Protein AF-A0A6A5ZMJ6-F1 (afdb_monomer)

Nearest PDB structures (foldseek):
  2hr2-assembly2_B  TM=5.711E-01  e=1.179E-01  Chlorobaculum tepidum TLS
  4z4l-assembly1_A  TM=3.143E-01  e=3.929E+00  Caldicellulosiruptor saccharolyticus DSM 8903
  3zhp-assembly2_B  TM=1.824E-01  e=8.220E+00  Homo sapiens
  3zhp-assembly1_A  TM=1.813E-01  e=8.220E+00  Homo sapiens

Sequence (460 aa):
MFCFPPFKNRSSKMAKPFPFLRLPLELREQMYSHYFLPADRLQACEYYGGGQYSFDFSLYHVNKQIYCEAQTVFRRENIFVRIETPWPQAVNHISHEGLCPIVAAHDTADSFQHHHALVQISAPAHLIAPAHSVIVLLDDLHLFCQVWYYSALNYETLNHHLSVTFNLQNPYYPADPKPIPIALQKRLLLPFGVVKELDEVEVSGYDKEVQDELDALMKIPYDTPQKCCEDATALMESGDKTLAEGKPEDALQTYTKAFHAIHVIIMGRTRRVLADQFFHKGIDAGRYKGQTGTTVRIILRIMLVARVVNAYLKLQQYEEATFWGMRSIKIMRSTVGTEFEDFLIEVAGMLDVGLLYLRTGVSLMRMEESASHELVAYTDDEDVGTSEKCFRFAKRFLKGEHQKLIKKELEGNKVEVDESFWLDSDSKSDVDSMAPMHQDEAEGNGQADVIFQVWQASQY

Mean predicted aligned error: 9.92 Å

Organism: NCBI:txid690887

Structure (mmCIF, N/CA/C/O backbone):
data_AF-A0A6A5ZMJ6-F1
#
_entry.id   AF-A0A6A5ZMJ6-F1
#
loop_
_atom_site.group_PDB
_atom_site.id
_atom_site.type_symbol
_atom_site.label_atom_id
_atom_site.label_alt_id
_atom_site.label_comp_id
_atom_site.label_asym_id
_atom_site.label_entity_id
_atom_site.label_seq_id
_atom_site.pdbx_PDB_ins_code
_atom_site.Cartn_x
_atom_site.Cartn_y
_atom_site.Cartn_z
_atom_site.occupancy
_atom_site.B_iso_or_equiv
_atom_site.auth_seq_id
_atom_site.auth_comp_id
_atom_site.auth_asym_id
_atom_site.auth_atom_id
_atom_site.pdbx_PDB_model_num
ATOM 1 N N . MET A 1 1 ? 38.961 26.639 41.209 1.00 37.84 1 MET A N 1
ATOM 2 C CA . MET A 1 1 ? 39.805 26.766 40.001 1.00 37.84 1 MET A CA 1
ATOM 3 C C . MET A 1 1 ? 40.377 25.380 39.721 1.00 37.84 1 MET A C 1
ATOM 5 O O . MET A 1 1 ? 41.380 25.005 40.310 1.00 37.84 1 MET A O 1
ATOM 9 N N . PHE A 1 2 ? 39.640 24.553 38.978 1.00 32.12 2 PHE A N 1
ATOM 10 C CA . PHE A 1 2 ? 40.036 23.172 38.689 1.00 32.12 2 PHE A CA 1
ATOM 11 C C . PHE A 1 2 ? 40.915 23.168 37.436 1.00 32.12 2 PHE A C 1
ATOM 13 O O . PHE A 1 2 ? 40.439 23.470 36.344 1.00 32.12 2 PHE A O 1
ATOM 20 N N . CYS A 1 3 ? 42.203 22.870 37.607 1.00 32.03 3 CYS A N 1
ATOM 21 C CA . CYS A 1 3 ? 43.110 22.602 36.497 1.00 32.03 3 CYS A CA 1
ATOM 22 C C . CYS A 1 3 ? 42.703 21.284 35.831 1.00 32.03 3 CYS A C 1
ATOM 24 O O . CYS A 1 3 ? 42.898 20.210 36.400 1.00 32.03 3 CYS A O 1
ATOM 26 N N . PHE A 1 4 ? 42.154 21.367 34.621 1.00 34.50 4 PHE A N 1
ATOM 27 C CA . PHE A 1 4 ? 42.073 20.217 33.729 1.00 34.50 4 PHE A CA 1
ATOM 28 C C . PHE A 1 4 ? 43.495 19.779 33.347 1.00 34.50 4 PHE A C 1
ATOM 30 O O . PHE A 1 4 ? 44.328 20.635 33.029 1.00 34.50 4 PHE A O 1
ATOM 37 N N . PRO A 1 5 ? 43.809 18.473 33.363 1.00 38.69 5 PRO A N 1
ATOM 38 C CA . PRO A 1 5 ? 45.071 18.000 32.822 1.00 38.69 5 PRO A CA 1
ATOM 39 C C . PRO A 1 5 ? 45.090 18.246 31.304 1.00 38.69 5 PRO A C 1
ATOM 41 O O . PRO A 1 5 ? 44.041 18.180 30.656 1.00 38.69 5 PRO A O 1
ATOM 44 N N . PRO A 1 6 ? 46.263 18.519 30.711 1.00 40.78 6 PRO A N 1
ATOM 45 C CA . PRO A 1 6 ? 46.364 18.755 29.281 1.00 40.78 6 PRO A CA 1
ATOM 46 C C . PRO A 1 6 ? 45.930 17.497 28.526 1.00 40.78 6 PRO A C 1
ATOM 48 O O . PRO A 1 6 ? 46.326 16.380 28.875 1.00 40.78 6 PRO A O 1
ATOM 51 N N . PHE A 1 7 ? 45.123 17.688 27.480 1.00 42.59 7 PHE A N 1
ATOM 52 C CA . PHE A 1 7 ? 44.794 16.647 26.514 1.00 42.59 7 PHE A CA 1
ATOM 53 C C . PHE A 1 7 ? 46.098 16.018 26.015 1.00 42.59 7 PHE A C 1
ATOM 55 O O . PHE A 1 7 ? 46.853 16.617 25.249 1.00 42.59 7 PHE A O 1
ATOM 62 N N . LYS A 1 8 ? 46.381 14.789 26.461 1.00 45.44 8 LYS A N 1
ATOM 63 C CA . LYS A 1 8 ? 47.370 13.942 25.803 1.00 45.44 8 LYS A CA 1
ATOM 64 C C . LYS A 1 8 ? 46.889 13.774 24.369 1.00 45.44 8 LYS A C 1
ATOM 66 O O . LYS A 1 8 ? 45.880 13.107 24.146 1.00 45.44 8 LYS A O 1
ATOM 71 N N . ASN A 1 9 ? 47.629 14.347 23.423 1.00 47.62 9 ASN A N 1
ATOM 72 C CA . ASN A 1 9 ? 47.587 13.953 22.023 1.00 47.62 9 ASN A CA 1
ATOM 73 C C . ASN A 1 9 ? 47.740 12.429 21.977 1.00 47.62 9 ASN A C 1
ATOM 75 O O . ASN A 1 9 ? 48.847 11.894 22.086 1.00 47.62 9 ASN A O 1
ATOM 79 N N . ARG A 1 10 ? 46.614 11.713 21.861 1.00 51.34 10 ARG A N 1
ATOM 80 C CA . ARG A 1 10 ? 46.619 10.332 21.402 1.00 51.34 10 ARG A CA 1
ATOM 81 C C . ARG A 1 10 ? 47.148 10.415 19.983 1.00 51.34 10 ARG A C 1
ATOM 83 O O . ARG A 1 10 ? 46.406 10.723 19.062 1.00 51.34 10 ARG A O 1
ATOM 90 N N . SER A 1 11 ? 48.450 10.182 19.841 1.00 50.62 11 SER A N 1
ATOM 91 C CA . SER A 1 11 ? 49.044 9.674 18.614 1.00 50.62 11 SER A CA 1
ATOM 92 C C . SER A 1 11 ? 48.137 8.539 18.144 1.00 50.62 11 SER A C 1
ATOM 94 O O . SER A 1 11 ? 48.139 7.443 18.712 1.00 50.62 11 SER A O 1
ATOM 96 N N . SER A 1 12 ? 47.252 8.845 17.194 1.00 56.12 12 SER A N 1
ATOM 97 C CA . SER A 1 12 ? 46.467 7.842 16.506 1.00 56.12 12 SER A CA 1
ATOM 98 C C . SER A 1 12 ? 47.496 7.028 15.744 1.00 56.12 12 SER A C 1
ATOM 100 O O . SER A 1 12 ? 47.965 7.445 14.685 1.00 56.12 12 SER A O 1
ATOM 102 N N . LYS A 1 13 ? 47.927 5.899 16.318 1.00 58.62 13 LYS A N 1
ATOM 103 C CA . LYS A 1 13 ? 48.598 4.857 15.547 1.00 58.62 13 LYS A CA 1
ATOM 104 C C . LYS A 1 13 ? 47.688 4.607 14.354 1.00 58.62 13 LYS A C 1
ATOM 106 O O . LYS A 1 13 ? 46.607 4.055 14.545 1.00 58.62 13 LYS A O 1
ATOM 111 N N . MET A 1 14 ? 48.076 5.100 13.175 1.00 58.94 14 MET A N 1
ATOM 112 C CA . MET A 1 14 ? 47.319 4.868 11.953 1.00 58.94 14 MET A CA 1
ATOM 113 C C . MET A 1 14 ? 47.140 3.361 11.863 1.00 58.94 14 MET A C 1
ATOM 115 O O . MET A 1 14 ? 48.129 2.620 11.854 1.00 58.94 14 MET A O 1
ATOM 119 N N . ALA A 1 15 ? 45.887 2.915 11.944 1.00 72.31 15 ALA A N 1
ATOM 120 C CA . ALA A 1 15 ? 45.571 1.505 11.866 1.00 72.31 15 ALA A CA 1
ATOM 121 C C . ALA A 1 15 ? 46.228 0.965 10.594 1.00 72.31 15 ALA A C 1
ATOM 123 O O . ALA A 1 15 ? 46.167 1.596 9.536 1.00 72.31 15 ALA A O 1
ATOM 124 N N . LYS A 1 16 ? 46.935 -0.162 10.717 1.00 80.56 16 LYS A N 1
ATOM 125 C CA . LYS A 1 16 ? 47.590 -0.787 9.570 1.00 80.56 16 LYS A CA 1
ATOM 126 C C . LYS A 1 16 ? 46.524 -1.001 8.483 1.00 80.56 16 LYS A C 1
ATOM 128 O O . LYS A 1 16 ? 45.470 -1.545 8.816 1.00 80.56 16 LYS A O 1
ATOM 133 N N . PRO A 1 17 ? 46.766 -0.587 7.226 1.00 81.56 17 PRO A N 1
ATOM 134 C CA . PRO A 1 17 ? 45.764 -0.696 6.175 1.00 81.56 17 PRO A CA 1
ATOM 135 C C . PRO A 1 17 ? 45.338 -2.155 6.010 1.00 81.56 17 PRO A C 1
ATOM 137 O O . PRO A 1 17 ? 46.175 -3.063 5.964 1.00 81.56 17 PRO A O 1
ATOM 140 N N . PHE A 1 18 ? 44.027 -2.371 5.959 1.00 84.50 18 PHE A N 1
ATOM 141 C CA . PHE A 1 18 ? 43.449 -3.692 5.769 1.00 84.50 18 PHE A CA 1
ATOM 142 C C . PHE A 1 18 ? 43.747 -4.184 4.342 1.00 84.50 18 PHE A C 1
ATOM 144 O O . PHE A 1 18 ? 43.477 -3.456 3.383 1.00 84.50 18 PHE A O 1
ATOM 151 N N . PRO A 1 19 ? 44.310 -5.392 4.156 1.00 90.44 19 PRO A N 1
ATOM 152 C CA . PRO A 1 19 ? 44.693 -5.886 2.838 1.00 90.44 19 PRO A CA 1
ATOM 153 C C . PRO A 1 19 ? 43.476 -6.428 2.070 1.00 90.44 19 PRO A C 1
ATOM 155 O O . PRO A 1 19 ? 43.385 -7.622 1.803 1.00 90.44 19 PRO A O 1
ATOM 158 N N . PHE A 1 20 ? 42.549 -5.543 1.701 1.00 92.00 20 PHE A N 1
ATOM 159 C CA . PHE A 1 20 ? 41.251 -5.877 1.106 1.00 92.00 20 PHE A CA 1
ATOM 160 C C . PHE A 1 20 ? 41.344 -6.801 -0.123 1.00 92.00 20 PHE A C 1
ATOM 162 O O . PHE A 1 20 ? 40.642 -7.804 -0.197 1.00 92.00 20 PHE A O 1
ATOM 169 N N . LEU A 1 21 ? 42.282 -6.545 -1.043 1.00 93.75 21 LEU A N 1
ATOM 170 C CA . LEU A 1 21 ? 42.472 -7.364 -2.253 1.00 93.75 21 LEU A CA 1
ATOM 171 C C . LEU A 1 21 ? 43.018 -8.779 -1.985 1.00 93.75 21 LEU A C 1
ATOM 173 O O . LEU A 1 21 ? 43.094 -9.586 -2.906 1.00 93.75 21 LEU A O 1
ATOM 177 N N . ARG A 1 22 ? 43.409 -9.099 -0.742 1.00 94.88 22 ARG A N 1
ATOM 178 C CA . ARG A 1 22 ? 43.783 -10.468 -0.349 1.00 94.88 22 ARG A CA 1
ATOM 179 C C . ARG A 1 22 ? 42.587 -11.324 0.056 1.00 94.88 22 ARG A C 1
ATOM 181 O O . ARG A 1 22 ? 42.761 -12.528 0.217 1.00 94.88 22 ARG A O 1
ATOM 188 N N . LEU A 1 23 ? 41.413 -10.727 0.259 1.00 95.56 23 LEU A N 1
ATOM 189 C CA . LEU A 1 23 ? 40.189 -11.490 0.491 1.00 95.56 23 LEU A CA 1
ATOM 190 C C . LEU A 1 23 ? 39.837 -12.315 -0.756 1.00 95.56 23 LEU A C 1
ATOM 192 O O . LEU A 1 23 ? 40.144 -11.868 -1.856 1.00 95.56 23 LEU A O 1
ATOM 196 N N . PRO A 1 24 ? 39.184 -13.479 -0.631 1.00 97.06 24 PRO A N 1
ATOM 197 C CA . PRO A 1 24 ? 38.530 -14.141 -1.760 1.00 97.06 24 PRO A CA 1
ATOM 198 C C . PRO A 1 24 ? 37.528 -13.210 -2.458 1.00 97.06 24 PRO A C 1
ATOM 200 O O . PRO A 1 24 ? 36.964 -12.318 -1.816 1.00 97.06 24 PRO A O 1
ATOM 203 N N . LEU A 1 25 ? 37.318 -13.405 -3.764 1.00 94.75 25 LEU A N 1
ATOM 204 C CA . LEU A 1 25 ? 36.409 -12.571 -4.561 1.00 94.75 25 LEU A CA 1
ATOM 205 C C . LEU A 1 25 ? 34.995 -12.586 -3.975 1.00 94.75 25 LEU A C 1
ATOM 207 O O . LEU A 1 25 ? 34.369 -11.542 -3.870 1.00 94.75 25 LEU A O 1
ATOM 211 N N . GLU A 1 26 ? 34.540 -13.743 -3.508 1.00 96.25 26 GLU A N 1
ATOM 212 C CA . GLU A 1 26 ? 33.208 -13.962 -2.951 1.00 96.25 26 GLU A CA 1
ATOM 213 C C . GLU A 1 26 ? 32.947 -13.058 -1.738 1.00 96.25 26 GLU A C 1
ATOM 215 O O . GLU A 1 26 ? 31.882 -12.455 -1.623 1.00 96.25 26 GLU A O 1
ATOM 220 N N . LEU A 1 27 ? 33.943 -12.900 -0.855 1.00 96.81 27 LEU A N 1
ATOM 221 C CA . LEU A 1 27 ? 33.830 -11.998 0.295 1.00 96.81 27 LEU A CA 1
ATOM 222 C C . LEU A 1 27 ? 33.839 -10.531 -0.137 1.00 96.81 27 LEU A C 1
ATOM 224 O O . LEU A 1 27 ? 33.127 -9.718 0.448 1.00 96.81 27 LEU A O 1
ATOM 228 N N . ARG A 1 28 ? 34.619 -10.177 -1.165 1.00 96.69 28 ARG A N 1
ATOM 229 C CA . ARG A 1 28 ? 34.602 -8.813 -1.710 1.00 96.69 28 ARG A CA 1
ATOM 230 C C . ARG A 1 28 ? 33.257 -8.497 -2.358 1.00 96.69 28 ARG A C 1
ATOM 232 O O . ARG A 1 28 ? 32.726 -7.422 -2.108 1.00 96.69 28 ARG A O 1
ATOM 239 N N . GLU A 1 29 ? 32.671 -9.438 -3.099 1.00 96.56 29 GLU A N 1
ATOM 240 C CA . GLU A 1 29 ? 31.337 -9.284 -3.682 1.00 96.56 29 GLU A CA 1
ATOM 241 C C . GLU A 1 29 ? 30.260 -9.091 -2.617 1.00 96.56 29 GLU A C 1
ATOM 243 O O . GLU A 1 29 ? 29.441 -8.188 -2.761 1.00 96.56 29 GLU A O 1
ATOM 248 N N . GLN A 1 30 ? 30.293 -9.852 -1.520 1.00 96.62 30 GLN A N 1
ATOM 249 C CA . GLN A 1 30 ? 29.383 -9.631 -0.390 1.00 96.62 30 GLN A CA 1
ATOM 250 C C . GLN A 1 30 ? 29.546 -8.229 0.205 1.00 96.62 30 GLN A C 1
ATOM 252 O O . GLN A 1 30 ? 28.557 -7.549 0.473 1.00 96.62 30 GLN A O 1
ATOM 257 N N . MET A 1 31 ? 30.784 -7.754 0.365 1.00 95.19 31 MET A N 1
ATOM 258 C CA . MET A 1 31 ? 31.036 -6.390 0.836 1.00 95.19 31 MET A CA 1
ATOM 259 C C . MET A 1 31 ? 30.496 -5.334 -0.139 1.00 95.19 31 MET A C 1
ATOM 261 O O . MET A 1 31 ? 29.931 -4.340 0.309 1.00 95.19 31 MET A O 1
ATOM 265 N N . TYR A 1 32 ? 30.618 -5.549 -1.453 1.00 96.50 32 TYR A N 1
ATOM 266 C CA . TYR A 1 32 ? 30.014 -4.673 -2.462 1.00 96.50 32 TYR A CA 1
ATOM 267 C C . TYR A 1 32 ? 28.485 -4.722 -2.439 1.00 96.50 32 TYR A C 1
ATOM 269 O O . TYR A 1 32 ? 27.860 -3.675 -2.566 1.00 96.50 32 TYR A O 1
ATOM 277 N N . SER A 1 33 ? 27.898 -5.899 -2.215 1.00 95.31 33 SER A N 1
ATOM 278 C CA . SER A 1 33 ? 26.443 -6.090 -2.138 1.00 95.31 33 SER A CA 1
ATOM 279 C C . SER A 1 33 ? 25.867 -5.286 -0.970 1.00 95.31 33 SER A C 1
ATOM 281 O O . SER A 1 33 ? 24.933 -4.511 -1.133 1.00 95.31 33 SER A O 1
ATOM 283 N N . HIS A 1 34 ? 26.504 -5.376 0.204 1.00 94.81 34 HIS A N 1
ATOM 284 C CA . HIS A 1 34 ? 26.147 -4.547 1.357 1.00 94.81 34 HIS A CA 1
ATOM 285 C C . HIS A 1 34 ? 26.388 -3.057 1.104 1.00 94.81 34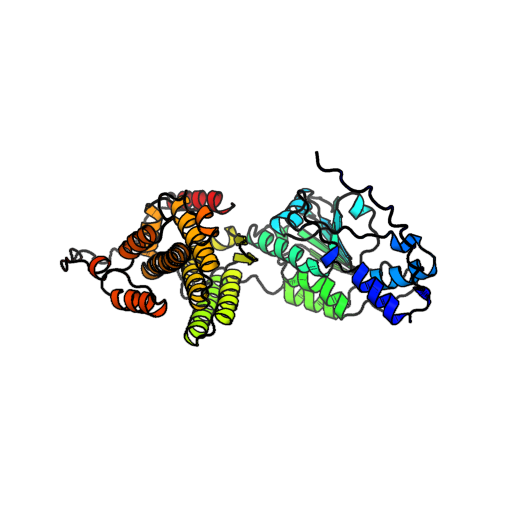 HIS A C 1
ATOM 287 O O . HIS A 1 34 ? 25.578 -2.228 1.498 1.00 94.81 34 HIS A O 1
ATOM 293 N N . TYR A 1 35 ? 27.482 -2.696 0.431 1.00 93.94 35 TYR A N 1
ATOM 294 C CA . TYR A 1 35 ? 27.768 -1.296 0.129 1.00 93.94 35 TYR A CA 1
ATOM 295 C C . TYR A 1 35 ? 26.735 -0.680 -0.829 1.00 93.94 35 TYR A C 1
ATOM 297 O O . TYR A 1 35 ? 26.387 0.489 -0.676 1.00 93.94 35 TYR A O 1
ATOM 305 N N . PHE A 1 36 ? 26.219 -1.434 -1.798 1.00 94.44 36 PHE A N 1
ATOM 306 C CA . PHE A 1 36 ? 25.227 -0.950 -2.763 1.00 94.44 36 PHE A CA 1
ATOM 307 C C . PHE A 1 36 ? 23.785 -1.331 -2.425 1.00 94.44 36 PHE A C 1
ATOM 309 O O . PHE A 1 36 ? 22.918 -1.174 -3.280 1.00 94.44 36 PHE A O 1
ATOM 316 N N . LEU A 1 37 ? 23.517 -1.794 -1.202 1.00 93.31 37 LEU A N 1
ATOM 317 C CA . LEU A 1 37 ? 22.180 -2.188 -0.777 1.00 93.31 37 LEU A CA 1
ATOM 318 C C . LEU A 1 37 ? 21.211 -0.993 -0.883 1.00 93.31 37 LEU A C 1
ATOM 320 O O . LEU A 1 37 ? 21.412 -0.008 -0.170 1.00 93.31 37 LEU A O 1
ATOM 324 N N . PRO A 1 38 ? 20.150 -1.056 -1.713 1.00 92.88 38 PRO A N 1
ATOM 325 C CA . PRO A 1 38 ? 19.245 0.076 -1.915 1.00 92.88 38 PRO A CA 1
ATOM 326 C C . PRO A 1 38 ? 18.631 0.627 -0.630 1.00 92.88 38 PRO A C 1
ATOM 328 O O . PRO A 1 38 ? 18.544 1.841 -0.469 1.00 92.88 38 PRO A O 1
ATOM 331 N N . ALA A 1 39 ? 18.259 -0.248 0.309 1.00 89.69 39 ALA A N 1
ATOM 332 C CA . ALA A 1 39 ? 17.628 0.142 1.570 1.00 89.69 39 ALA A CA 1
ATOM 333 C C . ALA A 1 39 ? 18.462 1.159 2.373 1.00 89.69 39 ALA A C 1
ATOM 335 O O . ALA A 1 39 ? 17.901 2.085 2.950 1.00 89.69 39 ALA A O 1
ATOM 336 N N . ASP A 1 40 ? 19.794 1.053 2.331 1.00 91.50 40 ASP A N 1
ATOM 337 C CA . ASP A 1 40 ? 20.710 1.967 3.031 1.00 91.50 40 ASP A CA 1
ATOM 338 C C . ASP A 1 40 ? 20.945 3.279 2.261 1.00 91.50 40 ASP A C 1
ATOM 340 O O . ASP A 1 40 ? 21.596 4.207 2.751 1.00 91.50 40 ASP A O 1
ATOM 344 N N . ARG A 1 41 ? 20.463 3.349 1.017 1.00 91.88 41 ARG A N 1
ATOM 345 C CA . ARG A 1 41 ? 20.631 4.483 0.100 1.00 91.88 41 ARG A CA 1
ATOM 346 C C . ARG A 1 41 ? 19.364 5.308 -0.055 1.00 91.88 41 ARG A C 1
ATOM 348 O O . ARG A 1 41 ? 19.435 6.378 -0.658 1.00 91.88 41 ARG A O 1
ATOM 355 N N . LEU A 1 42 ? 18.239 4.843 0.484 1.00 93.31 42 LEU A N 1
ATOM 356 C CA . LEU A 1 42 ? 16.999 5.599 0.507 1.00 93.31 42 LEU A CA 1
ATOM 357 C C . LEU A 1 42 ? 17.085 6.705 1.559 1.00 93.31 42 LEU A C 1
ATOM 359 O O . LEU A 1 42 ? 17.232 6.441 2.751 1.00 93.31 42 LEU A O 1
ATOM 363 N N . GLN A 1 43 ? 16.988 7.953 1.115 1.00 91.75 43 GLN A N 1
ATOM 364 C CA . GLN A 1 43 ? 16.968 9.118 1.990 1.00 91.75 43 GLN A CA 1
ATOM 365 C C . GLN A 1 43 ? 15.585 9.756 1.959 1.00 91.75 43 GLN A C 1
ATOM 367 O O . GLN A 1 43 ? 14.974 9.887 0.895 1.00 91.75 43 GLN A O 1
ATOM 372 N N . ALA A 1 44 ? 15.104 10.188 3.125 1.00 86.12 44 ALA A N 1
ATOM 373 C CA . ALA A 1 44 ? 13.940 11.059 3.185 1.00 86.12 44 ALA A CA 1
ATOM 374 C C . ALA A 1 44 ? 14.251 12.344 2.405 1.00 86.12 44 ALA A C 1
ATOM 376 O O . ALA A 1 44 ? 15.300 12.959 2.605 1.00 86.12 44 ALA A O 1
ATOM 377 N N . CYS A 1 45 ? 13.356 12.727 1.501 1.00 80.00 45 CYS A N 1
ATOM 378 C CA . CYS A 1 45 ? 13.514 13.901 0.657 1.00 80.00 45 CYS A CA 1
ATOM 379 C C . CYS A 1 45 ? 12.252 14.750 0.772 1.00 80.00 45 CYS A C 1
ATOM 381 O O . CYS A 1 45 ? 11.155 14.246 0.563 1.00 80.00 45 CYS A O 1
ATOM 383 N N . GLU A 1 46 ? 12.396 16.039 1.082 1.00 76.00 46 GLU A N 1
ATOM 384 C CA . GLU A 1 46 ? 11.248 16.953 1.195 1.00 76.00 46 GLU A CA 1
ATOM 385 C C . GLU A 1 46 ? 10.487 17.099 -0.133 1.00 76.00 46 GLU A C 1
ATOM 387 O O . GLU A 1 46 ? 9.289 17.356 -0.129 1.00 76.00 46 GLU A O 1
ATOM 392 N N . TYR A 1 47 ? 11.172 16.895 -1.264 1.00 72.50 47 TYR A N 1
ATOM 393 C CA . TYR A 1 47 ? 10.596 16.993 -2.608 1.00 72.50 47 TYR A CA 1
ATOM 394 C C . TYR A 1 47 ? 9.962 15.696 -3.116 1.00 72.50 47 TYR A C 1
ATOM 396 O O . TYR A 1 47 ? 9.286 15.731 -4.137 1.00 72.50 47 TYR A O 1
ATOM 404 N N . TYR A 1 48 ? 10.205 14.553 -2.471 1.00 77.81 48 TYR A N 1
ATOM 405 C CA . TYR A 1 48 ? 9.691 13.258 -2.917 1.00 77.81 48 TYR A CA 1
ATOM 406 C C . TYR A 1 48 ? 9.146 12.495 -1.714 1.00 77.81 48 TYR A C 1
ATOM 408 O O . TYR A 1 48 ? 9.920 12.023 -0.884 1.00 77.81 48 TYR A O 1
ATOM 416 N N . GLY A 1 49 ? 7.822 12.324 -1.639 1.00 76.00 49 GLY A N 1
ATOM 417 C CA . GLY A 1 49 ? 7.179 11.672 -0.488 1.00 76.00 49 GLY A CA 1
ATOM 418 C C . GLY A 1 49 ? 7.679 10.249 -0.200 1.00 76.00 49 GLY A C 1
ATOM 419 O O . GLY A 1 49 ? 7.785 9.866 0.961 1.00 76.00 49 GLY A O 1
ATOM 420 N N . GLY A 1 50 ? 8.047 9.487 -1.235 1.00 81.75 50 GLY A N 1
ATOM 421 C CA . GLY A 1 50 ? 8.663 8.157 -1.126 1.00 81.75 50 GLY A CA 1
ATOM 422 C C . GLY A 1 50 ? 10.161 8.152 -0.807 1.00 81.75 50 GLY A C 1
ATOM 423 O O . GLY A 1 50 ? 10.737 7.093 -0.583 1.00 81.75 50 GLY A O 1
ATOM 424 N N . GLY A 1 51 ? 10.804 9.319 -0.786 1.00 89.75 51 GLY A N 1
ATOM 425 C CA . GLY A 1 51 ? 12.250 9.464 -0.664 1.00 89.75 51 GLY A CA 1
ATOM 426 C C . GLY A 1 51 ? 12.995 9.399 -2.000 1.00 89.75 51 GLY A C 1
ATOM 427 O O . GLY A 1 51 ? 12.419 9.209 -3.075 1.00 89.75 51 GLY A O 1
ATOM 428 N N . GLN A 1 52 ? 14.310 9.591 -1.922 1.00 93.62 52 GLN A N 1
ATOM 429 C CA . GLN A 1 52 ? 15.215 9.554 -3.067 1.00 93.62 52 GLN A CA 1
ATOM 430 C C . GLN A 1 52 ? 16.392 8.620 -2.791 1.00 93.62 52 GLN A C 1
ATOM 432 O O . GLN A 1 52 ? 16.998 8.673 -1.718 1.00 93.62 52 GLN A O 1
ATOM 437 N N . TYR A 1 53 ? 16.750 7.793 -3.771 1.00 94.62 53 TYR A N 1
ATOM 438 C CA . TYR A 1 53 ? 17.963 6.988 -3.693 1.00 94.62 53 TYR A CA 1
ATOM 439 C C . TYR A 1 53 ? 19.205 7.827 -3.986 1.00 94.62 53 TYR A C 1
ATOM 441 O O . TYR A 1 53 ? 19.316 8.456 -5.037 1.00 94.62 53 TYR A O 1
ATOM 449 N N . SER A 1 54 ? 20.176 7.776 -3.077 1.00 92.31 54 SER A N 1
ATOM 450 C CA . SER A 1 54 ? 21.480 8.422 -3.226 1.00 92.31 54 SER A CA 1
ATOM 451 C C . SER A 1 54 ? 22.594 7.381 -3.128 1.00 92.31 54 SER A C 1
ATOM 453 O O . SER A 1 54 ? 23.041 6.999 -2.043 1.00 92.31 54 SER A O 1
ATOM 455 N N . PHE A 1 55 ? 23.015 6.871 -4.287 1.00 91.31 55 PHE A N 1
ATOM 456 C CA . PHE A 1 55 ? 24.094 5.890 -4.386 1.00 91.31 55 PHE A CA 1
ATOM 457 C C . PHE A 1 55 ? 25.468 6.572 -4.335 1.00 91.31 55 PHE A C 1
ATOM 459 O O . PHE A 1 55 ? 25.741 7.511 -5.082 1.00 91.31 55 PHE A O 1
ATOM 466 N N . ASP A 1 56 ? 26.356 6.060 -3.482 1.00 90.81 56 ASP A N 1
ATOM 467 C CA . ASP A 1 56 ? 27.751 6.498 -3.401 1.00 90.81 56 ASP A CA 1
ATOM 468 C C . ASP A 1 56 ? 28.626 5.659 -4.343 1.00 90.81 56 ASP A C 1
ATOM 470 O O . ASP A 1 56 ? 28.707 4.439 -4.214 1.00 90.81 56 ASP A O 1
ATOM 474 N N . PHE A 1 57 ? 29.305 6.321 -5.281 1.00 92.06 57 PHE A N 1
ATOM 475 C CA . PHE A 1 57 ? 30.218 5.687 -6.236 1.00 92.06 57 PHE A CA 1
ATOM 476 C C . PHE A 1 57 ? 31.694 5.990 -5.951 1.00 92.06 57 PHE A C 1
ATOM 478 O O . PHE A 1 57 ? 32.553 5.690 -6.778 1.00 92.06 57 PHE A O 1
ATOM 485 N N . SER A 1 58 ? 32.036 6.538 -4.781 1.00 92.62 58 SER A N 1
ATOM 486 C CA . SER A 1 58 ? 33.429 6.806 -4.389 1.00 92.62 58 SER A CA 1
ATOM 487 C C . SER A 1 58 ? 34.325 5.563 -4.502 1.00 92.62 58 SER A C 1
ATOM 489 O O . SER A 1 58 ? 35.481 5.654 -4.928 1.00 92.62 58 SER A O 1
ATOM 491 N N . LEU A 1 59 ? 33.764 4.380 -4.234 1.00 91.12 59 LEU A N 1
ATOM 492 C CA . LEU A 1 59 ? 34.426 3.085 -4.376 1.00 91.12 59 LEU A CA 1
ATOM 493 C C . LEU A 1 59 ? 34.965 2.819 -5.796 1.00 91.12 59 LEU A C 1
ATOM 495 O O . LEU A 1 59 ? 36.015 2.191 -5.954 1.00 91.12 59 LEU A O 1
ATOM 499 N N . TYR A 1 60 ? 34.301 3.333 -6.834 1.00 92.38 60 TYR A N 1
ATOM 500 C CA . TYR A 1 60 ? 34.716 3.163 -8.232 1.00 92.38 60 TYR A CA 1
ATOM 501 C C . TYR A 1 60 ? 36.043 3.860 -8.548 1.00 92.38 60 TYR A C 1
ATOM 503 O O . TYR A 1 60 ? 36.730 3.479 -9.495 1.00 92.38 60 TYR A O 1
ATOM 511 N N . HIS A 1 61 ? 36.443 4.839 -7.738 1.00 93.94 61 HIS A N 1
ATOM 512 C CA . HIS A 1 61 ? 37.668 5.604 -7.948 1.00 93.94 61 HIS A CA 1
ATOM 513 C C . HIS A 1 61 ? 38.901 5.002 -7.262 1.00 93.94 61 HIS A C 1
ATOM 515 O O . HIS A 1 61 ? 40.004 5.509 -7.454 1.00 93.94 61 HIS A O 1
ATOM 521 N N . VAL A 1 62 ? 38.756 3.918 -6.487 1.00 92.75 62 VAL A N 1
ATOM 522 C CA . VAL A 1 62 ? 39.872 3.364 -5.703 1.00 92.75 62 VAL A CA 1
ATOM 523 C C . VAL A 1 62 ? 40.936 2.721 -6.599 1.00 92.75 62 VAL A C 1
ATOM 525 O O . VAL A 1 62 ? 42.114 3.058 -6.500 1.00 92.75 62 VAL A O 1
ATOM 528 N N . ASN A 1 63 ? 40.549 1.772 -7.458 1.00 94.50 63 ASN A N 1
ATOM 529 C CA . ASN A 1 63 ? 41.407 1.195 -8.501 1.00 94.50 63 ASN A CA 1
ATOM 530 C C . ASN A 1 63 ? 40.573 0.418 -9.538 1.00 94.50 63 ASN A C 1
ATOM 532 O O . ASN A 1 63 ? 39.396 0.143 -9.320 1.00 94.50 63 ASN A O 1
ATOM 536 N N . LYS A 1 64 ? 41.206 0.005 -10.647 1.00 96.12 64 LYS A N 1
ATOM 537 C CA . LYS A 1 64 ? 40.542 -0.707 -11.755 1.00 96.12 64 LYS A CA 1
ATOM 538 C C . LYS A 1 64 ? 39.912 -2.046 -11.358 1.00 96.12 64 LYS A C 1
ATOM 540 O O . LYS A 1 64 ? 38.866 -2.389 -11.898 1.00 96.12 64 LYS A O 1
ATOM 545 N N . GLN A 1 65 ? 40.539 -2.803 -10.458 1.00 95.44 65 GLN A N 1
ATOM 546 C CA . GLN A 1 65 ? 40.009 -4.096 -10.022 1.00 95.44 65 GLN A CA 1
ATOM 547 C C . GLN A 1 65 ? 38.730 -3.893 -9.205 1.00 95.44 65 GLN A C 1
ATOM 549 O O . GLN A 1 65 ? 37.701 -4.469 -9.539 1.00 95.44 65 GLN A O 1
ATOM 554 N N . ILE A 1 66 ? 38.779 -3.009 -8.204 1.00 95.56 66 ILE A N 1
ATOM 555 C CA . ILE A 1 66 ? 37.619 -2.649 -7.383 1.00 95.56 66 ILE A CA 1
ATOM 556 C C . ILE A 1 66 ? 36.510 -2.076 -8.260 1.00 95.56 66 ILE A C 1
ATOM 558 O O . ILE A 1 66 ? 35.372 -2.489 -8.106 1.00 95.56 66 ILE A O 1
ATOM 562 N N . TYR A 1 67 ? 36.834 -1.196 -9.211 1.00 95.25 67 TYR A N 1
ATOM 563 C CA . TYR A 1 67 ? 35.867 -0.678 -10.179 1.00 95.25 67 TYR A CA 1
ATOM 564 C C . TYR A 1 67 ? 35.117 -1.804 -10.901 1.00 95.25 67 TYR A C 1
ATOM 566 O O . TYR A 1 67 ? 33.891 -1.817 -10.890 1.00 95.25 67 TYR A O 1
ATOM 574 N N . CYS A 1 68 ? 35.836 -2.760 -11.499 1.00 94.75 68 CYS A N 1
ATOM 575 C CA . CYS A 1 68 ? 35.215 -3.830 -12.283 1.00 94.75 68 CYS A CA 1
ATOM 576 C C . CYS A 1 68 ? 34.372 -4.771 -11.411 1.00 94.75 68 CYS A C 1
ATOM 578 O O . CYS A 1 68 ? 33.254 -5.120 -11.789 1.00 94.75 68 CYS A O 1
ATOM 580 N N . GLU A 1 69 ? 34.889 -5.172 -10.246 1.00 95.62 69 GLU A N 1
ATOM 581 C CA . GLU A 1 69 ? 34.181 -6.075 -9.333 1.00 95.62 69 GLU A CA 1
ATOM 582 C C . GLU A 1 69 ? 32.932 -5.391 -8.744 1.00 95.62 69 GLU A C 1
ATOM 584 O O . GLU A 1 69 ? 31.826 -5.918 -8.849 1.00 95.62 69 GLU A O 1
ATOM 589 N N . ALA A 1 70 ? 33.081 -4.171 -8.219 1.00 95.69 70 ALA A N 1
ATOM 590 C CA . ALA A 1 70 ? 31.997 -3.385 -7.635 1.00 95.69 70 ALA A CA 1
ATOM 591 C C . ALA A 1 70 ? 30.910 -3.049 -8.667 1.00 95.69 70 ALA A C 1
ATOM 593 O O . ALA A 1 70 ? 29.725 -3.187 -8.379 1.00 95.69 70 ALA A O 1
ATOM 594 N N . GLN A 1 71 ? 31.301 -2.667 -9.888 1.00 93.81 71 GLN A N 1
ATOM 595 C CA . GLN A 1 71 ? 30.360 -2.407 -10.977 1.00 93.81 71 GLN A CA 1
ATOM 596 C C . GLN A 1 71 ? 29.588 -3.663 -11.382 1.00 93.81 71 GLN A C 1
ATOM 598 O O . GLN A 1 71 ? 28.398 -3.575 -11.673 1.00 93.81 71 GLN A O 1
ATOM 603 N N . THR A 1 72 ? 30.237 -4.828 -11.398 1.00 92.25 72 THR A N 1
ATOM 604 C CA . THR A 1 72 ? 29.568 -6.097 -11.718 1.00 92.25 72 THR A CA 1
ATOM 605 C C . THR A 1 72 ? 28.482 -6.413 -10.690 1.00 92.25 72 THR A C 1
ATOM 607 O O . THR A 1 72 ? 27.358 -6.732 -11.073 1.00 92.25 72 THR A O 1
ATOM 610 N N . VAL A 1 73 ? 28.791 -6.254 -9.400 1.00 93.88 73 VAL A N 1
ATOM 611 C CA . VAL A 1 73 ? 27.826 -6.449 -8.308 1.00 93.88 73 VAL A CA 1
ATOM 612 C C . VAL A 1 73 ? 26.695 -5.424 -8.379 1.00 93.88 73 VAL A C 1
ATOM 614 O O . VAL A 1 73 ? 25.528 -5.807 -8.408 1.00 93.88 73 VAL A O 1
ATOM 617 N N . PHE A 1 74 ? 27.023 -4.134 -8.518 1.00 94.31 74 PHE A N 1
ATOM 618 C CA . PHE A 1 74 ? 26.033 -3.061 -8.616 1.00 94.31 74 PHE A CA 1
ATOM 619 C C . PHE A 1 74 ? 25.024 -3.319 -9.740 1.00 94.31 74 PHE A C 1
ATOM 621 O O . PHE A 1 74 ? 23.822 -3.273 -9.503 1.00 94.31 74 PHE A O 1
ATOM 628 N N . ARG A 1 75 ? 25.505 -3.649 -10.945 1.00 91.50 75 ARG A N 1
ATOM 629 C CA . ARG A 1 75 ? 24.661 -3.915 -12.123 1.00 91.50 75 ARG A CA 1
ATOM 630 C C . ARG A 1 75 ? 23.794 -5.163 -11.984 1.00 91.50 75 ARG A C 1
ATOM 632 O O . ARG A 1 75 ? 22.720 -5.220 -12.571 1.00 91.50 75 ARG A O 1
ATOM 639 N N . ARG A 1 76 ? 24.280 -6.176 -11.263 1.00 90.12 76 ARG A N 1
ATOM 640 C CA . ARG A 1 76 ? 23.554 -7.428 -11.013 1.00 90.12 76 ARG A CA 1
ATOM 641 C C . ARG A 1 76 ? 22.393 -7.222 -10.043 1.00 90.12 76 ARG A C 1
ATOM 643 O O . ARG A 1 76 ? 21.362 -7.865 -10.199 1.00 90.12 76 ARG A O 1
ATOM 650 N N . GLU A 1 77 ? 22.584 -6.369 -9.042 1.00 92.38 77 GLU A N 1
ATOM 651 C CA . GLU A 1 77 ? 21.657 -6.226 -7.913 1.00 92.38 77 GLU A CA 1
ATOM 652 C C . GLU A 1 77 ? 20.729 -5.016 -8.041 1.00 92.38 77 GLU A C 1
ATOM 654 O O . GLU A 1 77 ? 19.631 -5.034 -7.496 1.00 92.38 77 GLU A O 1
ATOM 659 N N . ASN A 1 78 ? 21.118 -3.996 -8.809 1.00 94.31 78 ASN A N 1
ATOM 660 C CA . ASN A 1 78 ? 20.330 -2.782 -8.996 1.00 94.31 78 ASN A CA 1
ATOM 661 C C . ASN A 1 78 ? 19.756 -2.748 -10.410 1.00 94.31 78 ASN A C 1
ATOM 663 O O . ASN A 1 78 ? 20.455 -2.473 -11.388 1.00 94.31 78 ASN A O 1
ATOM 667 N N . ILE A 1 79 ? 18.462 -3.040 -10.507 1.00 95.88 79 ILE A N 1
ATOM 668 C CA . ILE A 1 79 ? 17.734 -3.080 -11.771 1.00 95.88 79 ILE A CA 1
ATOM 669 C C . ILE A 1 79 ? 16.856 -1.842 -11.855 1.00 95.88 79 ILE A C 1
ATOM 671 O O . ILE A 1 79 ? 15.978 -1.639 -11.022 1.00 95.88 79 ILE A O 1
ATOM 675 N N . PHE A 1 80 ? 17.098 -1.028 -12.877 1.00 97.25 80 PHE A N 1
ATOM 676 C CA . PHE A 1 80 ? 16.405 0.239 -13.084 1.00 97.25 80 PHE A CA 1
ATOM 677 C C . PHE A 1 80 ? 15.342 0.133 -14.173 1.00 97.25 80 PHE A C 1
ATOM 679 O O . PHE A 1 80 ? 15.561 -0.511 -15.206 1.00 97.25 80 PHE A O 1
ATOM 686 N N . VAL A 1 81 ? 14.231 0.831 -13.957 1.00 97.88 81 VAL A N 1
ATOM 687 C CA . VAL A 1 81 ? 13.142 1.014 -14.917 1.00 97.88 81 VAL A CA 1
ATOM 688 C C . VAL A 1 81 ? 13.015 2.503 -15.207 1.00 97.88 81 VAL A C 1
ATOM 690 O O . VAL A 1 81 ? 12.964 3.313 -14.281 1.00 97.88 81 VAL A O 1
ATOM 693 N N . ARG A 1 82 ? 12.995 2.860 -16.491 1.00 97.50 82 ARG A N 1
ATOM 694 C CA . ARG A 1 82 ? 12.724 4.222 -16.949 1.00 97.50 82 ARG A CA 1
ATOM 695 C C . ARG A 1 82 ? 11.255 4.322 -17.315 1.00 97.50 82 ARG A C 1
ATOM 697 O O . ARG A 1 82 ? 10.771 3.536 -18.122 1.00 97.50 82 ARG A O 1
ATOM 704 N N . ILE A 1 83 ? 10.566 5.283 -16.726 1.00 96.94 83 ILE A N 1
ATOM 705 C CA . ILE A 1 83 ? 9.169 5.577 -17.018 1.00 96.94 83 ILE A CA 1
ATOM 706 C C . ILE A 1 83 ? 9.131 6.966 -17.634 1.00 96.94 83 ILE A C 1
ATOM 708 O O . ILE A 1 83 ? 9.648 7.917 -17.051 1.00 96.94 83 ILE A O 1
ATOM 712 N N . GLU A 1 84 ? 8.534 7.077 -18.810 1.00 95.81 84 GLU A N 1
ATOM 713 C CA . GLU A 1 84 ? 8.337 8.339 -19.504 1.00 95.81 84 GLU A CA 1
ATOM 714 C C . GLU A 1 84 ? 6.853 8.666 -19.536 1.00 95.81 84 GLU A C 1
ATOM 716 O O . GLU A 1 84 ? 6.022 7.829 -19.886 1.00 95.81 84 GLU A O 1
ATOM 721 N N . THR A 1 85 ? 6.518 9.888 -19.145 1.00 91.75 85 THR A N 1
ATOM 722 C CA . THR A 1 85 ? 5.137 10.339 -18.991 1.00 91.75 85 THR A CA 1
ATOM 723 C C . THR A 1 85 ? 4.917 11.649 -19.747 1.00 91.75 85 THR A C 1
ATOM 725 O O . THR A 1 85 ? 5.865 12.426 -19.930 1.00 91.75 85 THR A O 1
ATOM 728 N N . PRO A 1 86 ? 3.681 11.936 -20.188 1.00 86.69 86 PRO A N 1
ATOM 729 C CA . PRO A 1 86 ? 3.387 13.171 -20.902 1.00 86.69 86 PRO A CA 1
ATOM 730 C C . PRO A 1 86 ? 3.141 14.361 -19.957 1.00 86.69 86 PRO A C 1
ATOM 732 O O . PRO A 1 86 ? 3.150 15.503 -20.409 1.00 86.69 86 PRO A O 1
ATOM 735 N N . TRP A 1 87 ? 2.953 14.128 -18.648 1.00 85.38 87 TRP A N 1
ATOM 736 C CA . TRP A 1 87 ? 2.631 15.177 -17.671 1.00 85.38 87 TRP A CA 1
ATOM 737 C C . TRP A 1 87 ? 3.752 15.404 -16.655 1.00 85.38 87 TRP A C 1
ATOM 739 O O . TRP A 1 87 ? 4.144 14.463 -15.966 1.00 85.38 87 TRP A O 1
ATOM 749 N N . PRO A 1 88 ? 4.212 16.651 -16.447 1.00 78.88 88 PRO A N 1
ATOM 750 C CA . PRO A 1 88 ? 5.249 16.936 -15.454 1.00 78.88 88 PRO A CA 1
ATOM 751 C C . PRO A 1 88 ? 4.771 16.650 -14.026 1.00 78.88 88 PRO A C 1
ATOM 753 O O . PRO A 1 88 ? 5.557 16.242 -13.173 1.00 78.88 88 PRO A O 1
ATOM 756 N N . GLN A 1 89 ? 3.470 16.811 -13.766 1.00 82.88 89 GLN A N 1
ATOM 757 C CA . GLN A 1 89 ? 2.865 16.530 -12.465 1.00 82.88 89 GLN A CA 1
ATOM 758 C C . GLN A 1 89 ? 2.893 15.038 -12.116 1.00 82.88 89 GLN A C 1
ATOM 760 O O . GLN A 1 89 ? 2.806 14.703 -10.936 1.00 82.88 89 GLN A O 1
ATOM 765 N N . ALA A 1 90 ? 3.058 14.146 -13.101 1.00 82.31 90 ALA A N 1
ATOM 766 C CA . ALA A 1 90 ? 3.111 12.711 -12.857 1.00 82.31 90 ALA A CA 1
ATOM 767 C C . ALA A 1 90 ? 4.270 12.345 -11.920 1.00 82.31 90 ALA A C 1
ATOM 769 O O . ALA A 1 90 ? 4.081 11.531 -11.029 1.00 82.31 90 ALA A O 1
ATOM 770 N N . VAL A 1 91 ? 5.433 12.997 -12.024 1.00 81.75 91 VAL A N 1
ATOM 771 C CA . VAL A 1 91 ? 6.580 12.732 -11.130 1.00 81.75 91 VAL A CA 1
ATOM 772 C C . VAL A 1 91 ? 6.236 13.041 -9.666 1.00 81.75 91 VAL A C 1
ATOM 774 O O . VAL A 1 91 ? 6.535 12.254 -8.763 1.00 81.75 91 VAL A O 1
ATOM 777 N N . ASN A 1 92 ? 5.554 14.163 -9.423 1.00 81.62 92 ASN A N 1
ATOM 778 C CA . ASN A 1 92 ? 5.102 14.531 -8.081 1.00 81.62 92 ASN A CA 1
ATOM 779 C C . ASN A 1 92 ? 4.028 13.569 -7.581 1.00 81.62 92 ASN A C 1
ATOM 781 O O . ASN A 1 92 ? 4.088 13.141 -6.433 1.00 81.62 92 ASN A O 1
ATOM 785 N N . HIS A 1 93 ? 3.095 13.188 -8.450 1.00 83.06 93 HIS A N 1
ATOM 786 C CA . HIS A 1 93 ? 2.029 12.247 -8.134 1.00 83.06 93 HIS A CA 1
ATOM 787 C C . HIS A 1 93 ? 2.590 10.864 -7.754 1.00 83.06 93 HIS A C 1
ATOM 789 O O . HIS A 1 93 ? 2.275 10.327 -6.696 1.00 83.06 93 HIS A O 1
ATOM 795 N N . ILE A 1 94 ? 3.518 10.330 -8.551 1.00 86.00 94 ILE A N 1
ATOM 796 C CA . ILE A 1 94 ? 4.199 9.050 -8.310 1.00 86.00 94 ILE A CA 1
ATOM 797 C C . ILE A 1 94 ? 4.970 9.074 -6.985 1.00 86.00 94 ILE A C 1
ATOM 799 O O . ILE A 1 94 ? 4.903 8.127 -6.204 1.00 86.00 94 ILE A O 1
ATOM 803 N N . SER A 1 95 ? 5.690 10.158 -6.704 1.00 85.50 95 SER A N 1
ATOM 804 C CA . SER A 1 95 ? 6.535 10.237 -5.510 1.00 85.50 95 SER A CA 1
ATOM 805 C C . SER A 1 95 ? 5.761 10.560 -4.230 1.00 85.50 95 SER A C 1
ATOM 807 O O . SER A 1 95 ? 6.028 9.945 -3.203 1.00 85.50 95 SER A O 1
ATOM 809 N N . HIS A 1 96 ? 4.799 11.486 -4.252 1.00 80.00 96 HIS A N 1
ATOM 810 C CA . HIS A 1 96 ? 4.044 11.892 -3.060 1.00 80.00 96 HIS A CA 1
ATOM 811 C C . HIS A 1 96 ? 2.837 10.998 -2.815 1.00 80.00 96 HIS A C 1
ATOM 813 O O . HIS A 1 96 ? 2.638 10.526 -1.697 1.00 80.00 96 HIS A O 1
ATOM 819 N N . GLU A 1 97 ? 2.047 10.721 -3.854 1.00 76.44 97 GLU A N 1
ATOM 820 C CA . GLU A 1 97 ? 0.878 9.858 -3.716 1.00 76.44 97 GLU A CA 1
ATOM 821 C C . GLU A 1 97 ? 1.197 8.384 -3.958 1.00 76.44 97 GLU A C 1
ATOM 823 O O . GLU A 1 97 ? 0.466 7.520 -3.492 1.00 76.44 97 GLU A O 1
ATOM 828 N N . GLY A 1 98 ? 2.285 8.029 -4.626 1.00 77.38 98 GLY A N 1
ATOM 829 C CA . GLY A 1 98 ? 2.729 6.632 -4.636 1.00 77.38 98 GLY A CA 1
ATOM 830 C C . GLY A 1 98 ? 3.580 6.253 -3.457 1.00 77.38 98 GLY A C 1
ATOM 831 O O . GLY A 1 98 ? 3.699 5.069 -3.161 1.00 77.38 98 GLY A O 1
ATOM 832 N N . LEU A 1 99 ? 4.194 7.249 -2.809 1.00 85.44 99 LEU A N 1
ATOM 833 C CA . LEU A 1 99 ? 5.364 7.024 -1.965 1.00 85.44 99 LEU A CA 1
ATOM 834 C C . LEU A 1 99 ? 6.410 6.164 -2.692 1.00 85.44 99 LEU A C 1
ATOM 836 O O . LEU A 1 99 ? 7.156 5.434 -2.052 1.00 85.44 99 LEU A O 1
ATOM 840 N N . CYS A 1 100 ? 6.450 6.245 -4.029 1.00 92.12 100 CYS A N 1
ATOM 841 C CA . CYS A 1 100 ? 7.396 5.513 -4.851 1.00 92.12 100 CYS A CA 1
ATOM 842 C C . CYS A 1 100 ? 8.750 6.222 -4.753 1.00 92.12 100 CYS A C 1
ATOM 844 O O . CYS A 1 100 ? 8.845 7.388 -5.159 1.00 92.12 100 CYS A O 1
ATOM 846 N N . PRO A 1 101 ? 9.792 5.558 -4.233 1.00 94.06 101 PRO A N 1
ATOM 847 C CA . PRO A 1 101 ? 11.127 6.126 -4.203 1.00 94.06 101 PRO A CA 1
ATOM 848 C C . PRO A 1 101 ? 11.650 6.425 -5.609 1.00 94.06 101 PRO A C 1
ATOM 850 O O . PRO A 1 101 ? 11.467 5.638 -6.543 1.00 94.06 101 PRO A O 1
ATOM 853 N N . ILE A 1 102 ? 12.333 7.560 -5.759 1.00 94.12 102 ILE A N 1
ATOM 854 C CA . ILE A 1 102 ? 12.886 7.999 -7.045 1.00 94.12 102 ILE A CA 1
ATOM 855 C C . ILE A 1 102 ? 14.410 7.861 -7.043 1.00 94.12 102 ILE A C 1
ATOM 857 O O . ILE A 1 102 ? 15.083 8.260 -6.096 1.00 94.12 102 ILE A O 1
ATOM 861 N N . VAL A 1 103 ? 14.982 7.327 -8.123 1.00 95.12 103 VAL A N 1
ATOM 862 C CA . VAL A 1 103 ? 16.439 7.324 -8.345 1.00 95.12 103 VAL A CA 1
ATOM 863 C C . VAL A 1 103 ? 16.868 8.622 -9.029 1.00 95.12 103 VAL A C 1
ATOM 865 O O . VAL A 1 103 ? 17.791 9.297 -8.579 1.00 95.12 103 VAL A O 1
ATOM 868 N N . ALA A 1 104 ? 16.186 8.984 -10.115 1.00 94.19 104 ALA A N 1
ATOM 869 C CA . ALA A 1 104 ? 16.446 10.191 -10.896 1.00 94.19 104 ALA A CA 1
ATOM 870 C C . ALA A 1 104 ? 15.156 10.682 -11.569 1.00 94.19 104 ALA A C 1
ATOM 872 O O . ALA A 1 104 ? 14.274 9.878 -11.867 1.00 94.19 104 ALA A O 1
ATOM 873 N N . ALA A 1 105 ? 15.061 11.983 -11.843 1.00 92.25 105 ALA A N 1
ATOM 874 C CA . ALA A 1 105 ? 13.928 12.602 -12.539 1.00 92.25 105 ALA A CA 1
ATOM 875 C C . ALA A 1 105 ? 14.397 13.728 -13.476 1.00 92.25 105 ALA A C 1
ATOM 877 O O . ALA A 1 105 ? 15.494 14.272 -13.302 1.00 92.25 105 ALA A O 1
ATOM 878 N N . HIS A 1 106 ? 13.558 14.095 -14.450 1.00 88.44 106 HIS A N 1
ATOM 879 C CA . HIS A 1 106 ? 13.820 15.185 -15.405 1.00 88.44 106 HIS A CA 1
ATOM 880 C C . HIS A 1 106 ? 15.141 14.968 -16.175 1.00 88.44 106 HIS A C 1
ATOM 882 O O . HIS A 1 106 ? 15.466 13.832 -16.513 1.00 88.44 106 HIS A O 1
ATOM 888 N N . ASP A 1 107 ? 15.943 16.017 -16.387 1.00 89.94 107 ASP A N 1
ATOM 889 C CA . ASP A 1 107 ? 17.207 15.984 -17.140 1.00 89.94 107 ASP A CA 1
ATOM 890 C C . ASP A 1 107 ? 18.169 14.863 -16.688 1.00 89.94 107 ASP A C 1
ATOM 892 O O . ASP A 1 107 ? 18.901 14.260 -17.486 1.00 89.94 107 ASP A O 1
ATOM 896 N N . THR A 1 108 ? 18.171 14.548 -15.386 1.00 91.06 108 THR A N 1
ATOM 897 C CA . THR A 1 108 ? 19.000 13.459 -14.841 1.00 91.06 108 THR A CA 1
ATOM 898 C C . THR A 1 108 ? 18.490 12.078 -15.244 1.00 91.06 108 THR A C 1
ATOM 900 O O . THR A 1 108 ? 19.293 11.189 -15.516 1.00 91.06 108 THR A O 1
ATOM 903 N N . ALA A 1 109 ? 17.173 11.896 -15.340 1.00 93.12 109 ALA A N 1
ATOM 904 C CA . ALA A 1 109 ? 16.575 10.675 -15.867 1.00 93.12 109 ALA A CA 1
ATOM 905 C C . ALA A 1 109 ? 16.736 10.580 -17.391 1.00 93.12 109 ALA A C 1
ATOM 907 O O . ALA A 1 109 ? 17.002 9.496 -17.910 1.00 93.12 109 ALA A O 1
ATOM 908 N N . ASP A 1 110 ? 16.651 11.703 -18.107 1.00 91.69 110 ASP A N 1
ATOM 909 C CA . ASP A 1 110 ? 16.790 11.732 -19.566 1.00 91.69 110 ASP A CA 1
ATOM 910 C C . ASP A 1 110 ? 18.180 11.283 -20.020 1.00 91.69 110 ASP A C 1
ATOM 912 O O . ASP A 1 110 ? 18.310 10.510 -20.973 1.00 91.69 110 ASP A O 1
ATOM 916 N N . SER A 1 111 ? 19.213 11.697 -19.283 1.00 93.12 111 SER A N 1
ATOM 917 C CA . SER A 1 111 ? 20.600 11.269 -19.496 1.00 93.12 111 SER A CA 1
ATOM 918 C C . SER A 1 111 ? 20.901 9.845 -18.997 1.00 93.12 111 SER A C 1
ATOM 920 O O . SER A 1 111 ? 21.961 9.295 -19.310 1.00 93.12 111 SER A O 1
ATOM 922 N N . PHE A 1 112 ? 19.980 9.205 -18.267 1.00 92.88 112 PHE A N 1
ATOM 923 C CA . PHE A 1 112 ? 20.174 7.867 -17.717 1.00 92.88 112 PHE A CA 1
ATOM 924 C C . PHE A 1 112 ? 19.878 6.765 -18.748 1.00 92.88 112 PHE A C 1
ATOM 926 O O . PHE A 1 112 ? 18.729 6.447 -19.064 1.00 92.88 112 PHE A O 1
ATOM 933 N N . GLN A 1 113 ? 20.938 6.116 -19.236 1.00 90.50 113 GLN A N 1
ATOM 934 C CA . GLN A 1 113 ? 20.853 5.057 -20.255 1.00 90.50 113 GLN A CA 1
ATOM 935 C C . GLN A 1 113 ? 20.887 3.632 -19.676 1.00 90.50 113 GLN A C 1
ATOM 937 O O . GLN A 1 113 ? 20.713 2.661 -20.405 1.00 90.50 113 GLN A O 1
ATOM 942 N N . HIS A 1 114 ? 21.106 3.475 -18.368 1.00 91.56 114 HIS A N 1
ATOM 943 C CA . HIS A 1 114 ? 21.371 2.172 -17.750 1.00 91.56 114 HIS A CA 1
ATOM 944 C C . HIS A 1 114 ? 20.123 1.476 -17.176 1.00 91.56 114 HIS A C 1
ATOM 946 O O . HIS A 1 114 ? 20.171 0.918 -16.081 1.00 91.56 114 HIS A O 1
ATOM 952 N N . HIS A 1 115 ? 19.004 1.512 -17.903 1.00 94.56 115 HIS A N 1
ATOM 953 C CA . HIS A 1 115 ? 17.734 0.893 -17.506 1.00 94.56 115 HIS A CA 1
ATOM 954 C C . HIS A 1 115 ? 17.441 -0.382 -18.309 1.00 94.56 115 HIS A C 1
ATOM 956 O O . HIS A 1 115 ? 17.823 -0.484 -19.473 1.00 94.56 115 HIS A O 1
ATOM 962 N N . HIS A 1 116 ? 16.768 -1.348 -17.679 1.00 95.00 116 HIS A N 1
ATOM 963 C CA . HIS A 1 116 ? 16.422 -2.637 -18.293 1.00 95.00 116 HIS A CA 1
ATOM 964 C C . HIS A 1 116 ? 15.065 -2.616 -18.993 1.00 95.00 116 HIS A C 1
ATOM 966 O O . HIS A 1 116 ? 14.863 -3.326 -19.972 1.00 95.00 116 HIS A O 1
ATOM 972 N N . ALA A 1 117 ? 14.139 -1.806 -18.487 1.00 96.75 117 ALA A N 1
ATOM 973 C CA . ALA A 1 117 ? 12.828 -1.615 -19.080 1.00 96.75 117 ALA A CA 1
ATOM 974 C C . ALA A 1 117 ? 12.557 -0.125 -19.248 1.00 96.75 117 ALA A C 1
ATOM 976 O O . ALA A 1 117 ? 12.876 0.675 -18.362 1.00 96.75 117 ALA A O 1
ATOM 977 N N . LEU A 1 118 ? 11.986 0.214 -20.395 1.00 97.38 118 LEU A N 1
ATOM 978 C CA . LEU A 1 118 ? 11.452 1.524 -20.713 1.00 97.38 118 LEU A CA 1
ATOM 979 C C . LEU A 1 118 ? 9.930 1.398 -20.831 1.00 97.38 118 LEU A C 1
ATOM 981 O O . LEU A 1 118 ? 9.438 0.563 -21.586 1.00 97.38 118 LEU A O 1
ATOM 985 N N . VAL A 1 119 ? 9.210 2.223 -20.078 1.00 97.75 119 VAL A N 1
ATOM 986 C CA . VAL A 1 119 ? 7.748 2.309 -20.069 1.00 97.75 119 VAL A CA 1
ATOM 987 C C . VAL A 1 119 ? 7.373 3.691 -20.574 1.00 97.75 119 VAL A C 1
ATOM 989 O O . VAL A 1 119 ? 7.579 4.674 -19.868 1.00 97.75 119 VAL A O 1
ATOM 992 N N . GLN A 1 120 ? 6.860 3.782 -21.794 1.00 96.81 120 GLN A N 1
ATOM 993 C CA . GLN A 1 120 ? 6.495 5.056 -22.408 1.00 96.81 120 GLN A CA 1
ATOM 994 C C . GLN A 1 120 ? 4.988 5.211 -22.377 1.00 96.81 120 GLN A C 1
ATOM 996 O O . GLN A 1 120 ? 4.273 4.415 -22.974 1.00 96.81 120 GLN A O 1
ATOM 1001 N N . ILE A 1 121 ? 4.516 6.237 -21.682 1.00 95.06 121 ILE A N 1
ATOM 1002 C CA . ILE A 1 121 ? 3.103 6.576 -21.575 1.00 95.06 121 ILE A CA 1
ATOM 1003 C C . ILE A 1 121 ? 2.857 7.774 -22.479 1.00 95.06 121 ILE A C 1
ATOM 1005 O O . ILE A 1 121 ? 3.508 8.812 -22.351 1.00 95.06 121 ILE A O 1
ATOM 1009 N N . SER A 1 122 ? 1.908 7.636 -23.391 1.00 92.81 122 SER A N 1
ATOM 1010 C CA . SER A 1 122 ? 1.519 8.687 -24.325 1.00 92.81 122 SER A CA 1
ATOM 1011 C C . SER A 1 122 ? 0.014 8.909 -24.280 1.00 92.81 122 SER A C 1
ATOM 1013 O O . SER A 1 122 ? -0.730 8.067 -23.780 1.00 92.81 122 SER A O 1
ATOM 1015 N N . ALA A 1 123 ? -0.430 10.056 -24.791 1.00 90.06 123 ALA A N 1
ATOM 1016 C CA . ALA A 1 123 ? -1.847 10.362 -24.946 1.00 90.06 123 ALA A CA 1
ATOM 1017 C C . ALA A 1 123 ? -2.120 10.777 -26.404 1.00 90.06 123 ALA A C 1
ATOM 1019 O O . ALA A 1 123 ? -2.171 11.980 -26.700 1.00 90.06 123 ALA A O 1
ATOM 1020 N N . PRO A 1 124 ? -2.240 9.811 -27.340 1.00 86.31 124 PRO A N 1
ATOM 1021 C CA . PRO A 1 124 ? -2.271 10.094 -28.778 1.00 86.31 124 PRO A CA 1
ATOM 1022 C C . PRO A 1 124 ? -3.414 11.022 -29.190 1.00 86.31 124 PRO A C 1
ATOM 1024 O O . PRO A 1 124 ? -3.206 11.940 -29.983 1.00 86.31 124 PRO A O 1
ATOM 1027 N N . ALA A 1 125 ? -4.595 10.857 -28.586 1.00 81.62 125 ALA A N 1
ATOM 1028 C CA . ALA A 1 125 ? -5.766 11.701 -28.837 1.00 81.62 125 ALA A CA 1
ATOM 1029 C C . ALA A 1 125 ? -5.534 13.189 -28.503 1.00 81.62 125 ALA A C 1
ATOM 1031 O O . ALA A 1 125 ? -6.182 14.066 -29.074 1.00 81.62 125 ALA A O 1
ATOM 1032 N N . HIS A 1 126 ? -4.588 13.484 -27.607 1.00 79.75 126 HIS A N 1
ATOM 1033 C CA . HIS A 1 126 ? -4.204 14.842 -27.224 1.00 79.75 126 HIS A CA 1
ATOM 1034 C C . HIS A 1 126 ? -2.924 15.326 -27.923 1.00 79.75 126 HIS A C 1
ATOM 1036 O O . HIS A 1 126 ? -2.498 16.455 -27.685 1.00 79.75 126 HIS A O 1
ATOM 1042 N N . LEU A 1 127 ? -2.320 14.498 -28.788 1.00 81.06 127 LEU A N 1
ATOM 1043 C CA . LEU A 1 127 ? -1.042 14.755 -29.464 1.00 81.06 127 LEU A CA 1
ATOM 1044 C C . LEU A 1 127 ? 0.105 15.075 -28.485 1.00 81.06 127 LEU A C 1
ATOM 1046 O O . LEU A 1 127 ? 1.019 15.831 -28.819 1.00 81.06 127 LEU A O 1
ATOM 1050 N N . ILE A 1 128 ? 0.057 14.512 -27.272 1.00 77.88 128 ILE A N 1
ATOM 1051 C CA . ILE A 1 128 ? 1.075 14.737 -26.240 1.00 77.88 128 ILE A CA 1
ATOM 1052 C C . ILE A 1 128 ? 2.035 13.550 -26.218 1.00 77.88 128 ILE A C 1
ATOM 1054 O O . ILE A 1 128 ? 1.647 12.417 -25.920 1.00 77.88 128 ILE A O 1
ATOM 1058 N N . ALA A 1 129 ? 3.297 13.834 -26.532 1.00 78.19 129 ALA A N 1
ATOM 1059 C CA . ALA A 1 129 ? 4.386 12.874 -26.447 1.00 78.19 129 ALA A CA 1
ATOM 1060 C C . ALA A 1 129 ? 4.904 12.744 -25.001 1.00 78.19 129 ALA A C 1
ATOM 1062 O O . ALA A 1 129 ? 4.821 13.708 -24.232 1.00 78.19 129 ALA A O 1
ATOM 1063 N N . PRO A 1 130 ? 5.479 11.586 -24.632 1.00 78.94 130 PRO A N 1
ATOM 1064 C CA . PRO A 1 130 ? 6.216 11.451 -23.382 1.00 78.94 130 PRO A CA 1
ATOM 1065 C C . PRO A 1 130 ? 7.386 12.444 -23.361 1.00 78.94 130 PRO A C 1
ATOM 1067 O O . PRO A 1 130 ? 8.262 12.402 -24.223 1.00 78.94 130 PRO A O 1
ATOM 1070 N N . ALA A 1 131 ? 7.383 13.358 -22.392 1.00 83.56 131 ALA A N 1
ATOM 1071 C CA . ALA A 1 131 ? 8.377 14.430 -22.276 1.00 83.56 131 ALA A CA 1
ATOM 1072 C C . ALA A 1 131 ? 9.079 14.450 -20.911 1.00 83.56 131 ALA A C 1
ATOM 1074 O O . ALA A 1 131 ? 10.024 15.212 -20.712 1.00 83.56 131 ALA A O 1
ATOM 1075 N N . HIS A 1 132 ? 8.613 13.638 -19.960 1.00 89.62 132 HIS A N 1
ATOM 1076 C CA . HIS A 1 132 ? 9.114 13.635 -18.593 1.00 89.62 132 HIS A CA 1
ATOM 1077 C C . HIS A 1 132 ? 9.517 12.233 -18.170 1.00 89.62 132 HIS A C 1
ATOM 1079 O O . HIS A 1 132 ? 8.663 11.354 -18.044 1.00 89.62 132 HIS A O 1
ATOM 1085 N N . SER A 1 133 ? 10.809 12.051 -17.910 1.00 93.56 133 SER A N 1
ATOM 1086 C CA . SER A 1 133 ? 11.371 10.773 -17.487 1.00 93.56 133 SER A CA 1
ATOM 1087 C C . SER A 1 133 ? 11.558 10.699 -15.974 1.00 93.56 133 SER A C 1
ATOM 1089 O O . SER A 1 133 ? 11.960 11.666 -15.319 1.00 93.56 133 SER A O 1
ATOM 1091 N N . VAL A 1 134 ? 11.338 9.507 -15.430 1.00 95.06 134 VAL A N 1
ATOM 1092 C CA . VAL A 1 134 ? 11.670 9.136 -14.057 1.00 95.06 134 VAL A CA 1
ATOM 1093 C C . VAL A 1 134 ? 12.320 7.755 -14.039 1.00 95.06 134 VAL A C 1
ATOM 1095 O O . VAL A 1 134 ? 11.947 6.866 -14.803 1.00 95.06 134 VAL A O 1
ATOM 1098 N N . ILE A 1 135 ? 13.325 7.581 -13.185 1.00 96.88 135 ILE A N 1
ATOM 1099 C CA . ILE A 1 135 ? 14.001 6.304 -12.960 1.00 96.88 135 ILE A CA 1
ATOM 1100 C C . ILE A 1 135 ? 13.602 5.776 -11.589 1.00 96.88 135 ILE A C 1
ATOM 1102 O O . ILE A 1 135 ? 13.785 6.461 -10.579 1.00 96.88 135 ILE A O 1
ATOM 1106 N N . VAL A 1 136 ? 13.117 4.540 -11.561 1.00 97.00 136 VAL A N 1
ATOM 1107 C CA . VAL A 1 136 ? 12.777 3.803 -10.337 1.00 97.00 136 VAL A CA 1
ATOM 1108 C C . VAL A 1 136 ? 13.555 2.491 -10.280 1.00 97.00 136 VAL A C 1
ATOM 1110 O O . VAL A 1 136 ? 14.031 1.989 -11.306 1.00 97.00 136 VAL A O 1
ATOM 1113 N N . LEU A 1 137 ? 13.701 1.926 -9.082 1.00 97.19 137 LEU A N 1
ATOM 1114 C CA . LEU A 1 137 ? 14.180 0.554 -8.937 1.00 97.19 137 LEU A CA 1
ATOM 1115 C C . LEU A 1 137 ? 13.054 -0.426 -9.265 1.00 97.19 137 LEU A C 1
ATOM 1117 O O . LEU A 1 137 ? 11.882 -0.169 -9.001 1.00 97.19 137 LEU A O 1
ATOM 1121 N N . LEU A 1 138 ? 13.420 -1.584 -9.812 1.00 97.19 138 LEU A N 1
ATOM 1122 C CA . LEU A 1 138 ? 12.486 -2.674 -10.086 1.00 97.19 138 LEU A CA 1
ATOM 1123 C C . LEU A 1 138 ? 11.698 -3.089 -8.838 1.00 97.19 138 LEU A C 1
ATOM 1125 O O . LEU A 1 138 ? 10.516 -3.407 -8.941 1.00 97.19 138 LEU A O 1
ATOM 1129 N N . ASP A 1 139 ? 12.344 -3.091 -7.672 1.00 96.12 139 ASP A N 1
ATOM 1130 C CA . ASP A 1 139 ? 11.703 -3.488 -6.417 1.00 96.12 139 ASP A CA 1
ATOM 1131 C C . ASP A 1 139 ? 10.547 -2.544 -6.041 1.00 96.12 139 ASP A C 1
ATOM 1133 O O . ASP A 1 139 ? 9.567 -3.001 -5.459 1.00 96.12 139 ASP A O 1
ATOM 1137 N N . ASP A 1 140 ? 10.581 -1.286 -6.491 1.00 96.38 140 ASP A N 1
ATOM 1138 C CA . ASP A 1 140 ? 9.551 -0.270 -6.239 1.00 96.38 140 ASP A CA 1
ATOM 1139 C C . ASP A 1 140 ? 8.561 -0.091 -7.399 1.00 96.38 140 ASP A C 1
ATOM 1141 O O . ASP A 1 140 ? 7.582 0.644 -7.277 1.00 96.38 140 ASP A O 1
ATOM 1145 N N . LEU A 1 141 ? 8.751 -0.791 -8.525 1.00 96.69 141 LEU A N 1
ATOM 1146 C CA . LEU A 1 141 ? 7.886 -0.679 -9.710 1.00 96.69 141 LEU A CA 1
ATOM 1147 C C . LEU A 1 141 ? 6.406 -0.953 -9.392 1.00 96.69 141 LEU A C 1
ATOM 1149 O O . LEU A 1 141 ? 5.501 -0.374 -9.995 1.00 96.69 141 LEU A O 1
ATOM 1153 N N . HIS A 1 142 ? 6.149 -1.828 -8.422 1.00 95.19 142 HIS A N 1
ATOM 1154 C CA . HIS A 1 142 ? 4.800 -2.143 -7.970 1.00 95.19 142 HIS A CA 1
ATOM 1155 C C . HIS A 1 142 ? 4.092 -0.938 -7.322 1.00 95.19 142 HIS A C 1
ATOM 1157 O O . HIS A 1 142 ? 2.879 -0.811 -7.476 1.00 95.19 142 HIS A O 1
ATOM 1163 N N . LEU A 1 143 ? 4.825 -0.032 -6.658 1.00 93.56 143 LEU A N 1
ATOM 1164 C CA . LEU A 1 143 ? 4.272 1.203 -6.086 1.00 93.56 143 LEU A CA 1
ATOM 1165 C C . LEU A 1 143 ? 3.814 2.149 -7.196 1.00 93.56 143 LEU A C 1
ATOM 1167 O O . LEU A 1 143 ? 2.723 2.710 -7.123 1.00 93.56 143 LEU A O 1
ATOM 1171 N N . PHE A 1 144 ? 4.596 2.261 -8.273 1.00 94.88 144 PHE A N 1
ATOM 1172 C CA . PHE A 1 144 ? 4.186 3.006 -9.463 1.00 94.88 144 PHE A CA 1
ATOM 1173 C C . PHE A 1 144 ? 2.898 2.436 -10.081 1.00 94.88 144 PHE A C 1
ATOM 1175 O O . PHE A 1 144 ? 1.938 3.171 -10.320 1.00 94.88 144 PHE A O 1
ATOM 1182 N N . CYS A 1 145 ? 2.843 1.117 -10.284 1.00 95.81 145 CYS A N 1
ATOM 1183 C CA . CYS A 1 145 ? 1.656 0.455 -10.835 1.00 95.81 145 CYS A CA 1
ATOM 1184 C C . CYS A 1 145 ? 0.430 0.636 -9.926 1.00 95.81 145 CYS A C 1
ATOM 1186 O O . CYS A 1 145 ? -0.689 0.790 -10.414 1.00 95.81 145 CYS A O 1
ATOM 1188 N N . GLN A 1 146 ? 0.637 0.675 -8.608 1.00 93.06 146 GLN A N 1
ATOM 1189 C CA . GLN A 1 146 ? -0.412 0.941 -7.631 1.00 93.06 146 GLN A CA 1
ATOM 1190 C C . GLN A 1 146 ? -0.970 2.371 -7.742 1.00 93.06 146 GLN A C 1
ATOM 1192 O O . GLN A 1 146 ? -2.187 2.546 -7.682 1.00 93.06 146 GLN A O 1
ATOM 1197 N N . VAL A 1 147 ? -0.126 3.389 -7.950 1.00 91.75 147 VAL A N 1
ATOM 1198 C CA . VAL A 1 147 ? -0.597 4.766 -8.212 1.00 91.75 147 VAL A CA 1
ATOM 1199 C C . VAL A 1 147 ? -1.476 4.807 -9.447 1.00 91.75 147 VAL A C 1
ATOM 1201 O O . VAL A 1 147 ? -2.563 5.383 -9.414 1.00 91.75 147 VAL A O 1
ATOM 1204 N N . TRP A 1 148 ? -1.026 4.177 -10.532 1.00 93.94 148 TRP A N 1
ATOM 1205 C CA . TRP A 1 148 ? -1.790 4.146 -11.772 1.00 93.94 148 TRP A CA 1
ATOM 1206 C C . TRP A 1 148 ? -3.127 3.435 -11.578 1.00 93.94 148 TRP A C 1
ATOM 1208 O O . TRP A 1 148 ? -4.164 3.986 -11.936 1.00 93.94 148 TRP A O 1
ATOM 1218 N N . TYR A 1 149 ? -3.122 2.271 -10.927 1.00 94.62 149 TYR A N 1
ATOM 1219 C CA . TYR A 1 149 ? -4.337 1.543 -10.570 1.00 94.62 149 TYR A CA 1
ATOM 1220 C C . TYR A 1 149 ? -5.366 2.453 -9.884 1.00 94.62 149 TYR A C 1
ATOM 1222 O O . TYR A 1 149 ? -6.487 2.595 -10.366 1.00 94.62 149 TYR A O 1
ATOM 1230 N N . TYR A 1 150 ? -4.983 3.149 -8.810 1.00 92.75 150 TYR A N 1
ATOM 1231 C CA . TYR A 1 150 ? -5.915 4.028 -8.098 1.00 92.75 150 TYR A CA 1
ATOM 1232 C C . TYR A 1 150 ? -6.295 5.287 -8.883 1.00 92.75 150 TYR A C 1
ATOM 1234 O O . TYR A 1 150 ? -7.407 5.791 -8.719 1.00 92.75 150 TYR A O 1
ATOM 1242 N N . SER A 1 151 ? -5.414 5.774 -9.757 1.00 91.44 151 SER A N 1
ATOM 1243 C CA . SER A 1 151 ? -5.721 6.878 -10.674 1.00 91.44 151 SER A CA 1
ATOM 1244 C C . SER A 1 151 ? -6.807 6.478 -11.668 1.00 91.44 151 SER A C 1
ATOM 1246 O O . SER A 1 151 ? -7.770 7.217 -11.844 1.00 91.44 151 SER A O 1
ATOM 1248 N N . ALA A 1 152 ? -6.694 5.288 -12.262 1.00 92.12 152 ALA A N 1
ATOM 1249 C CA . ALA A 1 152 ? -7.678 4.750 -13.197 1.00 92.12 152 ALA A CA 1
ATOM 1250 C C . ALA A 1 152 ? -9.041 4.521 -12.527 1.00 92.12 152 ALA A C 1
ATOM 1252 O O . ALA A 1 152 ? -10.078 4.807 -13.112 1.00 92.12 152 ALA A O 1
ATOM 1253 N N . LEU A 1 153 ? -9.050 4.084 -11.265 1.00 93.38 153 LEU A N 1
ATOM 1254 C CA . LEU A 1 153 ? -10.291 3.950 -10.500 1.00 93.38 153 LEU A CA 1
ATOM 1255 C C . LEU A 1 153 ? -10.949 5.298 -10.171 1.00 93.38 153 LEU A C 1
ATOM 1257 O O . LEU A 1 153 ? -12.173 5.392 -10.139 1.00 93.38 153 LEU A O 1
ATOM 1261 N N . ASN A 1 154 ? -10.156 6.338 -9.906 1.00 89.88 154 ASN A N 1
ATOM 1262 C CA . ASN A 1 154 ? -10.686 7.682 -9.672 1.00 89.88 154 ASN A CA 1
ATOM 1263 C C . ASN A 1 154 ? -11.168 8.364 -10.957 1.00 89.88 154 ASN A C 1
ATOM 1265 O O . ASN A 1 154 ? -12.060 9.201 -10.890 1.00 89.88 154 ASN A O 1
ATOM 1269 N N . TYR A 1 155 ? -10.588 8.020 -12.105 1.00 90.12 155 TYR A N 1
ATOM 1270 C CA . TYR A 1 155 ? -10.886 8.624 -13.397 1.00 90.12 155 TYR A CA 1
ATOM 1271 C C . TYR A 1 155 ? -11.132 7.520 -14.428 1.00 90.12 155 TYR A C 1
ATOM 1273 O O . TYR A 1 155 ? -10.226 7.142 -15.165 1.00 90.12 155 TYR A O 1
ATOM 1281 N N . GLU A 1 156 ? -12.366 7.016 -14.486 1.00 86.88 156 GLU A N 1
ATOM 1282 C CA . GLU A 1 156 ? -12.740 5.836 -15.287 1.00 86.88 156 GLU A CA 1
ATOM 1283 C C . GLU A 1 156 ? -12.356 5.964 -16.769 1.00 86.88 156 GLU A C 1
ATOM 1285 O O . GLU A 1 156 ? -11.907 5.005 -17.381 1.00 86.88 156 GLU A O 1
ATOM 1290 N N . THR A 1 157 ? -12.428 7.169 -17.340 1.00 88.62 157 THR A N 1
ATOM 1291 C CA . THR A 1 157 ? -12.076 7.394 -18.749 1.00 88.62 157 THR A CA 1
ATOM 1292 C C . THR A 1 157 ? -10.596 7.686 -18.989 1.00 88.62 157 THR A C 1
ATOM 1294 O O . THR A 1 157 ? -10.207 7.870 -20.138 1.00 88.62 157 THR A O 1
ATOM 1297 N N . LEU A 1 158 ? -9.760 7.771 -17.946 1.00 89.56 158 LEU A N 1
ATOM 1298 C CA . LEU A 1 158 ? -8.354 8.169 -18.076 1.00 89.56 158 LEU A CA 1
ATOM 1299 C C . LEU A 1 158 ? -7.609 7.244 -19.036 1.00 89.56 158 LEU A C 1
ATOM 1301 O O . LEU A 1 158 ? -7.015 7.717 -20.000 1.00 89.56 158 LEU A O 1
ATOM 1305 N N . ASN A 1 159 ? -7.664 5.936 -18.785 1.00 93.25 159 ASN A N 1
ATOM 1306 C CA . ASN A 1 159 ? -6.871 4.959 -19.524 1.00 93.25 159 ASN A CA 1
ATOM 1307 C C . ASN A 1 159 ? -7.300 4.830 -20.989 1.00 93.25 159 ASN A C 1
ATOM 1309 O O . ASN A 1 159 ? -6.438 4.624 -21.835 1.00 93.25 159 ASN A O 1
ATOM 1313 N N . HIS A 1 160 ? -8.570 5.078 -21.318 1.00 93.94 160 HIS A N 1
ATOM 1314 C CA . HIS A 1 160 ? -9.052 5.088 -22.707 1.00 93.94 160 HIS A CA 1
ATOM 1315 C C . HIS A 1 160 ? -8.384 6.153 -23.588 1.00 93.94 160 HIS A C 1
ATOM 1317 O O . HIS A 1 160 ? -8.567 6.162 -24.801 1.00 93.94 160 HIS A O 1
ATOM 1323 N N . HIS A 1 161 ? -7.658 7.095 -22.985 1.00 90.75 161 HIS A N 1
ATOM 1324 C CA . HIS A 1 161 ? -6.909 8.130 -23.689 1.00 90.75 161 HIS A CA 1
ATOM 1325 C C . HIS A 1 161 ? -5.394 7.911 -23.637 1.00 90.75 161 HIS A C 1
ATOM 1327 O O . HIS A 1 161 ? -4.652 8.755 -24.144 1.00 90.75 161 HIS A O 1
ATOM 1333 N N . LEU A 1 162 ? -4.935 6.825 -23.006 1.00 93.38 162 LEU A N 1
ATOM 1334 C CA . LEU A 1 162 ? -3.523 6.511 -22.824 1.00 93.38 162 LEU A CA 1
ATOM 1335 C C . LEU A 1 162 ? -3.114 5.309 -23.664 1.00 93.38 162 LEU A C 1
ATOM 1337 O O . LEU A 1 162 ? -3.785 4.278 -23.659 1.00 93.38 162 LEU A O 1
ATOM 1341 N N . SER A 1 163 ? -1.935 5.421 -24.260 1.00 95.44 163 SER A N 1
ATOM 1342 C CA . SER A 1 163 ? -1.246 4.314 -24.916 1.00 95.44 163 SER A CA 1
ATOM 1343 C C . SER A 1 163 ? 0.091 4.073 -24.242 1.00 95.44 163 SER A C 1
ATOM 1345 O O . SER A 1 163 ? 0.757 5.025 -23.809 1.00 95.44 163 SER A O 1
ATOM 1347 N N . VAL A 1 164 ? 0.485 2.806 -24.141 1.00 96.81 164 VAL A N 1
ATOM 1348 C CA . VAL A 1 164 ? 1.704 2.409 -23.435 1.00 96.81 164 VAL A CA 1
ATOM 1349 C C . VAL A 1 164 ? 2.575 1.519 -24.296 1.00 96.81 164 VAL A C 1
ATOM 1351 O O . VAL A 1 164 ? 2.128 0.479 -24.770 1.00 96.81 164 VAL A O 1
ATOM 1354 N N . THR A 1 165 ? 3.847 1.892 -24.410 1.00 98.00 165 THR A N 1
ATOM 1355 C CA . THR A 1 165 ? 4.875 1.074 -25.054 1.00 98.00 165 THR A CA 1
ATOM 1356 C C . THR A 1 165 ? 5.870 0.580 -24.006 1.00 98.00 165 THR A C 1
ATOM 1358 O O . THR A 1 165 ? 6.493 1.368 -23.289 1.00 98.00 165 THR A O 1
ATOM 1361 N N . PHE A 1 166 ? 6.045 -0.736 -23.929 1.00 98.19 166 PHE A N 1
ATOM 1362 C CA . PHE A 1 166 ? 7.018 -1.414 -23.081 1.00 98.19 166 PHE A CA 1
ATOM 1363 C C . PHE A 1 166 ? 8.190 -1.903 -23.926 1.00 98.19 166 PHE A C 1
ATOM 1365 O O . PHE A 1 166 ? 8.016 -2.755 -24.794 1.00 98.19 166 PHE A O 1
ATOM 1372 N N . ASN A 1 167 ? 9.398 -1.425 -23.641 1.00 97.06 167 ASN A N 1
ATOM 1373 C CA . ASN A 1 167 ? 10.606 -1.835 -24.353 1.00 97.06 167 ASN A CA 1
ATOM 1374 C C . ASN A 1 167 ? 11.604 -2.470 -23.381 1.00 97.06 167 ASN A C 1
ATOM 1376 O O . ASN A 1 167 ? 12.096 -1.813 -22.459 1.00 97.06 167 ASN A O 1
ATOM 1380 N N . LEU A 1 168 ? 11.923 -3.746 -23.600 1.00 95.38 168 LEU A N 1
ATOM 1381 C CA . LEU A 1 168 ? 12.985 -4.436 -22.875 1.00 95.38 168 LEU A CA 1
ATOM 1382 C C . LEU A 1 168 ? 14.330 -4.210 -23.566 1.00 95.38 168 LEU A C 1
ATOM 1384 O O . LEU A 1 168 ? 14.471 -4.430 -24.768 1.00 95.38 168 LEU A O 1
ATOM 1388 N N . GLN A 1 169 ? 15.351 -3.862 -22.791 1.00 91.25 169 GLN A N 1
ATOM 1389 C CA . GLN A 1 169 ? 16.716 -3.749 -23.291 1.00 91.25 169 GLN A CA 1
ATOM 1390 C C . GLN A 1 169 ? 17.738 -4.217 -22.255 1.00 91.25 169 GLN A C 1
ATOM 1392 O O . GLN A 1 169 ? 17.490 -4.214 -21.050 1.00 91.25 169 GLN A O 1
ATOM 1397 N N . ASN A 1 170 ? 18.925 -4.605 -22.719 1.00 87.94 170 ASN A N 1
ATOM 1398 C CA . ASN A 1 170 ? 20.049 -4.898 -21.837 1.00 87.94 170 ASN A CA 1
ATOM 1399 C C . ASN A 1 170 ? 21.029 -3.710 -21.836 1.00 87.94 170 ASN A C 1
ATOM 1401 O O . ASN A 1 170 ? 21.763 -3.539 -22.811 1.00 87.94 170 ASN A O 1
ATOM 1405 N N . PRO A 1 171 ? 21.101 -2.913 -20.755 1.00 86.62 171 PRO A N 1
ATOM 1406 C CA . PRO A 1 171 ? 21.918 -1.698 -20.725 1.00 86.62 171 PRO A CA 1
ATOM 1407 C C . PRO A 1 171 ? 23.435 -1.944 -20.696 1.00 86.62 171 PRO A C 1
ATOM 1409 O O . PRO A 1 171 ? 24.210 -0.985 -20.739 1.00 86.62 171 PRO A O 1
ATOM 1412 N N . TYR A 1 172 ? 23.888 -3.196 -20.562 1.00 82.25 172 TYR A N 1
ATOM 1413 C CA . TYR A 1 172 ? 25.294 -3.519 -20.298 1.00 82.25 172 TYR A CA 1
ATOM 1414 C C . TYR A 1 172 ? 25.964 -4.382 -21.375 1.00 82.25 172 TYR A C 1
ATOM 1416 O O . TYR A 1 172 ? 27.155 -4.667 -21.244 1.00 82.25 172 TYR A O 1
ATOM 1424 N N . TYR A 1 173 ? 25.250 -4.762 -22.441 1.00 73.38 173 TYR A N 1
ATOM 1425 C CA . TYR A 1 173 ? 25.781 -5.609 -23.514 1.00 73.38 173 TYR A CA 1
ATOM 1426 C C . TYR A 1 173 ? 25.284 -5.166 -24.901 1.00 73.38 173 TYR A C 1
ATOM 1428 O O . TYR A 1 173 ? 24.129 -5.417 -25.233 1.00 73.38 173 TYR A O 1
ATOM 1436 N N . PRO A 1 174 ? 26.144 -4.548 -25.737 1.00 56.53 174 PRO A N 1
ATOM 1437 C CA . PRO A 1 174 ? 25.773 -4.119 -27.090 1.00 56.53 174 PRO A CA 1
ATOM 1438 C C . PRO A 1 174 ? 25.971 -5.199 -28.169 1.00 56.53 174 PRO A C 1
ATOM 1440 O O . PRO A 1 174 ? 25.477 -5.048 -29.281 1.00 56.53 174 PRO A O 1
ATOM 1443 N N . ALA A 1 175 ? 26.696 -6.279 -27.870 1.00 53.66 175 ALA A N 1
ATOM 1444 C CA . ALA A 1 175 ? 26.937 -7.384 -28.793 1.00 53.66 175 ALA A CA 1
ATOM 1445 C C . ALA A 1 175 ? 26.472 -8.680 -28.127 1.00 53.66 175 ALA A C 1
ATOM 1447 O O . ALA A 1 175 ? 27.154 -9.175 -27.234 1.00 53.66 175 ALA A O 1
ATOM 1448 N N . ASP A 1 176 ? 25.294 -9.151 -28.541 1.00 45.22 176 ASP A N 1
ATOM 1449 C CA . ASP A 1 176 ? 24.674 -10.433 -28.182 1.00 45.22 176 ASP A CA 1
ATOM 1450 C C . ASP A 1 176 ? 24.660 -10.766 -26.675 1.00 45.22 176 ASP A C 1
ATOM 1452 O O . ASP A 1 176 ? 25.614 -11.352 -26.154 1.00 45.22 176 ASP A O 1
ATOM 1456 N N . PRO A 1 177 ? 23.596 -10.443 -25.920 1.00 54.25 177 PRO A N 1
ATOM 1457 C CA . PRO A 1 177 ? 23.453 -10.993 -24.590 1.00 54.25 177 PRO A CA 1
ATOM 1458 C C . PRO A 1 177 ? 22.512 -12.192 -24.580 1.00 54.25 177 PRO A C 1
ATOM 1460 O O . PRO A 1 177 ? 21.464 -12.211 -25.225 1.00 54.25 177 PRO A O 1
ATOM 1463 N N . LYS A 1 178 ? 22.857 -13.151 -23.709 1.00 58.09 178 LYS A N 1
ATOM 1464 C CA . LYS A 1 178 ? 21.911 -14.123 -23.152 1.00 58.09 178 LYS A CA 1
ATOM 1465 C C . LYS A 1 178 ? 20.558 -13.438 -22.917 1.00 58.09 178 LYS A C 1
ATOM 1467 O O . LYS A 1 178 ? 20.557 -12.339 -22.349 1.00 58.09 178 LYS A O 1
ATOM 1472 N N . PRO A 1 179 ? 19.440 -14.078 -23.296 1.00 77.06 179 PRO A N 1
ATOM 1473 C CA . PRO A 1 179 ? 18.121 -13.515 -23.060 1.00 77.06 179 PRO A CA 1
ATOM 1474 C C . PRO A 1 179 ? 18.013 -13.113 -21.589 1.00 77.06 179 PRO A C 1
ATOM 1476 O O . PRO A 1 179 ? 18.391 -13.888 -20.702 1.00 77.06 179 PRO A O 1
ATOM 1479 N N . ILE A 1 180 ? 17.553 -11.881 -21.339 1.00 89.12 180 ILE A N 1
ATOM 1480 C CA . ILE A 1 180 ? 17.215 -11.428 -19.987 1.00 89.12 180 ILE A CA 1
ATOM 1481 C C . ILE A 1 180 ? 16.334 -12.524 -19.381 1.00 89.12 180 ILE A C 1
ATOM 1483 O O . ILE A 1 180 ? 15.360 -12.914 -20.030 1.00 89.12 180 ILE A O 1
ATOM 1487 N N . PRO A 1 181 ? 16.672 -13.078 -18.201 1.00 92.75 181 PRO A N 1
ATOM 1488 C CA . PRO A 1 181 ? 15.960 -14.234 -17.678 1.00 92.75 181 PRO A CA 1
ATOM 1489 C C . PRO A 1 181 ? 14.453 -13.984 -17.635 1.00 92.75 181 PRO A C 1
ATOM 1491 O O . PRO A 1 181 ? 14.029 -12.924 -17.178 1.00 92.75 181 PRO A O 1
ATOM 1494 N N . ILE A 1 182 ? 13.643 -14.963 -18.052 1.00 95.19 182 ILE A N 1
ATOM 1495 C CA . ILE A 1 182 ? 12.172 -14.846 -18.071 1.00 95.19 182 ILE A CA 1
ATOM 1496 C C . ILE A 1 182 ? 11.639 -14.394 -16.705 1.00 95.19 182 ILE A C 1
ATOM 1498 O O . ILE A 1 182 ? 10.760 -13.545 -16.630 1.00 95.19 182 ILE A O 1
ATOM 1502 N N . ALA A 1 183 ? 12.226 -14.881 -15.608 1.00 96.25 183 ALA A N 1
ATOM 1503 C CA . ALA A 1 183 ? 11.869 -14.445 -14.258 1.00 96.25 183 ALA A CA 1
ATOM 1504 C C . ALA A 1 183 ? 12.031 -12.926 -14.051 1.00 96.25 183 ALA A C 1
ATOM 1506 O O . ALA A 1 183 ? 11.184 -12.296 -13.425 1.00 96.25 183 ALA A O 1
ATOM 1507 N N . LEU A 1 184 ? 13.094 -12.325 -14.594 1.00 95.75 184 LEU A N 1
ATOM 1508 C CA . LEU A 1 184 ? 13.304 -10.881 -14.536 1.00 95.75 184 LEU A CA 1
ATOM 1509 C C . LEU A 1 184 ? 12.331 -10.141 -15.463 1.00 95.75 184 LEU A C 1
ATOM 1511 O O . LEU A 1 184 ? 11.749 -9.142 -15.056 1.00 95.75 184 LEU A O 1
ATOM 1515 N N . GLN A 1 185 ? 12.087 -10.663 -16.665 1.00 97.38 185 GLN A N 1
ATOM 1516 C CA . GLN A 1 185 ? 11.083 -10.105 -17.574 1.00 97.38 185 GLN A CA 1
ATOM 1517 C C . GLN A 1 185 ? 9.693 -10.045 -16.931 1.00 97.38 185 GLN A C 1
ATOM 1519 O O . GLN A 1 185 ? 9.045 -9.003 -16.968 1.00 97.38 185 GLN A O 1
ATOM 1524 N N . LYS A 1 186 ? 9.275 -11.126 -16.258 1.00 98.31 186 LYS A N 1
ATOM 1525 C CA . LYS A 1 186 ? 8.011 -11.183 -15.513 1.00 98.31 186 LYS A CA 1
ATOM 1526 C C . LYS A 1 186 ? 7.938 -10.118 -14.422 1.00 98.31 186 LYS A C 1
ATOM 1528 O O . LYS A 1 186 ? 6.930 -9.432 -14.311 1.00 98.31 186 LYS A O 1
ATOM 1533 N N . ARG A 1 187 ? 9.015 -9.938 -13.649 1.00 98.00 187 ARG A N 1
ATOM 1534 C CA . ARG A 1 187 ? 9.089 -8.888 -12.618 1.00 98.00 187 ARG A CA 1
ATOM 1535 C C . ARG A 1 187 ? 9.010 -7.475 -13.201 1.00 98.00 187 ARG A C 1
ATOM 1537 O O . ARG A 1 187 ? 8.478 -6.598 -12.535 1.00 98.00 187 ARG A O 1
ATOM 1544 N N . LEU A 1 188 ? 9.543 -7.259 -14.406 1.00 98.00 188 LEU A N 1
ATOM 1545 C CA . LEU A 1 188 ? 9.529 -5.961 -15.087 1.00 98.00 188 LEU A CA 1
ATOM 1546 C C . LEU A 1 188 ? 8.173 -5.646 -15.734 1.00 98.00 188 LEU A C 1
ATOM 1548 O O . LEU A 1 188 ? 7.803 -4.480 -15.783 1.00 98.00 188 LEU A O 1
ATOM 1552 N N . LEU A 1 189 ? 7.460 -6.655 -16.249 1.00 98.44 189 LEU A N 1
ATOM 1553 C CA . LEU A 1 189 ? 6.261 -6.439 -17.068 1.00 98.44 189 LEU A CA 1
ATOM 1554 C C . LEU A 1 189 ? 4.945 -6.729 -16.336 1.00 98.44 189 LEU A C 1
ATOM 1556 O O . LEU A 1 189 ? 4.025 -5.924 -16.391 1.00 98.44 189 LEU A O 1
ATOM 1560 N N . LEU A 1 190 ? 4.837 -7.848 -15.616 1.00 98.44 190 LEU A N 1
ATOM 1561 C CA . LEU A 1 190 ? 3.559 -8.291 -15.045 1.00 98.44 190 LEU A CA 1
ATOM 1562 C C . LEU A 1 190 ? 2.951 -7.376 -13.967 1.00 98.44 190 LEU A C 1
ATOM 1564 O O . LEU A 1 190 ? 1.725 -7.405 -13.837 1.00 98.44 190 LEU A O 1
ATOM 1568 N N . PRO A 1 191 ? 3.705 -6.535 -13.220 1.00 98.25 191 PRO A N 1
ATOM 1569 C CA . PRO A 1 191 ? 3.087 -5.543 -12.338 1.00 98.25 191 PRO A CA 1
ATOM 1570 C C . PRO A 1 191 ? 2.094 -4.619 -13.057 1.00 98.25 191 PRO A C 1
ATOM 1572 O O . PRO A 1 191 ? 1.118 -4.193 -12.445 1.00 98.25 191 PRO A O 1
ATOM 1575 N N . PHE A 1 192 ? 2.280 -4.374 -14.359 1.00 98.25 192 PHE A N 1
ATOM 1576 C CA . PHE A 1 192 ? 1.370 -3.575 -15.184 1.00 98.25 192 PHE A CA 1
ATOM 1577 C C . PHE A 1 192 ? 0.043 -4.262 -15.499 1.00 98.25 192 PHE A C 1
ATOM 1579 O O . PHE A 1 192 ? -0.880 -3.603 -15.967 1.00 98.25 192 PHE A O 1
ATOM 1586 N N . GLY A 1 193 ? -0.108 -5.547 -15.170 1.00 97.88 193 GLY A N 1
ATOM 1587 C CA . GLY A 1 193 ? -1.363 -6.272 -15.336 1.00 97.88 193 GLY A CA 1
ATOM 1588 C C . GLY A 1 193 ? -2.535 -5.661 -14.562 1.00 97.88 193 GLY A C 1
ATOM 1589 O O . GLY A 1 193 ? -3.676 -5.993 -14.861 1.00 97.88 193 GLY A O 1
ATOM 1590 N N . VAL A 1 194 ? -2.288 -4.770 -13.590 1.00 96.06 194 VAL A N 1
ATOM 1591 C CA . VAL A 1 194 ? -3.324 -4.007 -12.865 1.00 96.06 194 VAL A CA 1
ATOM 1592 C C . VAL A 1 194 ? -3.836 -2.783 -13.632 1.00 96.06 194 VAL A C 1
ATOM 1594 O O . VAL A 1 194 ? -4.865 -2.226 -13.262 1.00 96.06 194 VAL A O 1
ATOM 1597 N N . VAL A 1 195 ? -3.159 -2.345 -14.690 1.00 95.38 195 VAL A N 1
ATOM 1598 C CA . VAL A 1 195 ? -3.616 -1.243 -15.544 1.00 95.38 195 VAL A CA 1
ATOM 1599 C C . VAL A 1 195 ? -4.526 -1.830 -16.617 1.00 95.38 195 VAL A C 1
ATOM 1601 O O . VAL A 1 195 ? -4.161 -2.800 -17.274 1.00 95.38 195 VAL A O 1
ATOM 1604 N N . LYS A 1 196 ? -5.736 -1.292 -16.761 1.00 95.44 196 LYS A N 1
ATOM 1605 C CA . LYS A 1 196 ? -6.773 -1.838 -17.650 1.00 95.44 196 LYS A CA 1
ATOM 1606 C C . LYS A 1 196 ? -7.235 -0.782 -18.635 1.00 95.44 196 LYS A C 1
ATOM 1608 O O . LYS A 1 196 ? -7.056 0.405 -18.383 1.00 95.44 196 LYS A O 1
ATOM 1613 N N . GLU A 1 197 ? -7.878 -1.234 -19.706 1.00 95.06 197 GLU A N 1
ATOM 1614 C CA . GLU A 1 197 ? -8.651 -0.366 -20.603 1.00 95.06 197 GLU A CA 1
ATOM 1615 C C . GLU A 1 197 ? -7.841 0.777 -21.241 1.00 95.06 197 GLU A C 1
ATOM 1617 O O . GLU A 1 197 ? -8.374 1.859 -21.495 1.00 95.06 197 GLU A O 1
ATOM 1622 N N . LEU A 1 198 ? -6.551 0.524 -21.488 1.00 95.44 198 LEU A N 1
ATOM 1623 C CA . LEU A 1 198 ? -5.697 1.391 -22.297 1.00 95.44 198 LEU A CA 1
ATOM 1624 C C . LEU A 1 198 ? -6.168 1.395 -23.756 1.00 95.44 198 LEU A C 1
ATOM 1626 O O . LEU A 1 198 ? -6.695 0.387 -24.231 1.00 95.44 198 LEU A O 1
ATOM 1630 N N . ASP A 1 199 ? -5.951 2.509 -24.454 1.00 94.75 199 ASP A N 1
ATOM 1631 C CA . ASP A 1 199 ? -6.244 2.637 -25.889 1.00 94.75 199 ASP A CA 1
ATOM 1632 C C . ASP A 1 199 ? -5.378 1.670 -26.707 1.00 94.75 199 ASP A C 1
ATOM 1634 O O . ASP A 1 199 ? -5.871 0.905 -27.536 1.00 94.75 199 ASP A O 1
ATOM 1638 N N . GLU A 1 200 ? -4.079 1.645 -26.404 1.00 96.44 200 GLU A N 1
ATOM 1639 C CA . GLU A 1 200 ? -3.111 0.782 -27.072 1.00 96.44 200 GLU A CA 1
ATOM 1640 C C . GLU A 1 200 ? -2.016 0.310 -26.109 1.00 96.44 200 GLU A C 1
ATOM 1642 O O . GLU A 1 200 ? -1.568 1.042 -25.220 1.00 96.44 200 GLU A O 1
ATOM 1647 N N . VAL A 1 201 ? -1.582 -0.937 -26.299 1.00 97.75 201 VAL A N 1
ATOM 1648 C CA . VAL A 1 201 ? -0.488 -1.561 -25.553 1.00 97.75 201 VAL A CA 1
ATOM 1649 C C . VAL A 1 201 ? 0.468 -2.202 -26.545 1.00 97.75 201 VAL A C 1
ATOM 1651 O O . VAL A 1 201 ? 0.113 -3.152 -27.240 1.00 97.75 201 VAL A O 1
ATOM 1654 N N . GLU A 1 202 ? 1.696 -1.707 -26.580 1.00 98.00 202 GLU A N 1
ATOM 1655 C CA . GLU A 1 202 ? 2.769 -2.259 -27.395 1.00 98.00 202 GLU A CA 1
ATOM 1656 C C . GLU A 1 202 ? 3.853 -2.847 -26.495 1.00 98.00 202 GLU A C 1
ATOM 1658 O O . GLU A 1 202 ? 4.315 -2.204 -25.552 1.00 98.00 202 GLU A O 1
ATOM 1663 N N . VAL A 1 203 ? 4.301 -4.067 -26.788 1.00 98.06 203 VAL A N 1
ATOM 1664 C CA . VAL A 1 203 ? 5.361 -4.729 -26.020 1.00 98.06 203 VAL A CA 1
ATOM 1665 C C . VAL A 1 203 ? 6.462 -5.207 -26.958 1.00 98.06 203 VAL A C 1
ATOM 1667 O O . VAL A 1 203 ? 6.215 -5.959 -27.900 1.00 98.06 203 VAL A O 1
ATOM 1670 N N . SER A 1 204 ? 7.702 -4.798 -26.691 1.00 96.62 204 SER A N 1
ATOM 1671 C CA . SER A 1 204 ? 8.867 -5.143 -27.502 1.00 96.62 204 SER A CA 1
ATOM 1672 C C . SER A 1 204 ? 10.032 -5.668 -26.653 1.00 96.62 204 SER A C 1
ATOM 1674 O O . SER A 1 204 ? 10.264 -5.249 -25.518 1.00 96.62 204 SER A O 1
ATOM 1676 N N . GLY A 1 205 ? 10.767 -6.642 -27.195 1.00 93.38 205 GLY A N 1
ATOM 1677 C CA . GLY A 1 205 ? 11.937 -7.250 -26.547 1.00 93.38 205 GLY A CA 1
ATOM 1678 C C . GLY A 1 205 ? 11.632 -8.291 -25.459 1.00 93.38 205 GLY A C 1
ATOM 1679 O O . GLY A 1 205 ? 12.543 -9.011 -25.053 1.00 93.38 205 GLY A O 1
ATOM 1680 N N . TYR A 1 206 ? 10.379 -8.417 -25.016 1.00 95.94 206 TYR A N 1
ATOM 1681 C CA . TYR A 1 206 ? 9.942 -9.440 -24.061 1.00 95.94 206 TYR A CA 1
ATOM 1682 C C . TYR A 1 206 ? 9.648 -10.784 -24.737 1.00 95.94 206 TYR A C 1
ATOM 1684 O O . TYR A 1 206 ? 9.268 -10.841 -25.906 1.00 95.94 206 TYR A O 1
ATOM 1692 N N . ASP A 1 207 ? 9.770 -11.870 -23.980 1.00 96.56 207 ASP A N 1
ATOM 1693 C CA . ASP A 1 207 ? 9.346 -13.207 -24.379 1.00 96.56 207 ASP A CA 1
ATOM 1694 C C . ASP A 1 207 ? 7.824 -13.264 -24.553 1.00 96.56 207 ASP A C 1
ATOM 1696 O O . ASP A 1 207 ? 7.076 -12.683 -23.762 1.00 96.56 207 ASP A O 1
ATOM 1700 N N . LYS A 1 208 ? 7.365 -13.979 -25.585 1.00 97.06 208 LYS A N 1
ATOM 1701 C CA . LYS A 1 208 ? 5.948 -14.057 -25.942 1.00 97.06 208 LYS A CA 1
ATOM 1702 C C . LYS A 1 208 ? 5.087 -14.618 -24.810 1.00 97.06 208 LYS A C 1
ATOM 1704 O O . LYS A 1 208 ? 3.989 -14.119 -24.604 1.00 97.06 208 LYS A O 1
ATOM 1709 N N . GLU A 1 209 ? 5.589 -15.582 -24.039 1.00 97.56 209 GLU A N 1
ATOM 1710 C CA . GLU A 1 209 ? 4.833 -16.139 -22.909 1.00 97.56 209 GLU A CA 1
ATOM 1711 C C . GLU A 1 209 ? 4.547 -15.079 -21.835 1.00 97.56 209 GLU A C 1
ATOM 1713 O O . GLU A 1 209 ? 3.492 -15.098 -21.206 1.00 97.56 209 GLU A O 1
ATOM 1718 N N . VAL A 1 210 ? 5.470 -14.131 -21.635 1.00 98.25 210 VAL A N 1
ATOM 1719 C CA . VAL A 1 210 ? 5.308 -13.035 -20.666 1.00 98.25 210 VAL A CA 1
ATOM 1720 C C . VAL A 1 210 ? 4.345 -11.972 -21.200 1.00 98.25 210 VAL A C 1
ATOM 1722 O O . VAL A 1 210 ? 3.579 -11.406 -20.423 1.00 98.25 210 VAL A O 1
ATOM 1725 N N . GLN A 1 211 ? 4.356 -11.724 -22.514 1.00 98.38 211 GLN A N 1
ATOM 1726 C CA . GLN A 1 211 ? 3.404 -10.824 -23.176 1.00 98.38 211 GLN A CA 1
ATOM 1727 C C . GLN A 1 211 ? 1.974 -11.373 -23.098 1.00 98.38 211 GLN A C 1
ATOM 1729 O O . GLN A 1 211 ? 1.072 -10.674 -22.648 1.00 98.38 211 GLN A O 1
ATOM 1734 N N . ASP A 1 212 ? 1.784 -12.649 -23.448 1.00 98.44 212 ASP A N 1
ATOM 1735 C CA . ASP A 1 212 ? 0.479 -13.313 -23.394 1.00 98.44 212 ASP A CA 1
ATOM 1736 C C . ASP A 1 212 ? -0.075 -13.337 -21.949 1.00 98.44 212 ASP A C 1
ATOM 1738 O O . ASP A 1 212 ? -1.280 -13.188 -21.732 1.00 98.44 212 ASP A O 1
ATOM 1742 N N . GLU A 1 213 ? 0.798 -13.488 -20.941 1.00 98.56 213 GLU A N 1
ATOM 1743 C CA . GLU A 1 213 ? 0.427 -13.402 -19.522 1.00 98.56 213 GLU A CA 1
ATOM 1744 C C . GLU A 1 213 ? 0.012 -11.978 -19.113 1.00 98.56 213 GLU A C 1
ATOM 1746 O O . GLU A 1 213 ? -1.001 -11.825 -18.426 1.00 98.56 213 GLU A O 1
ATOM 1751 N N . LEU A 1 214 ? 0.729 -10.937 -19.562 1.00 98.44 214 LEU A N 1
ATOM 1752 C CA . LEU A 1 214 ? 0.319 -9.543 -19.348 1.00 98.44 214 LEU A CA 1
ATOM 1753 C C . LEU A 1 214 ? -1.070 -9.291 -19.950 1.00 98.44 214 LEU A C 1
ATOM 1755 O O . LEU A 1 214 ? -1.955 -8.805 -19.247 1.00 98.44 214 LEU A O 1
ATOM 1759 N N . ASP A 1 215 ? -1.282 -9.668 -21.210 1.00 98.12 215 ASP A N 1
ATOM 1760 C CA . ASP A 1 215 ? -2.558 -9.496 -21.910 1.00 98.12 215 ASP A CA 1
ATOM 1761 C C . ASP A 1 215 ? -3.709 -10.198 -21.185 1.00 98.12 215 ASP A C 1
ATOM 1763 O O . ASP A 1 215 ? -4.820 -9.668 -21.087 1.00 98.12 215 ASP A O 1
ATOM 1767 N N . ALA A 1 216 ? -3.461 -11.408 -20.678 1.00 98.38 216 ALA A N 1
ATOM 1768 C CA . ALA A 1 216 ? -4.439 -12.148 -19.896 1.00 98.38 216 ALA A CA 1
ATOM 1769 C C . ALA A 1 216 ? -4.790 -11.406 -18.600 1.00 98.38 216 ALA A C 1
ATOM 1771 O O . ALA A 1 216 ? -5.971 -11.269 -18.282 1.00 98.38 216 ALA A O 1
ATOM 1772 N N . LEU A 1 217 ? -3.788 -10.885 -17.884 1.00 98.19 217 LEU A N 1
ATOM 1773 C CA . LEU A 1 217 ? -4.004 -10.101 -16.670 1.00 98.19 217 LEU A CA 1
ATOM 1774 C C . LEU A 1 217 ? -4.775 -8.815 -16.972 1.00 98.19 217 LEU A C 1
ATOM 1776 O O . LEU A 1 217 ? -5.757 -8.540 -16.289 1.00 98.19 217 LEU A O 1
ATOM 1780 N N . MET A 1 218 ? -4.401 -8.058 -18.005 1.00 97.56 218 MET A N 1
ATOM 1781 C CA . MET A 1 218 ? -5.037 -6.785 -18.373 1.00 97.56 218 MET A CA 1
ATOM 1782 C C . MET A 1 218 ? -6.500 -6.926 -18.823 1.00 97.56 218 MET A C 1
ATOM 1784 O O . MET A 1 218 ? -7.258 -5.965 -18.735 1.00 97.56 218 MET A O 1
ATOM 1788 N N . LYS A 1 219 ? -6.930 -8.120 -19.247 1.00 97.19 219 LYS A N 1
ATOM 1789 C CA . LYS A 1 219 ? -8.336 -8.421 -19.583 1.00 97.19 219 LYS A CA 1
ATOM 1790 C C . LYS A 1 219 ? -9.213 -8.717 -18.368 1.00 97.19 219 LYS A C 1
ATOM 1792 O O . LYS A 1 219 ? -10.435 -8.725 -18.497 1.00 97.19 219 LYS A O 1
ATOM 1797 N N . ILE A 1 220 ? -8.620 -8.988 -17.205 1.00 96.88 220 ILE A N 1
ATOM 1798 C CA . ILE A 1 220 ? -9.381 -9.172 -15.965 1.00 96.88 220 ILE A CA 1
ATOM 1799 C C . ILE A 1 220 ? -9.906 -7.793 -15.546 1.00 96.88 220 ILE A C 1
ATOM 1801 O O . ILE A 1 220 ? -9.074 -6.921 -15.275 1.00 96.88 220 ILE A O 1
ATOM 1805 N N . PRO A 1 221 ? -11.234 -7.575 -15.495 1.00 95.31 221 PRO A N 1
ATOM 1806 C CA . PRO A 1 221 ? -11.798 -6.285 -15.119 1.00 95.31 221 PRO A CA 1
ATOM 1807 C C . PRO A 1 221 ? -11.441 -5.932 -13.675 1.00 95.31 221 PRO A C 1
ATOM 1809 O O . PRO A 1 221 ? -11.099 -6.803 -12.872 1.00 95.31 221 PRO A O 1
ATOM 1812 N N . TYR A 1 222 ? -11.545 -4.647 -13.342 1.00 95.62 222 TYR A N 1
ATOM 1813 C CA . TYR A 1 222 ? -11.470 -4.220 -11.953 1.00 95.62 222 TYR A CA 1
ATOM 1814 C C . TYR A 1 222 ? -12.568 -4.877 -11.119 1.00 95.62 222 TYR A C 1
ATOM 1816 O O . TYR A 1 222 ? -13.689 -5.084 -11.593 1.00 95.62 222 TYR A O 1
ATOM 1824 N N . ASP A 1 223 ? -12.243 -5.182 -9.863 1.00 96.06 223 ASP A N 1
ATOM 1825 C CA . ASP A 1 223 ? -13.264 -5.571 -8.901 1.00 96.06 223 ASP A CA 1
ATOM 1826 C C . ASP A 1 223 ? -14.294 -4.444 -8.782 1.00 96.06 223 ASP A C 1
ATOM 1828 O O . ASP A 1 223 ? -13.973 -3.267 -8.932 1.00 96.06 223 ASP A O 1
ATOM 1832 N N . THR A 1 224 ? -15.554 -4.801 -8.549 1.00 96.31 224 THR A N 1
ATOM 1833 C CA . THR A 1 224 ? -16.622 -3.816 -8.359 1.00 96.31 224 THR A CA 1
ATOM 1834 C C . THR A 1 224 ? -16.630 -3.310 -6.915 1.00 96.31 224 THR A C 1
ATOM 1836 O O . THR A 1 224 ? -16.206 -4.039 -6.014 1.00 96.31 224 THR A O 1
ATOM 1839 N N . PRO A 1 225 ? -17.191 -2.116 -6.634 1.00 96.38 225 PRO A N 1
ATOM 1840 C CA . PRO A 1 225 ? -17.361 -1.643 -5.258 1.00 96.38 225 PRO A CA 1
ATOM 1841 C C . PRO A 1 225 ? -18.109 -2.650 -4.378 1.00 96.38 225 PRO A C 1
ATOM 1843 O O . PRO A 1 225 ? -17.738 -2.853 -3.223 1.00 96.38 225 PRO A O 1
ATOM 1846 N N . GLN A 1 226 ? -19.108 -3.343 -4.945 1.00 97.25 226 GLN A N 1
ATOM 1847 C CA . GLN A 1 226 ? -19.803 -4.444 -4.279 1.00 97.25 226 GLN A CA 1
ATOM 1848 C C . GLN A 1 226 ? -18.818 -5.524 -3.827 1.00 97.25 226 GLN A C 1
ATOM 1850 O O . GLN A 1 226 ? -18.792 -5.867 -2.646 1.00 97.25 226 GLN A O 1
ATOM 1855 N N . LYS A 1 227 ? -18.008 -6.045 -4.754 1.00 97.56 227 LYS A N 1
ATOM 1856 C CA . LYS A 1 227 ? -17.045 -7.107 -4.466 1.00 97.56 227 LYS A CA 1
ATOM 1857 C C . LYS A 1 227 ? -16.016 -6.664 -3.426 1.00 97.56 227 LYS A C 1
ATOM 1859 O O . LYS A 1 227 ? -15.796 -7.388 -2.463 1.00 97.56 227 LYS A O 1
ATOM 1864 N N . CYS A 1 228 ? -15.466 -5.457 -3.555 1.00 97.94 228 CYS A N 1
ATOM 1865 C CA . CYS A 1 228 ? -14.550 -4.870 -2.576 1.00 97.94 228 CYS A CA 1
ATOM 1866 C C . CYS A 1 228 ? -15.149 -4.843 -1.157 1.00 97.94 228 CYS A C 1
ATOM 1868 O O . CYS A 1 228 ? -14.507 -5.261 -0.191 1.00 97.94 228 CYS A O 1
ATOM 1870 N N . CYS A 1 229 ? -16.394 -4.374 -1.020 1.00 97.62 229 CYS A N 1
ATOM 1871 C CA . CYS A 1 229 ? -17.090 -4.318 0.265 1.00 97.62 229 CYS A CA 1
ATOM 1872 C C . CYS A 1 229 ? -17.418 -5.714 0.818 1.00 97.62 229 CYS A C 1
ATOM 1874 O O . CYS A 1 229 ? -17.266 -5.950 2.019 1.00 97.62 229 CYS A O 1
ATOM 1876 N N . GLU A 1 230 ? -17.845 -6.652 -0.028 1.00 97.88 230 GLU A N 1
ATOM 1877 C CA . GLU A 1 230 ? -18.110 -8.041 0.369 1.00 97.88 230 GLU A CA 1
ATOM 1878 C C . GLU A 1 230 ? -16.835 -8.754 0.830 1.00 97.88 230 GLU A C 1
ATOM 1880 O O . GLU A 1 230 ? -16.832 -9.362 1.903 1.00 97.88 230 GLU A O 1
ATOM 1885 N N . ASP A 1 231 ? -15.739 -8.615 0.084 1.00 98.44 231 ASP A N 1
ATOM 1886 C CA . ASP A 1 231 ? -14.444 -9.212 0.412 1.00 98.44 231 ASP A CA 1
ATOM 1887 C C . ASP A 1 231 ? -13.885 -8.633 1.718 1.00 98.44 231 ASP A C 1
ATOM 1889 O O . ASP A 1 231 ? -13.447 -9.386 2.591 1.00 98.44 231 ASP A O 1
ATOM 1893 N N . ALA A 1 232 ? -13.962 -7.311 1.913 1.00 98.44 232 ALA A N 1
ATOM 1894 C CA . ALA A 1 232 ? -13.573 -6.681 3.175 1.00 98.44 232 ALA A CA 1
ATOM 1895 C C . ALA A 1 232 ? -14.386 -7.214 4.357 1.00 98.44 232 ALA A C 1
ATOM 1897 O O . ALA A 1 232 ? -13.842 -7.449 5.434 1.00 98.44 232 ALA A O 1
ATOM 1898 N N . THR A 1 233 ? -15.676 -7.461 4.150 1.00 97.94 233 THR A N 1
ATOM 1899 C CA . THR A 1 233 ? -16.552 -7.999 5.189 1.00 97.94 233 THR A CA 1
ATOM 1900 C C . THR A 1 233 ? -16.229 -9.451 5.515 1.00 97.94 233 THR A C 1
ATOM 1902 O O . THR A 1 233 ? -16.144 -9.815 6.686 1.00 97.94 233 THR A O 1
ATOM 1905 N N . ALA A 1 234 ? -15.981 -10.277 4.500 1.00 98.31 234 ALA A N 1
ATOM 1906 C CA . ALA A 1 234 ? -15.567 -11.662 4.690 1.00 98.31 234 ALA A CA 1
ATOM 1907 C C . ALA A 1 234 ? -14.207 -11.755 5.406 1.00 98.31 234 ALA A C 1
ATOM 1909 O O . ALA A 1 234 ? -14.036 -12.563 6.321 1.00 98.31 234 ALA A O 1
ATOM 1910 N N . LEU A 1 235 ? -13.250 -10.897 5.038 1.00 98.69 235 LEU A N 1
ATOM 1911 C CA . LEU A 1 235 ? -11.954 -10.790 5.712 1.00 98.69 235 LEU A CA 1
ATOM 1912 C C . LEU A 1 235 ? -12.116 -10.315 7.159 1.00 98.69 235 LEU A C 1
ATOM 1914 O O . LEU A 1 235 ? -11.495 -10.879 8.055 1.00 98.69 235 LEU A O 1
ATOM 1918 N N . MET A 1 236 ? -12.983 -9.334 7.407 1.00 98.00 236 MET A N 1
ATOM 1919 C CA . MET A 1 236 ? -13.308 -8.868 8.754 1.00 98.00 236 MET A CA 1
ATOM 1920 C C . MET A 1 236 ? -13.879 -9.998 9.622 1.00 98.00 236 MET A C 1
ATOM 1922 O O . MET A 1 236 ? -13.356 -10.255 10.701 1.00 98.00 236 MET A O 1
ATOM 1926 N N . GLU A 1 237 ? -14.881 -10.730 9.132 1.00 98.31 237 GLU A N 1
ATOM 1927 C CA . GLU A 1 237 ? -15.468 -11.880 9.835 1.00 98.31 237 GLU A CA 1
ATOM 1928 C C . GLU A 1 237 ? -14.442 -13.005 10.064 1.00 98.31 237 GLU A C 1
ATOM 1930 O O . GLU A 1 237 ? -14.460 -13.682 11.095 1.00 98.31 237 GLU A O 1
ATOM 1935 N N . SER A 1 238 ? -13.526 -13.217 9.113 1.00 98.50 238 SER A N 1
ATOM 1936 C CA . SER A 1 238 ? -12.411 -14.152 9.280 1.00 98.50 238 SER A CA 1
ATOM 1937 C C . SER A 1 238 ? -11.444 -13.686 10.369 1.00 98.50 238 SER A C 1
ATOM 1939 O O . SER A 1 238 ? -11.002 -14.503 11.173 1.00 98.50 238 SER A O 1
ATOM 1941 N N . GLY A 1 239 ? -11.129 -12.392 10.418 1.00 98.56 239 GLY A N 1
ATOM 1942 C CA . GLY A 1 239 ? -10.305 -11.799 11.468 1.00 98.56 239 GLY A CA 1
ATOM 1943 C C . GLY A 1 239 ? -10.959 -11.921 12.844 1.00 98.56 239 GLY A C 1
ATOM 1944 O O . GLY A 1 239 ? -10.281 -12.296 13.798 1.00 98.56 239 GLY A O 1
ATOM 1945 N N . ASP A 1 240 ? -12.279 -11.722 12.934 1.00 98.38 240 ASP A N 1
ATOM 1946 C CA . ASP A 1 240 ? -13.047 -11.876 14.176 1.00 98.38 240 ASP A CA 1
ATOM 1947 C C . ASP A 1 240 ? -12.949 -13.315 14.718 1.00 98.38 240 ASP A C 1
ATOM 1949 O O . ASP A 1 240 ? -12.751 -13.522 15.919 1.00 98.38 240 ASP A O 1
ATOM 1953 N N . LYS A 1 241 ? -13.015 -14.324 13.835 1.00 98.50 241 LYS A N 1
ATOM 1954 C CA . LYS A 1 241 ? -12.800 -15.737 14.201 1.00 98.50 241 LYS A CA 1
ATOM 1955 C C . LYS A 1 241 ? -11.376 -15.977 14.705 1.00 98.50 241 LYS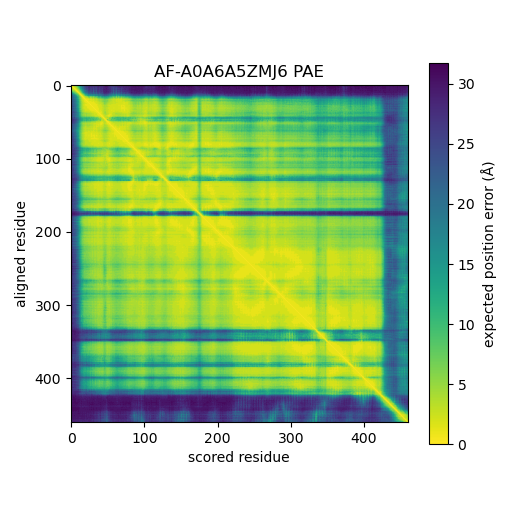 A C 1
ATOM 1957 O O . LYS A 1 241 ? -11.207 -16.539 15.784 1.00 98.50 241 LYS A O 1
ATOM 1962 N N . THR A 1 242 ? -10.367 -15.501 13.977 1.00 98.44 242 THR A N 1
ATOM 1963 C CA . THR A 1 242 ? -8.952 -15.616 14.370 1.00 98.44 242 THR A CA 1
ATOM 1964 C C . THR A 1 242 ? -8.675 -14.940 15.719 1.00 98.44 242 THR A C 1
ATOM 1966 O O . THR A 1 242 ? -7.955 -15.480 16.561 1.00 98.44 242 THR A O 1
ATOM 1969 N N . LEU A 1 243 ? -9.295 -13.785 15.976 1.00 97.81 243 LEU A N 1
ATOM 1970 C CA . LEU A 1 243 ? -9.180 -13.079 17.249 1.00 97.81 243 LEU A CA 1
ATOM 1971 C C . LEU A 1 243 ? -9.838 -13.866 18.392 1.00 97.81 243 LEU A C 1
ATOM 1973 O O . LEU A 1 243 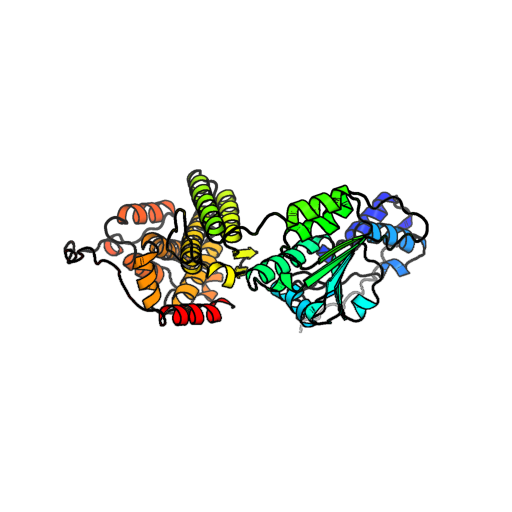? -9.273 -13.946 19.484 1.00 97.81 243 LEU A O 1
ATOM 1977 N N . ALA A 1 244 ? -10.999 -14.481 18.148 1.00 96.81 244 ALA A N 1
ATOM 1978 C CA . ALA A 1 244 ? -11.683 -15.329 19.126 1.00 96.81 244 ALA A CA 1
ATOM 1979 C C . ALA A 1 244 ? -10.883 -16.595 19.490 1.00 96.81 244 ALA A C 1
ATOM 1981 O O . ALA A 1 244 ? -11.005 -17.091 20.609 1.00 96.81 244 ALA A O 1
ATOM 1982 N N . GLU A 1 245 ? -10.029 -17.083 18.586 1.00 97.69 245 GLU A N 1
ATOM 1983 C CA . GLU A 1 245 ? -9.065 -18.164 18.842 1.00 97.69 245 GLU A CA 1
ATOM 1984 C C . GLU A 1 245 ? -7.836 -17.719 19.658 1.00 97.69 245 GLU A C 1
ATOM 1986 O O . GLU A 1 245 ? -6.971 -18.540 19.963 1.00 97.69 245 GLU A O 1
ATOM 1991 N N . GLY A 1 246 ? -7.737 -16.436 20.020 1.00 96.81 246 GLY A N 1
ATOM 1992 C CA . GLY A 1 246 ? -6.621 -15.902 20.799 1.00 96.81 246 GLY A CA 1
ATOM 1993 C C . GLY A 1 246 ? -5.361 -15.616 19.979 1.00 96.81 246 GLY A C 1
ATOM 1994 O O . GLY A 1 246 ? -4.274 -15.618 20.549 1.00 96.81 246 GLY A O 1
ATOM 1995 N N . LYS A 1 247 ? -5.493 -15.360 18.668 1.00 98.31 247 LYS A N 1
ATOM 1996 C CA . LYS A 1 247 ? -4.384 -15.002 17.760 1.00 98.31 247 LYS A CA 1
ATOM 1997 C C . LYS A 1 247 ? -4.509 -13.551 17.261 1.00 98.31 247 LYS A C 1
ATOM 1999 O O . LYS A 1 247 ? -4.871 -13.319 16.105 1.00 98.31 247 LYS A O 1
ATOM 2004 N N . PRO A 1 248 ? -4.293 -12.546 18.124 1.00 98.00 248 PRO A N 1
ATOM 2005 C CA . PRO A 1 248 ? -4.539 -11.151 17.772 1.00 98.00 248 PRO A CA 1
ATOM 2006 C C . PRO A 1 248 ? -3.610 -10.594 16.679 1.00 98.00 248 PRO A C 1
ATOM 2008 O O . PRO A 1 248 ? -4.072 -9.781 15.881 1.00 98.00 248 PRO A O 1
ATOM 2011 N N . GLU A 1 249 ? -2.353 -11.036 16.568 1.00 97.88 249 GLU A N 1
ATOM 2012 C CA . GLU A 1 249 ? -1.438 -10.597 15.502 1.00 97.88 249 GLU A CA 1
ATOM 2013 C C . GLU A 1 249 ? -1.906 -11.057 14.114 1.00 97.88 249 GLU A C 1
ATOM 2015 O O . GLU A 1 249 ? -1.940 -10.270 13.166 1.00 97.88 249 GLU A O 1
ATOM 2020 N N . ASP A 1 250 ? -2.327 -12.318 13.997 1.00 98.25 250 ASP A N 1
ATOM 2021 C CA . ASP A 1 250 ? -2.865 -12.874 12.750 1.00 98.25 250 ASP A CA 1
ATOM 2022 C C . ASP A 1 250 ? -4.203 -12.208 12.381 1.00 98.25 250 ASP A C 1
ATOM 2024 O O . ASP A 1 250 ? -4.496 -11.952 11.205 1.00 98.25 250 ASP A O 1
ATOM 2028 N N . ALA A 1 251 ? -5.017 -11.877 13.391 1.00 98.44 251 ALA A N 1
ATOM 2029 C CA . ALA A 1 251 ? -6.242 -11.112 13.201 1.00 98.44 251 ALA A CA 1
ATOM 2030 C C . ALA A 1 251 ? -5.944 -9.704 12.662 1.00 98.44 251 ALA A C 1
ATOM 2032 O O . ALA A 1 251 ? -6.574 -9.296 11.689 1.00 98.44 251 ALA A O 1
ATOM 2033 N N . LEU A 1 252 ? -4.943 -8.998 13.209 1.00 97.75 252 LEU A N 1
ATOM 2034 C CA . LEU A 1 252 ? -4.508 -7.690 12.700 1.00 97.75 252 LEU A CA 1
ATOM 2035 C C . LEU A 1 252 ? -4.098 -7.758 11.228 1.00 97.75 252 LEU A C 1
ATOM 2037 O O . LEU A 1 252 ? -4.575 -6.948 10.438 1.00 97.75 252 LEU A O 1
ATOM 2041 N N . GLN A 1 253 ? -3.299 -8.753 10.827 1.00 97.31 253 GLN A N 1
ATOM 2042 C CA . GLN A 1 253 ? -2.933 -8.932 9.414 1.00 97.31 253 GLN A CA 1
ATOM 2043 C C . GLN A 1 253 ? -4.165 -9.136 8.523 1.00 97.31 253 GLN A C 1
ATOM 2045 O O . GLN A 1 253 ? -4.221 -8.644 7.393 1.00 97.31 253 GLN A O 1
ATOM 2050 N N . THR A 1 254 ? -5.166 -9.857 9.026 1.00 98.44 254 THR A N 1
ATOM 2051 C CA . THR A 1 254 ? -6.419 -10.097 8.304 1.00 98.44 254 THR A CA 1
ATOM 2052 C C . THR A 1 254 ? -7.259 -8.819 8.204 1.00 98.44 254 THR A C 1
ATOM 2054 O O . THR A 1 254 ? -7.769 -8.512 7.127 1.00 98.44 254 THR A O 1
ATOM 2057 N N . TYR A 1 255 ? -7.334 -8.012 9.266 1.00 98.31 255 TYR A N 1
ATOM 2058 C CA . TYR A 1 255 ? -7.995 -6.704 9.229 1.00 98.31 255 TYR A CA 1
ATOM 2059 C C . TYR A 1 255 ? -7.279 -5.717 8.303 1.00 98.31 255 TYR A C 1
ATOM 2061 O O . TYR A 1 255 ? -7.943 -4.971 7.587 1.00 98.31 255 TYR A O 1
ATOM 2069 N N . THR A 1 256 ? -5.945 -5.738 8.231 1.00 96.81 256 THR A N 1
ATOM 2070 C CA . THR A 1 256 ? -5.191 -4.948 7.245 1.00 96.81 256 THR A CA 1
ATOM 2071 C C . THR A 1 256 ? -5.577 -5.338 5.819 1.00 96.81 256 THR A C 1
ATOM 2073 O O . THR A 1 256 ? -5.840 -4.463 4.997 1.00 96.81 256 THR A O 1
ATOM 2076 N N . LYS A 1 257 ? -5.710 -6.640 5.525 1.00 97.69 257 LYS A N 1
ATOM 2077 C CA . LYS A 1 257 ? -6.221 -7.105 4.222 1.00 97.69 257 LYS A CA 1
ATOM 2078 C C . LYS A 1 257 ? -7.653 -6.625 3.968 1.00 97.69 257 LYS A C 1
ATOM 2080 O O . LYS A 1 257 ? -7.961 -6.244 2.844 1.00 97.69 257 LYS A O 1
ATOM 2085 N N . ALA A 1 258 ? -8.506 -6.597 4.993 1.00 98.25 258 ALA A N 1
ATOM 2086 C CA . ALA A 1 258 ? -9.865 -6.073 4.874 1.00 98.25 258 ALA A CA 1
ATOM 2087 C C . ALA A 1 258 ? -9.881 -4.570 4.543 1.00 98.25 258 ALA A C 1
ATOM 2089 O O . ALA A 1 258 ? -10.624 -4.152 3.662 1.00 98.25 258 ALA A O 1
ATOM 2090 N N . PHE A 1 259 ? -9.018 -3.763 5.173 1.00 97.75 259 PHE A N 1
ATOM 2091 C CA . PHE A 1 259 ? -8.831 -2.358 4.792 1.00 97.75 259 PHE A CA 1
ATOM 2092 C C . PHE A 1 259 ? -8.337 -2.215 3.348 1.00 97.75 259 PHE A C 1
ATOM 2094 O O . PHE A 1 259 ? -8.867 -1.393 2.600 1.00 97.75 259 PHE A O 1
ATOM 2101 N N . HIS A 1 260 ? -7.377 -3.043 2.929 1.00 96.31 260 HIS A N 1
ATOM 2102 C CA . HIS A 1 260 ? -6.856 -3.022 1.561 1.00 96.31 260 HIS A CA 1
ATOM 2103 C C . HIS A 1 260 ? -7.944 -3.354 0.528 1.00 96.31 260 HIS A C 1
ATOM 2105 O O . HIS A 1 260 ? -7.996 -2.705 -0.514 1.00 96.31 260 HIS A O 1
ATOM 2111 N N . ALA A 1 261 ? -8.846 -4.293 0.834 1.00 97.75 261 ALA A N 1
ATOM 2112 C CA . ALA A 1 261 ? -9.963 -4.657 -0.042 1.00 97.75 261 ALA A CA 1
ATOM 2113 C C . ALA A 1 261 ? -10.922 -3.482 -0.315 1.00 97.75 261 ALA A C 1
ATOM 2115 O O . ALA A 1 261 ? -11.493 -3.403 -1.396 1.00 97.75 261 ALA A O 1
ATOM 2116 N N . ILE A 1 262 ? -11.041 -2.524 0.612 1.00 97.31 262 ILE A N 1
ATOM 2117 C CA . ILE A 1 262 ? -11.763 -1.252 0.409 1.00 97.31 262 ILE A CA 1
ATOM 2118 C C . ILE A 1 262 ? -10.820 -0.071 0.129 1.00 97.31 262 ILE A C 1
ATOM 2120 O O . ILE A 1 262 ? -11.124 1.078 0.463 1.00 97.31 262 ILE A O 1
ATOM 2124 N N . HIS A 1 263 ? -9.664 -0.337 -0.479 1.00 95.88 263 HIS A N 1
ATOM 2125 C CA . HIS A 1 263 ? -8.703 0.668 -0.945 1.00 95.88 263 HIS A CA 1
ATOM 2126 C C . HIS A 1 263 ? -8.222 1.624 0.160 1.00 95.88 263 HIS A C 1
ATOM 2128 O O . HIS A 1 263 ? -8.048 2.825 -0.056 1.00 95.88 263 HIS A O 1
ATOM 2134 N N . VAL A 1 264 ? -8.049 1.105 1.377 1.00 93.88 264 VAL A N 1
ATOM 2135 C CA . VAL A 1 264 ? -7.427 1.818 2.495 1.00 93.88 264 VAL A CA 1
ATOM 2136 C C . VAL A 1 264 ? -6.091 1.157 2.799 1.00 93.88 264 VAL A C 1
ATOM 2138 O O . VAL A 1 264 ? -6.062 0.030 3.277 1.00 93.88 264 VAL A O 1
ATOM 2141 N N . ILE A 1 265 ? -4.987 1.853 2.543 1.00 90.62 265 ILE A N 1
ATOM 2142 C CA . ILE A 1 265 ? -3.634 1.356 2.822 1.00 90.62 265 ILE A CA 1
ATOM 2143 C C . ILE A 1 265 ? -3.203 1.825 4.208 1.00 90.62 265 ILE A C 1
ATOM 2145 O O . ILE A 1 265 ? -3.349 3.005 4.542 1.00 90.62 265 ILE A O 1
ATOM 2149 N N . ILE A 1 266 ? -2.654 0.907 5.002 1.00 87.31 266 ILE A N 1
ATOM 2150 C CA . ILE A 1 266 ? -2.125 1.186 6.340 1.00 87.31 266 ILE A CA 1
ATOM 2151 C C . ILE A 1 266 ? -0.635 0.840 6.366 1.00 87.31 266 ILE A C 1
ATOM 2153 O O . ILE A 1 266 ? -0.253 -0.289 6.069 1.00 87.31 266 ILE A O 1
ATOM 2157 N N . MET A 1 267 ? 0.203 1.811 6.736 1.00 82.75 267 MET A N 1
ATOM 2158 C CA . MET A 1 267 ? 1.653 1.652 6.891 1.00 82.75 267 MET A CA 1
ATOM 2159 C C . MET A 1 267 ? 2.108 2.321 8.184 1.00 82.75 267 MET A C 1
ATOM 2161 O O . MET A 1 267 ? 2.107 3.548 8.292 1.00 82.75 267 MET A O 1
ATOM 2165 N N . GLY A 1 268 ? 2.479 1.516 9.182 1.00 87.56 268 GLY A N 1
ATOM 2166 C CA . GLY A 1 268 ? 2.691 2.026 10.538 1.00 87.56 268 GLY A CA 1
ATOM 2167 C C . GLY A 1 268 ? 1.451 2.788 11.012 1.00 87.56 268 GLY A C 1
ATOM 2168 O O . GLY A 1 268 ? 0.340 2.318 10.802 1.00 87.56 268 GLY A O 1
ATOM 2169 N N . ARG A 1 269 ? 1.636 3.989 11.569 1.00 89.81 269 ARG A N 1
ATOM 2170 C CA . ARG A 1 269 ? 0.560 4.901 12.005 1.00 89.81 269 ARG A CA 1
ATOM 2171 C C . ARG A 1 269 ? -0.037 5.765 10.876 1.00 89.81 269 ARG A C 1
ATOM 2173 O O . ARG A 1 269 ? -0.894 6.611 11.125 1.00 89.81 269 ARG A O 1
ATOM 2180 N N . THR A 1 270 ? 0.378 5.553 9.628 1.00 84.38 270 THR A N 1
ATOM 2181 C CA . THR A 1 270 ? -0.127 6.294 8.464 1.00 84.38 270 THR A CA 1
ATOM 2182 C C . THR A 1 270 ? -1.228 5.504 7.766 1.00 84.38 270 THR A C 1
ATOM 2184 O O . THR A 1 270 ? -1.087 4.311 7.496 1.00 84.38 270 THR A O 1
ATOM 2187 N N . ARG A 1 271 ? -2.331 6.183 7.432 1.00 87.19 271 ARG A N 1
ATOM 2188 C CA . ARG A 1 271 ? -3.458 5.617 6.680 1.00 87.19 271 ARG A CA 1
ATOM 2189 C C . ARG A 1 271 ? -3.731 6.456 5.446 1.00 87.19 271 ARG A C 1
ATOM 2191 O O . ARG A 1 271 ? -3.849 7.671 5.558 1.00 87.19 271 ARG A O 1
ATOM 2198 N N . ARG A 1 272 ? -3.923 5.801 4.304 1.00 86.69 272 ARG A N 1
ATOM 2199 C CA . ARG A 1 272 ? -4.263 6.449 3.034 1.00 86.69 272 ARG A CA 1
ATOM 2200 C C . ARG A 1 272 ? -5.534 5.843 2.470 1.00 86.69 272 ARG A C 1
ATOM 2202 O O . ARG A 1 272 ? -5.654 4.625 2.389 1.00 86.69 272 ARG A O 1
ATOM 2209 N N . VAL A 1 273 ? -6.491 6.697 2.138 1.00 89.88 273 VAL A N 1
ATOM 2210 C CA . VAL A 1 273 ? -7.773 6.315 1.541 1.00 89.88 273 VAL A CA 1
ATOM 2211 C C . VAL A 1 273 ? -7.673 6.661 0.060 1.00 89.88 273 VAL A C 1
ATOM 2213 O O . VAL A 1 273 ? -7.328 7.788 -0.274 1.00 89.88 273 VAL A O 1
ATOM 2216 N N . LEU A 1 274 ? -7.862 5.672 -0.811 1.00 90.94 274 LEU A N 1
ATOM 2217 C CA . LEU A 1 274 ? -7.617 5.794 -2.251 1.00 90.94 274 LEU A CA 1
ATOM 2218 C C . LEU A 1 274 ? -8.877 5.427 -3.041 1.00 90.94 274 LEU A C 1
ATOM 2220 O O . LEU A 1 274 ? -9.761 4.760 -2.504 1.00 90.94 274 LEU A O 1
ATOM 2224 N N . ALA A 1 275 ? -8.947 5.829 -4.313 1.00 91.62 275 ALA A N 1
ATOM 2225 C CA . ALA A 1 275 ? -10.072 5.532 -5.207 1.00 91.62 275 ALA A CA 1
ATOM 2226 C C . ALA A 1 275 ? -11.450 5.917 -4.626 1.00 91.62 275 ALA A C 1
ATOM 2228 O O . ALA A 1 275 ? -12.367 5.101 -4.578 1.00 91.62 275 ALA A O 1
ATOM 2229 N N . ASP A 1 276 ? -11.606 7.152 -4.147 1.00 90.12 276 ASP A N 1
ATOM 2230 C CA . ASP A 1 276 ? -12.871 7.605 -3.559 1.00 90.12 276 ASP A CA 1
ATOM 2231 C C . ASP A 1 276 ? -14.002 7.667 -4.586 1.00 90.12 276 ASP A C 1
ATOM 2233 O O . ASP A 1 276 ? -15.095 7.171 -4.310 1.00 90.12 276 ASP A O 1
ATOM 2237 N N . GLN A 1 277 ? -13.733 8.190 -5.790 1.00 92.06 277 GLN A N 1
ATOM 2238 C CA . GLN A 1 277 ? -14.771 8.312 -6.820 1.00 92.06 277 GLN A CA 1
ATOM 2239 C C . GLN A 1 277 ? -15.316 6.952 -7.260 1.00 92.06 277 GLN A C 1
ATOM 2241 O O . GLN A 1 277 ? -16.507 6.816 -7.534 1.00 92.06 277 GLN A O 1
ATOM 2246 N N . PHE A 1 278 ? -14.467 5.926 -7.247 1.00 95.19 278 PHE A N 1
ATOM 2247 C CA . PHE A 1 278 ? -14.850 4.554 -7.559 1.00 95.19 278 PHE A CA 1
ATOM 2248 C C . PHE A 1 278 ? -15.973 4.031 -6.648 1.00 95.19 278 PHE A C 1
ATOM 2250 O O . PHE A 1 278 ? -16.866 3.325 -7.117 1.00 95.19 278 PHE A O 1
ATOM 2257 N N . PHE A 1 279 ? -15.989 4.424 -5.370 1.00 95.38 279 PHE A N 1
ATOM 2258 C CA . PHE A 1 279 ? -17.030 4.012 -4.424 1.00 95.38 279 PHE A CA 1
ATOM 2259 C C . PHE A 1 279 ? -18.314 4.857 -4.498 1.00 95.38 279 PHE 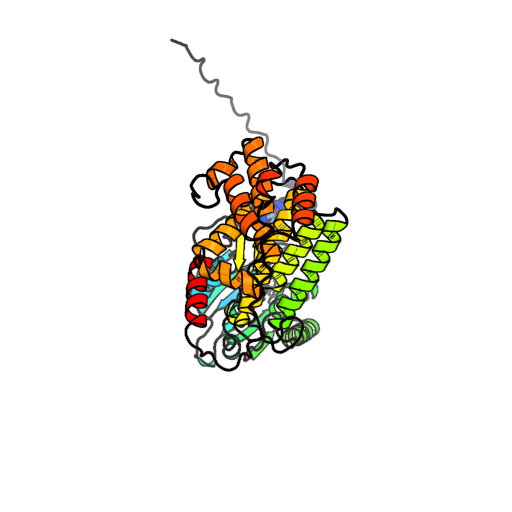A C 1
ATOM 2261 O O . PHE A 1 279 ? -19.302 4.478 -3.874 1.00 95.38 279 PHE A O 1
ATOM 2268 N N . HIS A 1 280 ? -18.378 5.930 -5.298 1.00 93.88 280 HIS A N 1
ATOM 2269 C CA . HIS A 1 280 ? -19.634 6.673 -5.503 1.00 93.88 280 HIS A CA 1
ATOM 2270 C C . HIS A 1 280 ? -20.702 5.862 -6.252 1.00 93.88 280 HIS A C 1
ATOM 2272 O O . HIS A 1 280 ? -21.880 6.216 -6.210 1.00 93.88 280 HIS A O 1
ATOM 2278 N N . LYS A 1 281 ? -20.315 4.770 -6.923 1.00 92.75 281 LYS A N 1
ATOM 2279 C CA . LYS A 1 281 ? -21.249 3.885 -7.624 1.00 92.75 281 LYS A CA 1
ATOM 2280 C C . LYS A 1 281 ? -22.184 3.176 -6.629 1.00 92.75 281 LYS A C 1
ATOM 2282 O O . LYS A 1 281 ? -21.794 2.821 -5.512 1.00 92.75 281 LYS A O 1
ATOM 2287 N N . GLY A 1 282 ? -23.434 2.977 -7.046 1.00 92.81 282 GLY A N 1
ATOM 2288 C CA . GLY A 1 282 ? -24.410 2.174 -6.310 1.00 92.81 282 GLY A CA 1
ATOM 2289 C C . GLY A 1 282 ? -24.031 0.692 -6.292 1.00 92.81 282 GLY A C 1
ATOM 2290 O O . GLY A 1 282 ? -23.325 0.209 -7.177 1.00 92.81 282 GLY A O 1
ATOM 2291 N N . ILE A 1 283 ? -24.488 -0.027 -5.269 1.00 95.69 283 ILE A N 1
ATOM 2292 C CA . ILE A 1 283 ? -24.360 -1.481 -5.174 1.00 95.69 283 ILE A CA 1
ATOM 2293 C C . ILE A 1 283 ? -25.700 -2.121 -5.546 1.00 95.69 283 ILE A C 1
ATOM 2295 O O . ILE A 1 283 ? -26.692 -1.986 -4.828 1.00 95.69 283 ILE A O 1
ATOM 2299 N N . ASP A 1 284 ? -25.724 -2.865 -6.651 1.00 94.44 284 ASP A N 1
ATOM 2300 C CA . ASP A 1 284 ? -26.968 -3.391 -7.235 1.00 94.44 284 ASP A CA 1
ATOM 2301 C C . ASP A 1 284 ? -27.365 -4.789 -6.724 1.00 94.44 284 ASP A C 1
ATOM 2303 O O . ASP A 1 284 ? -28.502 -5.239 -6.917 1.00 94.44 284 ASP A O 1
ATOM 2307 N N . ALA A 1 285 ? -26.450 -5.497 -6.057 1.00 94.25 285 ALA A N 1
ATOM 2308 C CA . ALA A 1 285 ? -26.659 -6.861 -5.580 1.00 94.25 285 ALA A CA 1
ATOM 2309 C C . ALA A 1 285 ? -25.924 -7.155 -4.258 1.00 94.25 285 ALA A C 1
ATOM 2311 O O . ALA A 1 285 ? -25.180 -6.330 -3.732 1.00 94.25 285 ALA A O 1
ATOM 2312 N N . GLY A 1 286 ? -26.165 -8.348 -3.706 1.00 94.62 286 GLY A N 1
ATOM 2313 C CA . GLY A 1 286 ? -25.450 -8.844 -2.530 1.00 94.62 286 GLY A CA 1
ATOM 2314 C C . GLY A 1 286 ? -25.907 -8.256 -1.195 1.00 94.62 286 GLY A C 1
ATOM 2315 O O . GLY A 1 286 ? -27.038 -7.784 -1.059 1.00 94.62 286 GLY A O 1
ATOM 2316 N N . ARG A 1 287 ? -25.019 -8.314 -0.189 1.00 93.25 287 ARG A N 1
ATOM 2317 C CA . ARG A 1 287 ? -25.300 -7.896 1.206 1.00 93.25 287 ARG A CA 1
ATOM 2318 C C . ARG A 1 287 ? -25.689 -6.419 1.311 1.00 93.25 287 ARG A C 1
ATOM 2320 O O . ARG A 1 287 ? -26.453 -6.044 2.192 1.00 93.25 287 ARG A O 1
ATOM 2327 N N . TYR A 1 288 ? -25.154 -5.608 0.407 1.00 94.56 288 TYR A N 1
ATOM 2328 C CA . TYR A 1 288 ? -25.263 -4.153 0.429 1.00 94.56 288 TYR A CA 1
ATOM 2329 C C . TYR A 1 288 ? -26.147 -3.599 -0.690 1.00 94.56 288 TYR A C 1
ATOM 2331 O O . TYR A 1 288 ? -26.049 -2.422 -1.032 1.00 94.56 288 TYR A O 1
ATOM 2339 N N . LYS A 1 289 ? -27.007 -4.443 -1.275 1.00 95.56 289 LYS A N 1
ATOM 2340 C CA . LYS A 1 289 ? -27.910 -4.046 -2.354 1.00 95.56 289 LYS A CA 1
ATOM 2341 C C . LYS A 1 289 ? -28.718 -2.796 -1.983 1.00 95.56 289 LYS A C 1
ATOM 2343 O O . LYS A 1 289 ? -29.358 -2.761 -0.935 1.00 95.56 289 LYS A O 1
ATOM 2348 N N . GLY A 1 290 ? -28.731 -1.817 -2.885 1.00 91.62 290 GLY A N 1
ATOM 2349 C CA . GLY A 1 290 ? -29.463 -0.557 -2.743 1.00 91.62 290 GLY A CA 1
ATOM 2350 C C . GLY A 1 290 ? -28.709 0.537 -1.984 1.00 91.62 290 GLY A C 1
ATOM 2351 O O . GLY A 1 290 ? -29.231 1.638 -1.857 1.00 91.62 290 GLY A O 1
ATOM 2352 N N . GLN A 1 291 ? -27.494 0.269 -1.497 1.00 91.75 291 GLN A N 1
ATOM 2353 C CA . GLN A 1 291 ? -26.649 1.268 -0.838 1.00 91.75 291 GLN A CA 1
ATOM 2354 C C . GLN A 1 291 ? -25.585 1.812 -1.798 1.00 91.75 291 GLN A C 1
ATOM 2356 O O . GLN A 1 291 ? -25.219 1.165 -2.780 1.00 91.75 291 GLN A O 1
ATOM 2361 N N . THR A 1 292 ? -25.052 2.998 -1.506 1.00 92.12 292 THR A N 1
ATOM 2362 C CA . THR A 1 292 ? -23.876 3.522 -2.214 1.00 92.12 292 THR A CA 1
ATOM 2363 C C . THR A 1 292 ? -22.603 2.885 -1.657 1.00 92.12 292 THR A C 1
ATOM 2365 O O . THR A 1 292 ? -22.492 2.638 -0.450 1.00 92.12 292 THR A O 1
ATOM 2368 N N . GLY A 1 293 ? -21.613 2.640 -2.521 1.00 93.12 293 GLY A N 1
ATOM 2369 C CA . GLY A 1 293 ? -20.321 2.103 -2.090 1.00 93.12 293 GLY A CA 1
ATOM 2370 C C . GLY A 1 293 ? -19.639 2.987 -1.041 1.00 93.12 293 GLY A C 1
ATOM 2371 O O . GLY A 1 293 ? -19.047 2.470 -0.097 1.00 93.12 293 GLY A O 1
ATOM 2372 N N . THR A 1 294 ? -19.777 4.311 -1.145 1.00 91.50 294 THR A N 1
ATOM 2373 C CA . THR A 1 294 ? -19.212 5.281 -0.198 1.00 91.50 294 THR A CA 1
ATOM 2374 C C . THR A 1 294 ? -19.766 5.092 1.206 1.00 91.50 294 THR A C 1
ATOM 2376 O O . THR A 1 294 ? -18.980 4.993 2.151 1.00 91.50 294 THR A O 1
ATOM 2379 N N . THR A 1 295 ? -21.089 4.977 1.356 1.00 89.00 295 THR A N 1
ATOM 2380 C CA . THR A 1 295 ? -21.716 4.759 2.666 1.00 89.00 295 THR A CA 1
ATOM 2381 C C . THR A 1 295 ? -21.225 3.452 3.281 1.00 89.00 295 THR A C 1
ATOM 2383 O O . THR A 1 295 ? -20.703 3.450 4.396 1.00 89.00 295 THR A O 1
ATOM 2386 N N . VAL A 1 296 ? -21.283 2.350 2.528 1.00 92.38 296 VAL A N 1
ATOM 2387 C CA . VAL A 1 296 ? -20.842 1.029 3.006 1.00 92.38 296 VAL A CA 1
ATOM 2388 C C . VAL A 1 296 ? -19.364 1.038 3.390 1.00 92.38 296 VAL A C 1
ATOM 2390 O O . VAL A 1 296 ? -18.985 0.520 4.439 1.00 92.38 296 VAL A O 1
ATOM 2393 N N . ARG A 1 297 ? -18.513 1.667 2.577 1.00 93.50 297 ARG A N 1
ATOM 2394 C CA . ARG A 1 297 ? -17.076 1.786 2.837 1.00 93.50 297 ARG A CA 1
ATOM 2395 C C . ARG A 1 297 ? -16.784 2.550 4.124 1.00 93.50 297 ARG A C 1
ATOM 2397 O O . ARG A 1 297 ? -15.882 2.155 4.859 1.00 93.50 297 ARG A O 1
ATOM 2404 N N . ILE A 1 298 ? -17.514 3.627 4.417 1.00 89.38 298 ILE A N 1
ATOM 2405 C CA . ILE A 1 298 ? -17.344 4.371 5.673 1.00 89.38 298 ILE A CA 1
ATOM 2406 C C . ILE A 1 298 ? -17.734 3.501 6.871 1.00 89.38 298 ILE A C 1
ATOM 2408 O O . ILE A 1 298 ? -16.961 3.403 7.825 1.00 89.38 298 ILE A O 1
ATOM 2412 N N . ILE A 1 299 ? -18.872 2.811 6.786 1.00 89.75 299 ILE A N 1
ATOM 2413 C CA . ILE A 1 299 ? -19.350 1.904 7.837 1.00 89.75 299 ILE A CA 1
ATOM 2414 C C . ILE A 1 299 ? -18.315 0.807 8.106 1.00 89.75 299 ILE A C 1
ATOM 2416 O O . ILE A 1 299 ? -17.863 0.641 9.239 1.00 89.75 299 ILE A O 1
ATOM 2420 N N . LEU A 1 300 ? -17.847 0.131 7.053 1.00 93.88 300 LEU A N 1
ATOM 2421 C CA . LEU A 1 300 ? -16.824 -0.909 7.162 1.00 93.88 300 LEU A CA 1
ATOM 2422 C C . LEU A 1 300 ? -15.524 -0.390 7.779 1.00 93.88 300 LEU A C 1
ATOM 2424 O O . LEU A 1 300 ? -14.910 -1.090 8.579 1.00 93.88 300 LEU A O 1
ATOM 2428 N N . ARG A 1 301 ? -15.106 0.842 7.469 1.00 93.75 301 ARG A N 1
ATOM 2429 C CA . ARG A 1 301 ? -13.918 1.444 8.094 1.00 93.75 301 ARG A CA 1
ATOM 2430 C C . ARG A 1 301 ? -14.094 1.597 9.602 1.00 93.75 301 ARG A C 1
ATOM 2432 O O . ARG A 1 301 ? -13.168 1.263 10.334 1.00 93.75 301 ARG A O 1
ATOM 2439 N N . ILE A 1 302 ? -15.247 2.073 10.070 1.00 91.56 302 ILE A N 1
ATOM 2440 C CA . ILE A 1 302 ? -15.529 2.231 11.507 1.00 91.56 302 ILE A CA 1
ATOM 2441 C C . ILE A 1 302 ? -15.518 0.863 12.198 1.00 91.56 302 ILE A C 1
ATOM 2443 O O . ILE A 1 302 ? -14.810 0.674 13.191 1.00 91.56 302 ILE A O 1
ATOM 2447 N N . MET A 1 303 ? -16.227 -0.109 11.618 1.00 94.12 303 MET A N 1
ATOM 2448 C CA . MET A 1 303 ? -16.275 -1.491 12.100 1.00 94.12 303 MET A CA 1
ATOM 2449 C C . MET A 1 303 ? -14.873 -2.111 12.203 1.00 94.12 303 MET A C 1
ATOM 2451 O O . MET A 1 303 ? -14.522 -2.723 13.219 1.00 94.12 303 MET A O 1
ATOM 2455 N N . LEU A 1 304 ? -14.045 -1.936 11.172 1.00 96.62 304 LEU A N 1
ATOM 2456 C CA . LEU A 1 304 ? -12.682 -2.457 11.142 1.00 96.62 304 LEU A CA 1
ATOM 2457 C C . LEU A 1 304 ? -11.790 -1.796 12.192 1.00 96.62 304 LEU A C 1
ATOM 2459 O O . LEU A 1 304 ? -11.056 -2.502 12.882 1.00 96.62 304 LEU A O 1
ATOM 2463 N N . VAL A 1 305 ? -11.868 -0.472 12.376 1.00 96.44 305 VAL A N 1
ATOM 2464 C CA . VAL A 1 305 ? -11.091 0.202 13.429 1.00 96.44 305 VAL A CA 1
ATOM 2465 C C . VAL A 1 305 ? -11.486 -0.334 14.803 1.00 96.44 305 VAL A C 1
ATOM 2467 O O . VAL A 1 305 ? -10.603 -0.679 15.584 1.00 96.44 305 VAL A O 1
ATOM 2470 N N . ALA A 1 306 ? -12.780 -0.486 15.098 1.00 96.31 306 ALA A N 1
ATOM 2471 C CA . ALA A 1 306 ? -13.227 -1.017 16.387 1.00 96.31 306 ALA A CA 1
ATOM 2472 C C . ALA A 1 306 ? -12.646 -2.417 16.686 1.00 96.31 306 ALA A C 1
ATOM 2474 O O . ALA A 1 306 ? -12.365 -2.743 17.846 1.00 96.31 306 ALA A O 1
ATOM 2475 N N . ARG A 1 307 ? -12.442 -3.244 15.651 1.00 97.50 307 ARG A N 1
ATOM 2476 C CA . ARG A 1 307 ? -11.821 -4.579 15.740 1.00 97.50 307 ARG A CA 1
ATOM 2477 C C . ARG A 1 307 ? -10.302 -4.518 15.864 1.00 97.50 307 ARG A C 1
ATOM 2479 O O . ARG A 1 307 ? -9.743 -5.250 16.677 1.00 97.50 307 ARG A O 1
ATOM 2486 N N . VAL A 1 308 ? -9.646 -3.614 15.137 1.00 97.88 308 VAL A N 1
ATOM 2487 C CA . VAL A 1 308 ? -8.205 -3.348 15.270 1.00 97.88 308 VAL A CA 1
ATOM 2488 C C . VAL A 1 308 ? -7.867 -2.882 16.686 1.00 97.88 308 VAL A C 1
ATOM 2490 O O . VAL A 1 308 ? -6.967 -3.439 17.308 1.00 97.88 308 VAL A O 1
ATOM 2493 N N . VAL A 1 309 ? -8.641 -1.944 17.243 1.00 98.25 309 VAL A N 1
ATOM 2494 C CA . VAL A 1 309 ? -8.483 -1.491 18.635 1.00 98.25 309 VAL A CA 1
ATOM 2495 C C . VAL A 1 309 ? -8.645 -2.669 19.603 1.00 98.25 309 VAL A C 1
ATOM 2497 O O . VAL A 1 309 ? -7.833 -2.825 20.511 1.00 98.25 309 VAL A O 1
ATOM 2500 N N . ASN A 1 310 ? -9.627 -3.554 19.391 1.00 98.00 310 ASN A N 1
ATOM 2501 C CA . ASN A 1 310 ? -9.779 -4.761 20.213 1.00 98.00 310 ASN A CA 1
ATOM 2502 C C . ASN A 1 310 ? -8.557 -5.689 20.125 1.00 98.00 310 ASN A C 1
ATOM 2504 O O . ASN A 1 310 ? -8.073 -6.165 21.147 1.00 98.00 310 ASN A O 1
ATOM 2508 N N . ALA A 1 311 ? -8.032 -5.937 18.924 1.00 98.25 311 ALA A N 1
ATOM 2509 C CA . ALA A 1 311 ? -6.849 -6.775 18.757 1.00 98.25 311 ALA A CA 1
ATOM 2510 C C . ALA A 1 311 ? -5.622 -6.176 19.467 1.00 98.25 311 ALA A C 1
ATOM 2512 O O . ALA A 1 311 ? -4.940 -6.894 20.198 1.00 98.25 311 ALA A O 1
ATOM 2513 N N . TYR A 1 312 ? -5.401 -4.861 19.363 1.00 98.38 312 TYR A N 1
ATOM 2514 C CA . TYR A 1 312 ? -4.346 -4.178 20.118 1.00 98.38 312 TYR A CA 1
ATOM 2515 C C . TYR A 1 312 ? -4.556 -4.233 21.636 1.00 98.38 312 TYR A C 1
ATOM 2517 O O . TYR A 1 312 ? -3.592 -4.440 22.373 1.00 98.38 312 TYR A O 1
ATOM 2525 N N . LEU A 1 313 ? -5.799 -4.137 22.122 1.00 98.00 313 LEU A N 1
ATOM 2526 C CA . LEU A 1 313 ? -6.108 -4.354 23.539 1.00 98.00 313 LEU A CA 1
ATOM 2527 C C . LEU A 1 313 ? -5.740 -5.774 23.994 1.00 98.00 313 LEU A C 1
ATOM 2529 O O . LEU A 1 313 ? -5.148 -5.938 25.061 1.00 98.00 313 LEU A O 1
ATOM 2533 N N . LYS A 1 314 ? -6.018 -6.805 23.181 1.00 97.06 314 LYS A N 1
ATOM 2534 C CA . LYS A 1 314 ? -5.605 -8.192 23.479 1.00 97.06 314 LYS A CA 1
ATOM 2535 C C . LYS A 1 314 ? -4.088 -8.369 23.497 1.00 97.06 314 LYS A C 1
ATOM 2537 O O . LYS A 1 314 ? -3.592 -9.168 24.287 1.00 97.06 314 LYS A O 1
ATOM 2542 N N . LEU A 1 315 ? -3.370 -7.589 22.694 1.00 97.56 315 LEU A N 1
ATOM 2543 C CA . LEU A 1 315 ? -1.906 -7.501 22.698 1.00 97.56 315 LEU A CA 1
ATOM 2544 C C . LEU A 1 315 ? -1.340 -6.631 23.823 1.00 97.56 315 LEU A C 1
ATOM 2546 O O . LEU A 1 315 ? -0.124 -6.575 23.986 1.00 97.56 315 LEU A O 1
ATOM 2550 N N . GLN A 1 316 ? -2.198 -5.941 24.581 1.00 97.19 316 GLN A N 1
ATOM 2551 C CA . GLN A 1 316 ? -1.810 -4.941 25.581 1.00 97.19 316 GLN A CA 1
ATOM 2552 C C . GLN A 1 316 ? -0.978 -3.787 24.989 1.00 97.19 316 GLN A C 1
ATOM 2554 O O . GLN A 1 316 ? -0.226 -3.118 25.695 1.00 97.19 316 GLN A O 1
ATOM 2559 N N . GLN A 1 317 ? -1.129 -3.523 23.689 1.00 97.44 317 GLN A N 1
ATOM 2560 C CA . GLN A 1 317 ? -0.516 -2.392 22.992 1.00 97.44 317 GLN A CA 1
ATOM 2561 C C . GLN A 1 317 ? -1.454 -1.182 23.080 1.00 97.44 317 GLN A C 1
ATOM 2563 O O . GLN A 1 317 ? -2.108 -0.798 22.111 1.00 97.44 317 GLN A O 1
ATOM 2568 N N . TYR A 1 318 ? -1.567 -0.611 24.283 1.00 97.44 318 TYR A N 1
ATOM 2569 C CA . TYR A 1 318 ? -2.553 0.436 24.583 1.00 97.44 318 TYR A CA 1
ATOM 2570 C C . TYR A 1 318 ? -2.329 1.725 23.784 1.00 97.44 318 TYR A C 1
ATOM 2572 O O . TYR A 1 318 ? -3.297 2.369 23.396 1.00 97.44 318 TYR A O 1
ATOM 2580 N N . GLU A 1 319 ? -1.075 2.065 23.489 1.00 96.75 319 GLU A N 1
ATOM 2581 C CA . GLU A 1 319 ? -0.705 3.236 22.682 1.00 96.75 319 GLU A CA 1
ATOM 2582 C C . GLU A 1 319 ? -1.244 3.126 21.248 1.00 96.75 319 GLU A C 1
ATOM 2584 O O . GLU A 1 319 ? -1.910 4.041 20.766 1.00 96.75 319 GLU A O 1
ATOM 2589 N N . GLU A 1 320 ? -1.081 1.967 20.601 1.00 97.00 320 GLU A N 1
ATOM 2590 C CA . GLU A 1 320 ? -1.645 1.711 19.268 1.00 97.00 320 GLU A CA 1
ATOM 2591 C C . GLU A 1 320 ? -3.179 1.669 19.289 1.00 97.00 320 GLU A C 1
ATOM 2593 O O . GLU A 1 320 ? -3.831 2.250 18.418 1.00 97.00 320 GLU A O 1
ATOM 2598 N N . ALA A 1 321 ? -3.775 1.033 20.305 1.00 97.62 321 ALA A N 1
ATOM 2599 C CA . ALA A 1 321 ? -5.227 1.008 20.482 1.00 97.62 321 ALA A CA 1
ATOM 2600 C C . ALA A 1 321 ? -5.807 2.431 20.600 1.00 97.62 321 ALA A C 1
ATOM 2602 O O . ALA A 1 321 ? -6.759 2.774 19.895 1.00 97.62 321 ALA A O 1
ATOM 2603 N N . THR A 1 322 ? -5.197 3.277 21.435 1.00 97.38 322 THR A N 1
ATOM 2604 C CA . THR A 1 322 ? -5.594 4.678 21.609 1.00 97.38 322 THR A CA 1
ATOM 2605 C C . THR A 1 322 ? -5.362 5.482 20.337 1.00 97.38 322 THR A C 1
ATOM 2607 O O . THR A 1 322 ? -6.260 6.211 19.926 1.00 97.38 322 THR A O 1
ATOM 2610 N N . PHE A 1 323 ? -4.212 5.328 19.675 1.00 95.81 323 PHE A N 1
ATOM 2611 C CA . PHE A 1 323 ? -3.895 6.054 18.447 1.00 95.81 323 PHE A CA 1
ATOM 2612 C C . PHE A 1 323 ? -4.963 5.844 17.365 1.00 95.81 323 PHE A C 1
ATOM 2614 O O . PHE A 1 323 ? -5.536 6.810 16.848 1.00 95.81 323 PHE A O 1
ATOM 2621 N N . TRP A 1 324 ? -5.281 4.586 17.049 1.00 95.69 324 TRP A N 1
ATOM 2622 C CA . TRP A 1 324 ? -6.258 4.264 16.007 1.00 95.69 324 TRP A CA 1
ATOM 2623 C C . TRP A 1 324 ? -7.691 4.625 16.399 1.00 95.69 324 TRP A C 1
ATOM 2625 O O . TRP A 1 324 ? -8.452 5.122 15.556 1.00 95.69 324 TRP A O 1
ATOM 2635 N N . GLY A 1 325 ? -8.040 4.410 17.671 1.00 95.75 325 GLY A N 1
ATOM 2636 C CA . GLY A 1 325 ? -9.336 4.767 18.236 1.00 95.75 325 GLY A CA 1
ATOM 2637 C C . GLY A 1 325 ? -9.586 6.270 18.183 1.00 95.75 325 GLY A C 1
ATOM 2638 O O . GLY A 1 325 ? -10.520 6.728 17.520 1.00 95.75 325 GLY A O 1
ATOM 2639 N N . MET A 1 326 ? -8.685 7.049 18.784 1.00 94.69 326 MET A N 1
ATOM 2640 C CA . MET A 1 326 ? -8.772 8.507 18.846 1.00 94.69 326 MET A CA 1
ATOM 2641 C C . MET A 1 326 ? -8.721 9.148 17.466 1.00 94.69 326 MET A C 1
ATOM 2643 O O . MET A 1 326 ? -9.537 10.023 17.188 1.00 94.69 326 MET A O 1
ATOM 2647 N N . ARG A 1 327 ? -7.834 8.705 16.561 1.00 91.25 327 ARG A N 1
ATOM 2648 C CA . ARG A 1 327 ? -7.802 9.242 15.188 1.00 91.25 327 ARG A CA 1
ATOM 2649 C C . ARG A 1 327 ? -9.155 9.073 14.496 1.00 91.25 327 ARG A C 1
ATOM 2651 O O . ARG A 1 327 ? -9.619 9.989 13.823 1.00 91.25 327 ARG A O 1
ATOM 2658 N N . SER A 1 328 ? -9.793 7.917 14.655 1.00 90.88 328 SER A N 1
ATOM 2659 C CA . SER A 1 328 ? -11.066 7.631 13.988 1.00 90.88 328 SER A CA 1
ATOM 2660 C C . SER A 1 328 ? -12.230 8.396 14.612 1.00 90.88 328 SER A C 1
ATOM 2662 O O . SER A 1 328 ? -13.040 8.946 13.873 1.00 90.88 328 SER A O 1
ATOM 2664 N N . ILE A 1 329 ? -12.260 8.511 15.942 1.00 90.31 329 ILE A N 1
ATOM 2665 C CA . ILE A 1 329 ? -13.238 9.328 16.672 1.00 90.31 329 ILE A CA 1
ATOM 2666 C C . ILE A 1 329 ? -13.117 10.806 16.280 1.00 90.31 329 ILE A C 1
ATOM 2668 O O . ILE A 1 329 ? -14.125 11.437 15.969 1.00 90.31 329 ILE A O 1
ATOM 2672 N N . LYS A 1 330 ? -11.893 11.354 16.250 1.00 88.56 330 LYS A N 1
ATOM 2673 C CA . LYS A 1 330 ? -11.648 12.747 15.849 1.00 88.56 330 LYS A CA 1
ATOM 2674 C C . LYS A 1 330 ? -12.158 13.006 14.440 1.00 88.56 330 LYS A C 1
ATOM 2676 O O . LYS A 1 330 ? -12.932 13.933 14.260 1.00 88.56 330 LYS A O 1
ATOM 2681 N N . ILE A 1 331 ? -11.786 12.162 13.472 1.00 82.69 331 ILE A N 1
ATOM 2682 C CA . ILE A 1 331 ? -12.230 12.309 12.077 1.00 82.69 331 ILE A CA 1
ATOM 2683 C C . ILE A 1 331 ? -13.757 12.220 11.982 1.00 82.69 331 ILE A C 1
ATOM 2685 O O . ILE A 1 331 ? -14.365 13.028 11.289 1.00 82.69 331 ILE A O 1
ATOM 2689 N N . MET A 1 332 ? -14.387 11.274 12.680 1.00 82.19 332 MET A N 1
ATOM 2690 C CA . MET A 1 332 ? -15.846 11.129 12.678 1.00 82.19 332 MET A CA 1
ATOM 2691 C C . MET A 1 332 ? -16.546 12.400 13.183 1.00 82.19 332 MET A C 1
ATOM 2693 O O . MET A 1 332 ? -17.505 12.848 12.565 1.00 82.19 332 MET A O 1
ATOM 2697 N N . ARG A 1 333 ? -16.018 13.026 14.242 1.00 78.88 333 ARG A N 1
ATOM 2698 C CA . ARG A 1 333 ? -16.585 14.244 14.844 1.00 78.88 333 ARG A CA 1
ATOM 2699 C C . ARG A 1 333 ? -16.257 15.525 14.079 1.00 78.88 333 ARG A C 1
ATOM 2701 O O . ARG A 1 333 ? -17.117 16.388 13.935 1.00 78.88 333 ARG A O 1
ATOM 2708 N N . SER A 1 334 ? -15.023 15.663 13.593 1.00 73.31 334 SER A N 1
ATOM 2709 C CA . SER A 1 334 ? -14.539 16.876 12.920 1.00 73.31 334 SER A CA 1
ATOM 2710 C C . SER A 1 334 ? -15.170 17.078 11.551 1.00 73.31 334 SER A C 1
ATOM 2712 O O . SER A 1 334 ? -15.298 18.203 11.085 1.00 73.31 334 SER A O 1
ATOM 2714 N N . THR A 1 335 ? -15.509 15.978 10.885 1.00 60.25 335 THR A N 1
ATOM 2715 C CA . THR A 1 335 ? -15.830 15.991 9.460 1.00 60.25 335 THR A CA 1
ATOM 2716 C C . THR A 1 335 ? -17.309 16.277 9.200 1.00 60.25 335 THR A C 1
ATOM 2718 O O . THR A 1 335 ? -17.656 16.650 8.085 1.00 60.25 335 THR A O 1
ATOM 2721 N N . VAL A 1 336 ? -18.191 16.086 10.191 1.00 53.03 336 VAL A N 1
ATOM 2722 C CA . VAL A 1 336 ? -19.632 16.018 9.897 1.00 53.03 336 VAL A CA 1
ATOM 2723 C C . VAL A 1 336 ? -20.571 16.494 11.017 1.00 53.03 336 VAL A C 1
ATOM 2725 O O . VAL A 1 336 ? -21.790 16.417 10.874 1.00 53.03 336 VAL A O 1
ATOM 2728 N N . GLY A 1 337 ? -20.040 17.005 12.133 1.00 57.28 337 GLY A N 1
ATOM 2729 C CA . GLY A 1 337 ? -20.870 17.410 13.274 1.00 57.28 337 GLY A CA 1
ATOM 2730 C C . GLY A 1 337 ? -21.662 16.243 13.887 1.00 57.28 337 GLY A C 1
ATOM 2731 O O . GLY A 1 337 ? -21.393 15.074 13.619 1.00 57.28 337 GLY A O 1
ATOM 2732 N N . THR A 1 338 ? -22.643 16.549 14.740 1.00 60.22 338 THR A N 1
ATOM 2733 C CA . THR A 1 338 ? -23.466 15.532 15.425 1.00 60.22 338 THR A CA 1
ATOM 2734 C C . THR A 1 338 ? -24.453 14.813 14.496 1.00 60.22 338 THR A C 1
ATOM 2736 O O . THR A 1 338 ? -24.824 13.680 14.774 1.00 60.22 338 THR A O 1
ATOM 2739 N N . GLU A 1 339 ? -24.826 15.419 13.364 1.00 62.00 339 GLU A N 1
ATOM 2740 C CA . GLU A 1 339 ? -25.845 14.890 12.437 1.00 62.00 339 GLU A CA 1
ATOM 2741 C C . GLU A 1 339 ? -25.415 13.590 11.736 1.00 62.00 339 GLU A C 1
ATOM 2743 O O . GLU A 1 339 ? -26.238 12.737 11.414 1.00 62.00 339 GLU A O 1
ATOM 2748 N N . PHE A 1 340 ? -24.115 13.388 11.524 1.00 66.38 340 PHE A N 1
ATOM 2749 C CA . PHE A 1 340 ? -23.610 12.136 10.960 1.00 66.38 340 PHE A CA 1
ATOM 2750 C C . PHE A 1 340 ? -23.485 11.018 11.978 1.00 66.38 340 PHE A C 1
ATOM 2752 O O . PHE A 1 340 ? -23.620 9.855 11.613 1.00 66.38 340 PHE A O 1
ATOM 2759 N N . GLU A 1 341 ? -23.224 11.347 13.245 1.00 63.66 341 GLU A N 1
ATOM 2760 C CA . GLU A 1 341 ? -23.326 10.351 14.311 1.00 63.66 341 GLU A CA 1
ATOM 2761 C C . GLU A 1 341 ? -24.766 9.832 14.385 1.00 63.66 341 GLU A C 1
ATOM 2763 O O . GLU A 1 341 ? -24.962 8.621 14.458 1.00 63.66 341 GLU A O 1
ATOM 2768 N N . ASP A 1 342 ? -25.753 10.721 14.241 1.00 65.81 342 ASP A N 1
ATOM 2769 C CA . ASP A 1 342 ? -27.173 10.364 14.161 1.00 65.81 342 ASP A CA 1
ATOM 2770 C C . ASP A 1 342 ? -27.488 9.525 12.903 1.00 65.81 342 ASP A C 1
ATOM 2772 O O . ASP A 1 342 ? -28.142 8.486 12.995 1.00 65.81 342 ASP A O 1
ATOM 2776 N N . PHE A 1 343 ? -26.922 9.863 11.740 1.00 70.00 343 PHE A N 1
ATOM 2777 C CA . PHE A 1 343 ? -27.027 9.024 10.536 1.00 70.00 343 PHE A CA 1
ATOM 2778 C C . PHE A 1 343 ? -26.386 7.634 10.708 1.00 70.00 343 PHE A C 1
ATOM 2780 O O . PHE A 1 343 ? -26.938 6.619 10.281 1.00 70.00 343 PHE A O 1
ATOM 2787 N N . LEU A 1 344 ? -25.213 7.550 11.340 1.00 67.69 344 LEU A N 1
ATOM 2788 C CA . LEU A 1 344 ? -24.549 6.275 11.616 1.00 67.69 344 LEU A CA 1
ATOM 2789 C C . LEU A 1 344 ? -25.339 5.435 12.625 1.00 67.69 344 LEU A C 1
ATOM 2791 O O . LEU A 1 344 ? -25.342 4.207 12.521 1.00 67.69 344 LEU A O 1
ATOM 2795 N N . ILE A 1 345 ? -26.032 6.073 13.569 1.00 65.56 345 ILE A N 1
ATOM 2796 C CA . ILE A 1 345 ? -26.981 5.400 14.461 1.00 65.56 345 ILE A CA 1
ATOM 2797 C C . ILE A 1 345 ? -28.097 4.733 13.641 1.00 65.56 345 ILE A C 1
ATOM 2799 O O . ILE A 1 345 ? -28.428 3.578 13.912 1.00 65.56 345 ILE A O 1
ATOM 2803 N N . GLU A 1 346 ? -28.623 5.416 12.622 1.00 65.19 346 GLU A N 1
ATOM 2804 C CA . GLU A 1 346 ? -29.711 4.912 11.773 1.00 65.19 346 GLU A CA 1
ATOM 2805 C C . GLU A 1 346 ? -29.266 3.834 10.768 1.00 65.19 346 GLU A C 1
ATOM 2807 O O . GLU A 1 346 ? -30.014 2.890 10.511 1.00 65.19 346 GLU A O 1
ATOM 2812 N N . VAL A 1 347 ? -28.052 3.937 10.212 1.00 59.06 347 VAL A N 1
ATOM 2813 C CA . VAL A 1 347 ? -27.609 3.101 9.075 1.00 59.06 347 VAL A CA 1
ATOM 2814 C C . VAL A 1 347 ? -26.570 2.036 9.450 1.00 59.06 347 VAL A C 1
ATOM 2816 O O . VAL A 1 347 ? -26.550 0.959 8.853 1.00 59.06 347 VAL A O 1
ATOM 2819 N N . ALA A 1 348 ? -25.688 2.303 10.418 1.00 54.12 348 ALA A N 1
ATOM 2820 C CA . ALA A 1 348 ? -24.405 1.599 10.558 1.00 54.12 348 ALA A CA 1
ATOM 2821 C C . ALA A 1 348 ? -24.281 0.662 11.768 1.00 54.12 348 ALA A C 1
ATOM 2823 O O . ALA A 1 348 ? -23.238 0.038 11.955 1.00 54.12 348 ALA A O 1
ATOM 2824 N N . GLY A 1 349 ? -25.329 0.526 12.578 1.00 59.91 349 GLY A N 1
ATOM 2825 C CA . GLY A 1 349 ? -25.290 -0.280 13.793 1.00 59.91 349 GLY A CA 1
ATOM 2826 C C . GLY A 1 349 ? -24.587 0.459 14.931 1.00 59.91 349 GLY A C 1
ATOM 2827 O O . GLY A 1 349 ? -23.360 0.487 15.026 1.00 59.91 349 GLY A O 1
ATOM 2828 N N . MET A 1 350 ? -25.394 0.991 15.855 1.00 72.88 350 MET A N 1
ATOM 2829 C CA . MET A 1 350 ? -24.973 1.665 17.099 1.00 72.88 350 MET A CA 1
ATOM 2830 C C . MET A 1 350 ? -23.843 0.945 17.853 1.00 72.88 350 MET A C 1
ATOM 2832 O O . MET A 1 350 ? -23.031 1.567 18.540 1.00 72.88 350 MET A O 1
ATOM 2836 N N . LEU A 1 351 ? -23.783 -0.377 17.712 1.00 87.88 351 LEU A N 1
ATOM 2837 C CA . LEU A 1 351 ? -22.861 -1.242 18.420 1.00 87.88 351 LEU A CA 1
ATOM 2838 C C . LEU A 1 351 ? -21.386 -0.945 18.124 1.00 87.88 351 LEU A C 1
ATOM 2840 O O . LEU A 1 351 ? -20.610 -0.808 19.064 1.00 87.88 351 LEU A O 1
ATOM 2844 N N . ASP A 1 352 ? -20.975 -0.847 16.857 1.00 90.12 352 ASP A N 1
ATOM 2845 C CA . ASP A 1 352 ? -19.550 -0.724 16.512 1.00 90.12 352 ASP A CA 1
ATOM 2846 C C . ASP A 1 352 ? -18.986 0.659 16.871 1.00 90.12 352 ASP A C 1
ATOM 2848 O O . ASP A 1 352 ? -17.862 0.752 17.367 1.00 90.12 352 ASP A O 1
ATOM 2852 N N . VAL A 1 353 ? -19.787 1.721 16.719 1.00 89.81 353 VAL A N 1
ATOM 2853 C CA . VAL A 1 353 ? -19.437 3.074 17.190 1.00 89.81 353 VAL A CA 1
ATOM 2854 C C . VAL A 1 353 ? -19.300 3.083 18.714 1.00 89.81 353 VAL A C 1
ATOM 2856 O O . VAL A 1 353 ? -18.297 3.551 19.255 1.00 89.81 353 VAL A O 1
ATOM 2859 N N . GLY A 1 354 ? -20.266 2.496 19.424 1.00 91.88 354 GLY A N 1
ATOM 2860 C CA . GLY A 1 354 ? -20.208 2.369 20.876 1.00 91.88 354 GLY A CA 1
ATOM 2861 C C . GLY A 1 354 ? -18.998 1.566 21.3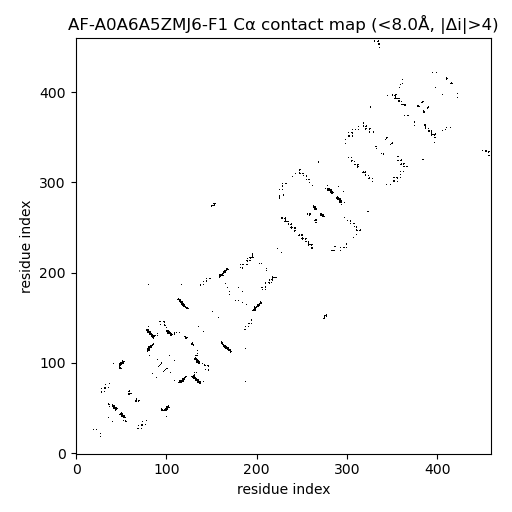61 1.00 91.88 354 GLY A C 1
ATOM 2862 O O . GLY A 1 354 ? -18.320 1.973 22.306 1.00 91.88 354 GLY A O 1
ATOM 2863 N N . LEU A 1 355 ? -18.686 0.451 20.694 1.00 94.50 355 LEU A N 1
ATOM 2864 C CA . LEU A 1 355 ? -17.518 -0.380 20.994 1.00 94.50 355 LEU A CA 1
ATOM 2865 C C . LEU A 1 355 ? -16.203 0.341 20.698 1.00 94.50 355 LEU A C 1
ATOM 2867 O O . LEU A 1 355 ? -15.244 0.150 21.444 1.00 94.50 355 LEU A O 1
ATOM 2871 N N . LEU A 1 356 ? -16.148 1.174 19.656 1.00 94.88 356 LEU A N 1
ATOM 2872 C CA . LEU A 1 356 ? -14.985 2.008 19.368 1.00 94.88 356 LEU A CA 1
ATOM 2873 C C . LEU A 1 356 ? -14.698 2.956 20.538 1.00 94.88 356 LEU A C 1
ATOM 2875 O O . LEU A 1 356 ? -13.577 2.958 21.050 1.00 94.88 356 LEU A O 1
ATOM 2879 N N . TYR A 1 357 ? -15.705 3.695 21.015 1.00 95.12 357 TYR A N 1
ATOM 2880 C CA . TYR A 1 357 ? -15.563 4.558 22.192 1.00 95.12 357 TYR A CA 1
ATOM 2881 C C . TYR A 1 357 ? -15.193 3.771 23.450 1.00 95.12 357 TYR A C 1
ATOM 2883 O O . TYR A 1 357 ? -14.273 4.163 24.163 1.00 95.12 357 TYR A O 1
ATOM 2891 N N . LEU A 1 358 ? -15.870 2.648 23.714 1.00 96.19 358 LEU A N 1
ATOM 2892 C CA . LEU A 1 358 ? -15.622 1.827 24.901 1.00 96.19 358 LEU A CA 1
ATOM 2893 C C . LEU A 1 358 ? -14.174 1.332 24.931 1.00 96.19 358 LEU A C 1
ATOM 2895 O O . LEU A 1 358 ? -13.475 1.513 25.924 1.00 96.19 358 LEU A O 1
ATOM 2899 N N . ARG A 1 359 ? -13.710 0.727 23.835 1.00 97.50 359 ARG A N 1
ATOM 2900 C CA . ARG A 1 359 ? -12.368 0.141 23.740 1.00 97.50 359 ARG A CA 1
ATOM 2901 C C . ARG A 1 359 ? -11.272 1.206 23.750 1.00 97.50 359 ARG A C 1
ATOM 2903 O O . ARG A 1 359 ? -10.245 0.998 24.389 1.00 97.50 359 ARG A O 1
ATOM 2910 N N . THR A 1 360 ? -11.513 2.359 23.126 1.00 97.25 360 THR A N 1
ATOM 2911 C CA . THR A 1 360 ? -10.598 3.511 23.211 1.00 97.25 360 THR A CA 1
ATOM 2912 C C . THR A 1 360 ? -10.547 4.072 24.636 1.00 97.25 360 THR A C 1
ATOM 2914 O O . THR A 1 360 ? -9.478 4.400 25.137 1.00 97.25 360 THR A O 1
ATOM 2917 N N . GLY A 1 361 ? -11.682 4.116 25.341 1.00 96.56 361 GLY A N 1
ATOM 2918 C CA . GLY A 1 361 ? -11.730 4.497 26.754 1.00 96.56 361 GLY A CA 1
ATOM 2919 C C . GLY A 1 361 ? -10.922 3.547 27.642 1.00 96.56 361 GLY A C 1
ATOM 2920 O O . GLY A 1 361 ? -10.160 4.003 28.488 1.00 96.56 361 GLY A O 1
ATOM 2921 N N . VAL A 1 362 ? -11.018 2.234 27.400 1.00 97.31 362 VAL A N 1
ATOM 2922 C CA . VAL A 1 362 ? -10.200 1.212 28.080 1.00 97.31 362 VAL A CA 1
ATOM 2923 C C . VAL A 1 362 ? -8.708 1.455 27.839 1.00 97.31 362 VAL A C 1
AT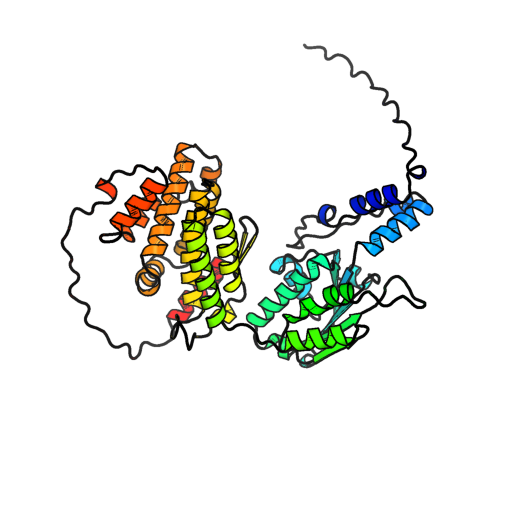OM 2925 O O . VAL A 1 362 ? -7.938 1.436 28.799 1.00 97.31 362 VAL A O 1
ATOM 2928 N N . SER A 1 363 ? -8.276 1.684 26.593 1.00 97.62 363 SER A N 1
ATOM 2929 C CA . SER A 1 363 ? -6.855 1.914 26.300 1.00 97.62 363 SER A CA 1
ATOM 2930 C C . SER A 1 363 ? -6.339 3.222 26.906 1.00 97.62 363 SER A C 1
ATOM 2932 O O . SER A 1 363 ? -5.251 3.224 27.480 1.00 97.62 363 SER A O 1
ATOM 2934 N N . LEU A 1 364 ? -7.132 4.299 26.866 1.00 96.50 364 LEU A N 1
ATOM 2935 C CA . LEU A 1 364 ? -6.812 5.568 27.529 1.00 96.50 364 LEU A CA 1
ATOM 2936 C C . LEU A 1 364 ? -6.669 5.394 29.038 1.00 96.50 364 LEU A C 1
ATOM 2938 O O . LEU A 1 364 ? -5.673 5.832 29.600 1.00 96.50 364 LEU A O 1
ATOM 2942 N N . MET A 1 365 ? -7.601 4.690 29.680 1.00 95.94 365 MET A N 1
ATOM 2943 C CA . MET A 1 365 ? -7.547 4.451 31.122 1.00 95.94 365 MET A CA 1
ATOM 2944 C C . MET A 1 365 ? -6.271 3.694 31.508 1.00 95.94 365 MET A C 1
ATOM 2946 O O . MET A 1 365 ? -5.605 4.040 32.478 1.00 95.94 365 MET A O 1
ATOM 2950 N N . ARG A 1 366 ? -5.869 2.699 30.705 1.00 96.38 366 ARG A N 1
ATOM 2951 C CA . ARG A 1 366 ? -4.606 1.972 30.906 1.00 96.38 366 ARG A CA 1
ATOM 2952 C C . ARG A 1 366 ? -3.380 2.860 30.755 1.00 96.38 366 ARG A C 1
ATOM 2954 O O . ARG A 1 366 ? -2.442 2.730 31.537 1.00 96.38 366 ARG A O 1
ATOM 2961 N N . MET A 1 367 ? -3.388 3.755 29.774 1.00 95.69 367 MET A N 1
ATOM 2962 C CA . MET A 1 367 ? -2.315 4.728 29.588 1.00 95.69 367 MET A CA 1
ATOM 2963 C C . MET A 1 367 ? -2.261 5.748 30.733 1.00 95.69 367 MET A C 1
ATOM 2965 O O . MET A 1 367 ? -1.162 6.111 31.152 1.00 95.69 367 MET A O 1
ATOM 2969 N N . GLU A 1 368 ? -3.416 6.193 31.241 1.00 94.94 368 GLU A N 1
ATOM 2970 C CA . GLU A 1 368 ? -3.557 7.097 32.395 1.00 94.94 368 GLU A CA 1
ATOM 2971 C C . GLU A 1 368 ? -2.996 6.440 33.666 1.00 94.94 368 GLU A C 1
ATOM 2973 O O . GLU A 1 368 ? -2.155 7.033 34.342 1.00 94.94 368 GLU A O 1
ATOM 2978 N N . GLU A 1 369 ? -3.370 5.185 33.941 1.00 94.25 369 GLU A N 1
ATOM 2979 C CA . GLU A 1 369 ? -2.839 4.381 35.053 1.00 94.25 369 GLU A CA 1
ATOM 2980 C C . GLU A 1 369 ? -1.317 4.195 34.970 1.00 94.25 369 GLU A C 1
ATOM 2982 O O . GLU A 1 369 ? -0.623 4.249 35.987 1.00 94.25 369 GLU A O 1
ATOM 2987 N N . SER A 1 370 ? -0.783 3.974 33.763 1.00 94.31 370 SER A N 1
ATOM 2988 C CA . SER A 1 370 ? 0.653 3.779 33.546 1.00 94.31 370 SER A CA 1
ATOM 2989 C C . SER A 1 370 ? 1.440 5.081 33.368 1.00 94.31 370 SER A C 1
ATOM 2991 O O . SER A 1 370 ? 2.652 5.015 33.166 1.00 94.31 370 SER A O 1
ATOM 2993 N N . ALA A 1 371 ? 0.774 6.241 33.382 1.00 92.69 371 ALA A N 1
ATOM 2994 C CA . ALA A 1 371 ? 1.346 7.545 33.047 1.00 92.69 371 ALA A CA 1
ATOM 2995 C C . ALA A 1 371 ? 2.155 7.539 31.728 1.00 92.69 371 ALA A C 1
ATOM 2997 O O . ALA A 1 371 ? 3.298 8.002 31.686 1.00 92.69 371 ALA A O 1
ATOM 2998 N N . SER A 1 372 ? 1.583 6.985 30.647 1.00 93.88 372 SER A N 1
ATOM 2999 C CA . SER A 1 372 ? 2.264 6.954 29.342 1.00 93.88 372 SER A CA 1
ATOM 3000 C C . SER A 1 372 ? 2.559 8.370 28.839 1.00 93.88 372 SER A C 1
ATOM 3002 O O . SER A 1 372 ? 1.710 9.261 28.867 1.00 93.88 372 SER A O 1
ATOM 3004 N N . HIS A 1 373 ? 3.771 8.558 28.319 1.00 92.38 373 HIS A N 1
ATOM 3005 C CA . HIS A 1 373 ? 4.208 9.803 27.695 1.00 92.38 373 HIS A CA 1
ATOM 3006 C C . HIS A 1 373 ? 3.386 10.190 26.452 1.00 92.38 373 HIS A C 1
ATOM 3008 O O . HIS A 1 373 ? 3.271 11.378 26.154 1.00 92.38 373 HIS A O 1
ATOM 3014 N N . GLU A 1 374 ? 2.779 9.223 25.750 1.00 91.94 374 GLU A N 1
ATOM 3015 C CA . GLU A 1 374 ? 1.969 9.499 24.557 1.00 91.94 374 GLU A CA 1
ATOM 3016 C C . GLU A 1 374 ? 0.646 10.213 24.883 1.00 91.94 374 GLU A C 1
ATOM 3018 O O . GLU A 1 374 ? 0.030 10.792 23.989 1.00 91.94 374 GLU A O 1
ATOM 3023 N N . LEU A 1 375 ? 0.223 10.245 26.155 1.00 90.50 375 LEU A N 1
ATOM 3024 C CA . LEU A 1 375 ? -0.991 10.954 26.577 1.00 90.50 375 LEU A CA 1
ATOM 3025 C C . LEU A 1 375 ? -0.964 12.450 26.250 1.00 90.50 375 LEU A C 1
ATOM 3027 O O . LEU A 1 375 ? -2.018 13.035 26.011 1.00 90.50 375 LEU A O 1
ATOM 3031 N N . VAL A 1 376 ? 0.226 13.057 26.185 1.00 90.19 376 VAL A N 1
ATOM 3032 C CA . VAL A 1 376 ? 0.406 14.476 25.836 1.00 90.19 376 VAL A CA 1
ATOM 3033 C C . VAL A 1 376 ? -0.213 14.807 24.473 1.00 90.19 376 VAL A C 1
ATOM 3035 O O . VAL A 1 376 ? -0.697 15.913 24.274 1.00 90.19 376 VAL A O 1
ATOM 3038 N N . ALA A 1 377 ? -0.275 13.848 23.542 1.00 87.94 377 ALA A N 1
ATOM 3039 C CA . ALA A 1 377 ? -0.887 14.061 22.230 1.00 87.94 377 ALA A CA 1
ATOM 3040 C C . ALA A 1 377 ? -2.424 14.215 22.273 1.00 87.94 377 ALA A C 1
ATOM 3042 O O . ALA A 1 377 ? -3.033 14.599 21.271 1.00 87.94 377 ALA A O 1
ATOM 3043 N N . TYR A 1 378 ? -3.064 13.901 23.405 1.00 88.69 378 TYR A N 1
ATOM 3044 C CA . TYR A 1 378 ? -4.522 13.869 23.545 1.00 88.69 378 TYR A CA 1
ATOM 3045 C C . TYR A 1 378 ? -5.067 14.867 24.574 1.00 88.69 378 TYR A C 1
ATOM 3047 O O . TYR A 1 378 ? -6.282 15.038 24.644 1.00 88.69 378 TYR A O 1
ATOM 3055 N N . THR A 1 379 ? -4.211 15.557 25.336 1.00 81.56 379 THR A N 1
ATOM 3056 C CA . THR A 1 379 ? -4.641 16.490 26.395 1.00 81.56 379 THR A CA 1
ATOM 3057 C C . THR A 1 379 ? -5.433 17.682 25.870 1.00 81.56 379 THR A C 1
ATOM 3059 O O . THR A 1 379 ? -6.333 18.159 26.556 1.00 81.56 379 THR A O 1
ATOM 3062 N N . ASP A 1 380 ? -5.129 18.125 24.651 1.00 80.19 380 ASP A N 1
ATOM 3063 C CA . ASP A 1 380 ? -5.764 19.291 24.025 1.00 80.19 380 ASP A CA 1
ATOM 3064 C C . ASP A 1 380 ? -7.109 18.941 23.363 1.00 80.19 380 ASP A C 1
ATOM 3066 O O . ASP A 1 380 ? -7.802 19.808 22.833 1.00 80.19 380 ASP A O 1
ATOM 3070 N N . ASP A 1 381 ? -7.501 17.664 23.383 1.00 79.69 381 ASP A N 1
ATOM 3071 C CA . ASP A 1 381 ? -8.784 17.213 22.861 1.00 79.69 381 ASP A CA 1
ATOM 3072 C C . ASP A 1 381 ? -9.862 17.314 23.949 1.00 79.69 381 ASP A C 1
ATOM 3074 O O . ASP A 1 381 ? -10.154 16.362 24.686 1.00 79.69 381 ASP A O 1
ATOM 3078 N N . GLU A 1 382 ? -10.443 18.509 24.075 1.00 72.81 382 GLU A N 1
ATOM 3079 C CA . GLU A 1 382 ? -11.435 18.829 25.108 1.00 72.81 382 GLU A CA 1
ATOM 3080 C C . GLU A 1 382 ? -12.689 17.944 25.051 1.00 72.81 382 GLU A C 1
ATOM 3082 O O . GLU A 1 382 ? -13.399 17.816 26.051 1.00 72.81 382 GLU A O 1
ATOM 3087 N N . ASP A 1 383 ? -12.933 17.257 23.943 1.00 76.75 383 ASP A N 1
ATOM 3088 C CA . ASP A 1 383 ? -14.159 16.507 23.716 1.00 76.75 383 ASP A CA 1
ATOM 3089 C C . ASP A 1 383 ? -14.029 15.012 24.021 1.00 76.75 383 ASP A C 1
ATOM 3091 O O . ASP A 1 383 ? -14.962 14.412 24.562 1.00 76.75 383 ASP A O 1
ATOM 3095 N N . VAL A 1 384 ? -12.891 14.395 23.694 1.00 80.69 384 VAL A N 1
ATOM 3096 C CA . VAL A 1 384 ? -12.707 12.932 23.801 1.00 80.69 384 VAL A CA 1
ATOM 3097 C C . VAL A 1 384 ? -11.354 12.508 24.377 1.00 80.69 384 VAL A C 1
ATOM 3099 O O . VAL A 1 384 ? -11.103 11.314 24.502 1.00 80.69 384 VAL A O 1
ATOM 3102 N N . GLY A 1 385 ? -10.499 13.449 24.789 1.00 85.81 385 GLY A N 1
ATOM 3103 C CA . GLY A 1 385 ? -9.115 13.193 25.214 1.00 85.81 385 GLY A CA 1
ATOM 3104 C C . GLY A 1 385 ? -8.902 12.433 26.531 1.00 85.81 385 GLY A C 1
ATOM 3105 O O . GLY A 1 385 ? -7.757 12.284 26.946 1.00 85.81 385 GLY A O 1
ATOM 3106 N N . THR A 1 386 ? -9.958 11.962 27.205 1.00 91.81 386 THR A N 1
ATOM 3107 C CA . THR A 1 386 ? -9.850 11.196 28.463 1.00 91.81 386 THR A CA 1
ATOM 3108 C C . THR A 1 386 ? -10.711 9.939 28.443 1.00 91.81 386 THR A C 1
ATOM 3110 O O . THR A 1 386 ? -11.738 9.878 27.753 1.00 91.81 386 THR A O 1
ATOM 3113 N N . SER A 1 387 ? -10.321 8.942 29.242 1.00 93.94 387 SER A N 1
ATOM 3114 C CA . SER A 1 387 ? -11.071 7.687 29.381 1.00 93.94 387 SER A CA 1
ATOM 3115 C C . SER A 1 387 ? -12.530 7.916 29.803 1.00 93.94 387 SER A C 1
ATOM 3117 O O . SER A 1 387 ? -13.449 7.375 29.185 1.00 93.94 387 SER A O 1
ATOM 3119 N N . GLU A 1 388 ? -12.764 8.798 30.782 1.00 92.12 388 GLU A N 1
ATOM 3120 C CA . GLU A 1 388 ? -14.099 9.148 31.287 1.00 92.12 388 GLU A CA 1
ATOM 3121 C C . GLU A 1 388 ? -15.018 9.694 30.182 1.00 92.12 388 GLU A C 1
ATOM 3123 O O . GLU A 1 388 ? -16.183 9.297 30.069 1.00 92.12 388 GLU A O 1
ATOM 3128 N N . LYS A 1 389 ? -14.496 10.586 29.329 1.00 92.00 389 LYS A N 1
ATOM 3129 C CA . LYS A 1 389 ? -15.262 11.155 28.212 1.00 92.00 389 LYS A CA 1
ATOM 3130 C C . LYS A 1 389 ? -15.605 10.073 27.198 1.00 92.00 389 LYS A C 1
ATOM 3132 O O . LYS A 1 389 ? -16.768 9.958 26.810 1.00 92.00 389 LYS A O 1
ATOM 3137 N N . CYS A 1 390 ? -14.636 9.235 26.830 1.00 92.81 390 CYS A N 1
ATOM 3138 C CA . CYS A 1 390 ? -14.874 8.103 25.937 1.00 92.81 390 CYS A CA 1
ATOM 3139 C C . CYS A 1 390 ? -15.955 7.156 26.482 1.00 92.81 390 CYS A C 1
ATOM 3141 O O . CYS A 1 390 ? -16.879 6.806 25.748 1.00 92.81 390 CYS A O 1
ATOM 3143 N N . PHE A 1 391 ? -15.924 6.804 27.772 1.00 93.50 391 PHE A N 1
ATOM 3144 C CA . PHE A 1 391 ? -16.969 5.975 28.383 1.00 93.50 391 PHE A CA 1
ATOM 3145 C C . PHE A 1 391 ? -18.344 6.650 28.377 1.00 93.50 391 PHE A C 1
ATOM 3147 O O . PHE A 1 391 ? -19.352 5.993 28.110 1.00 93.50 391 PHE A O 1
ATOM 3154 N N . ARG A 1 392 ? -18.405 7.968 28.600 1.00 90.56 392 ARG A N 1
ATOM 3155 C CA . ARG A 1 392 ? -19.658 8.731 28.521 1.00 90.56 392 ARG A CA 1
ATOM 3156 C C . ARG A 1 392 ? -20.265 8.683 27.120 1.00 90.56 392 ARG A C 1
ATOM 3158 O O . ARG A 1 392 ? -21.474 8.495 26.999 1.00 90.56 392 ARG A O 1
ATOM 3165 N N . PHE A 1 393 ? -19.447 8.810 26.075 1.00 89.12 393 PHE A N 1
ATOM 3166 C CA . PHE A 1 393 ? -19.911 8.651 24.695 1.00 89.12 393 PHE A CA 1
ATOM 3167 C C . PHE A 1 393 ? -20.332 7.212 24.410 1.00 89.12 393 PHE A C 1
ATOM 3169 O O . PHE A 1 393 ? -21.438 7.007 23.922 1.00 89.12 393 PHE A O 1
ATOM 3176 N N . ALA A 1 394 ? -19.538 6.218 24.814 1.00 91.25 394 ALA A N 1
ATOM 3177 C CA . ALA A 1 394 ? -19.896 4.808 24.672 1.00 91.25 394 ALA A CA 1
ATOM 3178 C C . ALA A 1 394 ? -21.269 4.491 25.289 1.00 91.25 394 ALA A C 1
ATOM 3180 O O . ALA A 1 394 ? -22.059 3.785 24.669 1.00 91.25 394 ALA A O 1
ATOM 3181 N N . LYS A 1 395 ? -21.605 5.071 26.451 1.00 89.44 395 LYS A N 1
ATOM 3182 C CA . LYS A 1 395 ? -22.921 4.913 27.096 1.00 89.44 395 LYS A CA 1
ATOM 3183 C C . LYS A 1 395 ? -24.088 5.421 26.241 1.00 89.44 395 LYS A C 1
ATOM 3185 O O . LYS A 1 395 ? -25.194 4.895 26.351 1.00 89.44 395 LYS A O 1
ATOM 3190 N N . ARG A 1 396 ? -23.884 6.431 25.387 1.00 86.50 396 ARG A N 1
ATOM 3191 C CA . ARG A 1 396 ? -24.948 6.933 24.495 1.00 86.50 396 ARG A CA 1
ATOM 3192 C C . ARG A 1 396 ? -25.363 5.869 23.477 1.00 86.50 396 ARG A C 1
ATOM 3194 O O . ARG A 1 396 ? -26.551 5.758 23.200 1.00 86.50 396 ARG A O 1
ATOM 3201 N N . PHE A 1 397 ? -24.403 5.075 23.006 1.00 85.38 397 PHE A N 1
ATOM 3202 C CA . PHE A 1 397 ? -24.596 4.056 21.972 1.00 85.38 397 PHE A CA 1
ATOM 3203 C C . PHE A 1 397 ? -24.846 2.647 22.535 1.00 85.38 397 PHE A C 1
ATOM 3205 O O . PHE A 1 397 ? -25.567 1.855 21.939 1.00 85.38 397 PHE A O 1
ATOM 3212 N N . LEU A 1 398 ? -24.255 2.314 23.685 1.00 86.94 398 LEU A N 1
ATOM 3213 C CA . LEU A 1 398 ? -24.342 0.992 24.305 1.00 86.94 398 LEU A CA 1
ATOM 3214 C C . LEU A 1 398 ? -25.312 1.026 25.492 1.00 86.94 398 LEU A C 1
ATOM 3216 O O . LEU A 1 398 ? -24.906 1.242 26.634 1.00 86.94 398 LEU A O 1
ATOM 3220 N N . LYS A 1 399 ? -26.602 0.795 25.223 1.00 81.44 399 LYS A N 1
ATOM 3221 C CA . LYS A 1 399 ? -27.662 0.738 26.246 1.00 81.44 399 LYS A CA 1
ATOM 3222 C C . LYS A 1 399 ? -28.377 -0.612 26.273 1.00 81.44 399 LYS A C 1
ATOM 3224 O O . LYS A 1 399 ? -28.286 -1.398 25.334 1.00 81.44 399 LYS A O 1
ATOM 3229 N N . GLY A 1 400 ? -29.092 -0.871 27.371 1.00 82.06 400 GLY A N 1
ATOM 3230 C CA . GLY A 1 400 ? -30.031 -1.989 27.506 1.00 82.06 400 GLY A CA 1
ATOM 3231 C C . GLY A 1 400 ? -29.418 -3.356 27.193 1.00 82.06 400 GLY A C 1
ATOM 3232 O O . GLY A 1 400 ? -28.627 -3.893 27.970 1.00 82.06 400 GLY A O 1
ATOM 3233 N N . GLU A 1 401 ? -29.787 -3.923 26.045 1.00 79.50 401 GLU A N 1
ATOM 3234 C CA . GLU A 1 401 ? -29.408 -5.274 25.611 1.00 79.50 401 GLU A CA 1
ATOM 3235 C C . GLU A 1 401 ? -27.891 -5.503 25.481 1.00 79.50 401 GLU A C 1
ATOM 3237 O O . GLU A 1 401 ? -27.419 -6.637 25.603 1.00 79.50 401 GLU A O 1
ATOM 3242 N N . HIS A 1 402 ? -27.102 -4.436 25.324 1.00 86.69 402 HIS A N 1
ATOM 3243 C CA . HIS A 1 402 ? -25.647 -4.527 25.192 1.00 86.69 402 HIS A CA 1
ATOM 3244 C C . HIS A 1 402 ? -24.891 -4.593 26.529 1.00 86.69 402 HIS A C 1
ATOM 3246 O O . HIS A 1 402 ? -23.681 -4.817 26.521 1.00 86.69 402 HIS A O 1
ATOM 3252 N N . GLN A 1 403 ? -25.558 -4.484 27.686 1.00 84.50 403 GLN A N 1
ATOM 3253 C CA . GLN A 1 403 ? -24.888 -4.506 29.000 1.00 84.50 403 GLN A CA 1
ATOM 3254 C C . GLN A 1 403 ? -24.016 -5.751 29.222 1.00 84.50 403 GLN A C 1
ATOM 3256 O O . GLN A 1 403 ? -22.909 -5.653 29.751 1.00 84.50 403 GLN A O 1
ATOM 3261 N N . LYS A 1 404 ? -24.472 -6.926 28.765 1.00 87.00 404 LYS A N 1
ATOM 3262 C CA . LYS A 1 404 ? -23.684 -8.169 28.854 1.00 87.00 404 LYS A CA 1
ATOM 3263 C C . LYS A 1 404 ? -22.385 -8.089 28.052 1.00 87.00 404 LYS A C 1
ATOM 3265 O O . LYS A 1 404 ? -21.370 -8.629 28.483 1.00 87.00 404 LYS A O 1
ATOM 3270 N N . LEU A 1 405 ? -22.418 -7.429 26.894 1.00 89.44 405 LEU A N 1
ATOM 3271 C CA . LEU A 1 405 ? -21.241 -7.238 26.055 1.00 89.44 405 LEU A CA 1
ATOM 3272 C C . LEU A 1 405 ? -20.267 -6.247 26.695 1.00 89.44 405 LEU A C 1
ATOM 3274 O O . LEU A 1 405 ? -19.084 -6.557 26.769 1.00 89.44 405 LEU A O 1
ATOM 3278 N N . ILE A 1 406 ? -20.765 -5.116 27.210 1.00 89.94 406 ILE A N 1
ATOM 3279 C CA . ILE A 1 406 ? -19.948 -4.122 27.927 1.00 89.94 406 ILE A CA 1
ATOM 3280 C C . ILE A 1 406 ? -19.205 -4.800 29.080 1.00 89.94 406 ILE A C 1
ATOM 3282 O O . ILE A 1 406 ? -17.984 -4.707 29.164 1.00 89.94 406 ILE A O 1
ATOM 3286 N N . LYS A 1 407 ? -19.928 -5.552 29.920 1.00 89.19 407 LYS A N 1
ATOM 3287 C CA . LYS A 1 407 ? -19.338 -6.274 31.052 1.00 89.19 407 LYS A CA 1
ATOM 3288 C C . LYS A 1 407 ? -18.258 -7.256 30.598 1.00 89.19 407 LYS A C 1
ATOM 3290 O O . LYS A 1 407 ? -17.152 -7.227 31.125 1.00 89.19 407 LYS A O 1
ATOM 3295 N N . LYS A 1 408 ? -18.533 -8.047 29.556 1.00 91.25 408 LYS A N 1
ATOM 3296 C CA . LYS A 1 408 ? -17.556 -8.978 28.972 1.00 91.25 408 LYS A CA 1
ATOM 3297 C C . LYS A 1 408 ? -16.299 -8.268 28.450 1.00 91.25 408 LYS A C 1
ATOM 3299 O O . LYS A 1 408 ? -15.196 -8.787 28.617 1.00 91.25 408 LYS A O 1
ATOM 3304 N N . GLU A 1 409 ? -16.447 -7.115 27.801 1.00 91.56 409 GLU A N 1
ATOM 3305 C CA . GLU A 1 409 ? -15.323 -6.323 27.285 1.00 91.56 409 GLU A CA 1
ATOM 3306 C C . GLU A 1 409 ? -14.482 -5.729 28.425 1.00 91.56 409 GLU A C 1
ATOM 3308 O O . GLU A 1 409 ? -13.257 -5.840 28.393 1.00 91.56 409 GLU A O 1
ATOM 3313 N N . LEU A 1 410 ? -15.114 -5.160 29.455 1.00 91.94 410 LEU A N 1
ATOM 3314 C CA . LEU A 1 410 ? -14.421 -4.590 30.617 1.00 91.94 410 LEU A CA 1
ATOM 3315 C C . LEU A 1 410 ? -13.694 -5.670 31.432 1.00 91.94 410 LEU A C 1
ATOM 3317 O O . LEU A 1 410 ? -12.493 -5.550 31.679 1.00 91.94 410 LEU A O 1
ATOM 3321 N N . GLU A 1 411 ? -14.375 -6.774 31.757 1.00 91.06 411 GLU A N 1
ATOM 3322 C CA . GLU A 1 411 ? -13.786 -7.928 32.453 1.00 91.06 411 GLU A CA 1
ATOM 3323 C C . GLU A 1 411 ? -12.629 -8.530 31.648 1.00 91.06 411 GLU A C 1
ATOM 3325 O O . GLU A 1 411 ? -11.543 -8.778 32.178 1.00 91.06 411 GLU A O 1
ATOM 3330 N N . GLY A 1 412 ? -12.826 -8.704 30.337 1.00 89.12 412 GLY A N 1
ATOM 3331 C CA . GLY A 1 412 ? -11.820 -9.245 29.427 1.00 89.12 412 GLY A CA 1
ATOM 3332 C C . GLY A 1 412 ? -10.574 -8.370 29.279 1.00 89.12 412 GLY A C 1
ATOM 3333 O O . GLY A 1 412 ? -9.546 -8.871 28.824 1.00 89.12 412 GLY A O 1
ATOM 3334 N N . ASN A 1 413 ? -10.655 -7.094 29.663 1.00 90.31 413 ASN A N 1
ATOM 3335 C CA . ASN A 1 413 ? -9.536 -6.154 29.698 1.00 90.31 413 ASN A CA 1
ATOM 3336 C C . ASN A 1 413 ? -9.134 -5.762 31.132 1.00 90.31 413 ASN A C 1
ATOM 3338 O O . ASN A 1 413 ? -8.281 -4.892 31.301 1.00 90.31 413 ASN A O 1
ATOM 3342 N N . LYS A 1 414 ? -9.691 -6.428 32.159 1.00 90.25 414 LYS A N 1
ATOM 3343 C CA . LYS A 1 414 ? -9.432 -6.213 33.597 1.00 90.25 414 LYS A CA 1
ATOM 3344 C C . LYS A 1 414 ? -9.676 -4.770 34.064 1.00 90.25 414 LYS A C 1
ATOM 3346 O O . LYS A 1 414 ? -8.900 -4.246 34.862 1.00 90.25 414 LYS A O 1
ATOM 3351 N N . VAL A 1 415 ? -10.686 -4.113 33.505 1.00 88.81 415 VAL A N 1
ATOM 3352 C CA . VAL A 1 415 ? -11.052 -2.734 33.836 1.00 88.81 415 VAL A CA 1
ATOM 3353 C C . VAL A 1 415 ? -12.247 -2.736 34.780 1.00 88.81 415 VAL A C 1
ATOM 3355 O O . VAL A 1 415 ? -13.286 -3.310 34.462 1.00 88.81 415 VAL A O 1
ATOM 3358 N N . GLU A 1 416 ? -12.096 -2.078 35.927 1.00 83.06 416 GLU A N 1
ATOM 3359 C CA . GLU A 1 416 ? -13.178 -1.854 36.884 1.00 83.06 416 GLU A CA 1
ATOM 3360 C C . GLU A 1 416 ? -13.763 -0.459 36.644 1.00 83.06 416 GLU A C 1
ATOM 3362 O O . GLU A 1 416 ? -13.113 0.552 36.897 1.00 83.06 416 GLU A O 1
ATOM 3367 N N . VAL A 1 417 ? -14.991 -0.406 36.129 1.00 78.88 417 VAL A N 1
ATOM 3368 C CA . VAL A 1 417 ? -15.782 0.830 36.052 1.00 78.88 417 VAL A CA 1
ATOM 3369 C C . VAL A 1 417 ? -16.945 0.684 37.017 1.00 78.88 417 VAL A C 1
ATOM 3371 O O . VAL A 1 417 ? -17.520 -0.400 37.116 1.00 78.88 417 VAL A O 1
ATOM 3374 N N . ASP A 1 418 ? -17.298 1.764 37.712 1.00 79.00 418 ASP A N 1
ATOM 3375 C CA . ASP A 1 418 ? -18.464 1.796 38.592 1.00 79.00 418 ASP A CA 1
ATOM 3376 C C . ASP A 1 418 ? -19.710 1.294 37.837 1.00 79.00 418 ASP A C 1
ATOM 3378 O O . ASP A 1 418 ? -20.116 1.876 36.827 1.00 79.00 418 ASP A O 1
ATOM 3382 N N . GLU A 1 419 ? -20.309 0.189 38.297 1.00 69.19 419 GLU A N 1
ATOM 3383 C CA . GLU A 1 419 ? -21.479 -0.413 37.646 1.00 69.19 419 GLU A CA 1
ATOM 3384 C C . GLU A 1 419 ? -22.662 0.573 37.593 1.00 69.19 419 GLU A C 1
ATOM 3386 O O . GLU A 1 419 ? -23.465 0.520 36.658 1.00 69.19 419 GLU A O 1
ATOM 3391 N N . SER A 1 420 ? -22.733 1.533 38.526 1.00 72.19 420 SER A N 1
ATOM 3392 C CA . SER A 1 420 ? -23.749 2.593 38.515 1.00 72.19 420 SER A CA 1
ATOM 3393 C C . SER A 1 420 ? -23.618 3.541 37.317 1.00 72.19 420 SER A C 1
ATOM 3395 O O . SER A 1 420 ? -24.610 4.129 36.887 1.00 72.19 420 SER A O 1
ATOM 3397 N N . PHE A 1 421 ? -22.431 3.636 36.707 1.00 76.19 421 PHE A N 1
ATOM 3398 C CA . PHE A 1 421 ? -22.215 4.428 35.500 1.00 76.19 421 PHE A CA 1
ATOM 3399 C C . PHE A 1 421 ? -22.989 3.856 34.302 1.00 76.19 421 PHE A C 1
ATOM 3401 O O . PHE A 1 421 ? -23.530 4.619 33.500 1.00 76.19 421 PHE A O 1
ATOM 3408 N N . TRP A 1 422 ? -23.098 2.527 34.195 1.00 74.56 422 TRP A N 1
ATOM 3409 C CA . TRP A 1 422 ? -23.694 1.825 33.045 1.00 74.56 422 TRP A CA 1
ATOM 3410 C C . TRP A 1 422 ? -25.159 1.408 33.237 1.00 74.56 422 TRP A C 1
ATOM 3412 O O . TRP A 1 422 ? -25.849 1.091 32.264 1.00 74.56 422 TRP A O 1
ATOM 3422 N N . LEU A 1 423 ? -25.648 1.400 34.476 1.00 65.06 423 LEU A N 1
ATOM 3423 C CA . LEU A 1 423 ? -27.041 1.104 34.798 1.00 65.06 423 LEU A CA 1
ATOM 3424 C C . LEU A 1 423 ? -27.883 2.381 34.641 1.00 65.06 423 LEU A C 1
ATOM 3426 O O . LEU A 1 423 ? -27.823 3.278 35.477 1.00 65.06 423 LEU A O 1
ATOM 3430 N N . ASP A 1 424 ? -28.678 2.477 33.571 1.00 58.62 424 ASP A N 1
ATOM 3431 C CA . ASP A 1 424 ? -29.743 3.485 33.500 1.00 58.62 424 ASP A CA 1
ATOM 3432 C C . ASP A 1 424 ? -30.860 3.076 34.477 1.00 58.62 424 ASP A C 1
ATOM 3434 O O . ASP A 1 424 ? -31.427 1.987 34.376 1.00 58.62 424 ASP A O 1
ATOM 3438 N N . SER A 1 425 ? -31.171 3.944 35.444 1.00 47.12 425 SER A N 1
ATOM 3439 C CA . SER A 1 425 ? -32.211 3.720 36.457 1.00 47.12 425 SER A CA 1
ATOM 3440 C C . SER A 1 425 ? -33.646 3.833 35.925 1.00 47.12 425 SER A C 1
ATOM 3442 O O . SER A 1 425 ? -34.578 3.647 36.701 1.00 47.12 425 SER A O 1
ATOM 3444 N N . ASP A 1 426 ? -33.852 4.095 34.631 1.00 46.12 426 ASP A N 1
ATOM 3445 C CA . ASP A 1 426 ? -35.182 4.302 34.049 1.00 46.12 426 ASP A CA 1
ATOM 3446 C C . ASP A 1 426 ? -35.500 3.305 32.932 1.00 46.12 426 ASP A C 1
ATOM 3448 O O . ASP A 1 426 ? -35.262 3.510 31.744 1.00 46.12 426 ASP A O 1
ATOM 3452 N N . SER A 1 427 ? -36.131 2.211 33.347 1.00 40.78 427 SER A N 1
ATOM 3453 C CA . SER A 1 427 ? -36.868 1.279 32.495 1.00 40.78 427 SER A CA 1
ATOM 3454 C C . SER A 1 427 ? -38.270 1.824 32.179 1.00 40.78 427 SER A C 1
ATOM 3456 O O . SER A 1 427 ? -39.284 1.227 32.537 1.00 40.78 427 SER A O 1
ATOM 3458 N N . LYS A 1 428 ? -38.349 2.973 31.499 1.00 38.81 428 LYS A N 1
ATOM 3459 C CA . LYS A 1 428 ? -39.583 3.422 30.833 1.00 38.81 428 LYS A CA 1
ATOM 3460 C C . LYS A 1 428 ? -39.270 3.824 29.398 1.00 38.81 428 LYS A C 1
ATOM 3462 O O . LYS A 1 428 ? -38.748 4.898 29.133 1.00 38.81 428 LYS A O 1
ATOM 3467 N N . SER A 1 429 ? -39.548 2.897 28.487 1.00 38.66 429 SER A N 1
ATOM 3468 C CA . SER A 1 429 ? -39.421 3.071 27.046 1.00 38.66 429 SER A CA 1
ATOM 3469 C C . SER A 1 429 ? -40.586 3.901 26.494 1.00 38.66 429 SER A C 1
ATOM 3471 O O . SER A 1 429 ? -41.713 3.412 26.469 1.00 38.66 429 SER A O 1
ATOM 3473 N N . ASP A 1 430 ? -40.305 5.097 25.980 1.00 37.44 430 ASP A N 1
ATOM 3474 C CA . ASP A 1 430 ? -41.207 5.870 25.105 1.00 37.44 430 ASP A CA 1
ATOM 3475 C C . ASP A 1 430 ? -40.975 5.519 23.621 1.00 37.44 430 ASP A C 1
ATOM 3477 O O . ASP A 1 430 ? -40.833 6.389 22.765 1.00 37.44 430 ASP A O 1
ATOM 3481 N N . VAL A 1 431 ? -40.899 4.227 23.283 1.00 42.03 431 VAL A N 1
ATOM 3482 C CA . VAL A 1 431 ? -40.730 3.793 21.886 1.00 42.03 431 VAL A CA 1
ATOM 3483 C C . VAL A 1 431 ? -41.816 2.787 21.524 1.00 42.03 431 VAL A C 1
ATOM 3485 O O . VAL A 1 431 ? -41.583 1.585 21.486 1.00 42.03 431 VAL A O 1
ATOM 3488 N N . ASP A 1 432 ? -43.018 3.304 21.270 1.00 36.44 432 ASP A N 1
ATOM 3489 C CA . ASP A 1 432 ? -44.097 2.585 20.578 1.00 36.44 432 ASP A CA 1
ATOM 3490 C C . ASP A 1 432 ? -44.734 3.493 19.510 1.00 36.44 432 ASP A C 1
ATOM 3492 O O . ASP A 1 432 ? -45.927 3.792 19.506 1.00 36.44 432 ASP A O 1
ATOM 3496 N N . SER A 1 433 ? -43.901 4.056 18.630 1.00 40.75 433 SER A N 1
ATOM 3497 C CA . SER A 1 433 ? -44.357 4.889 17.508 1.00 40.75 433 SER A CA 1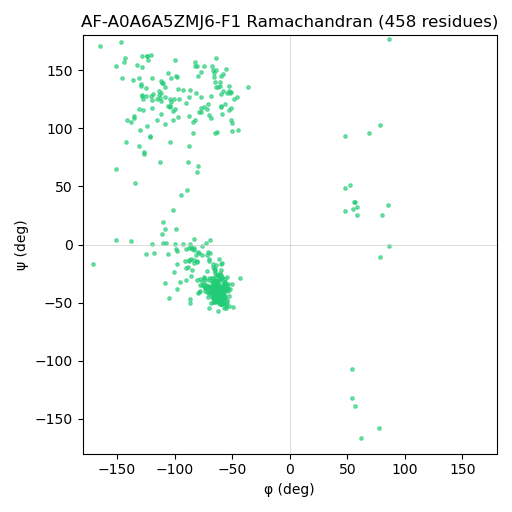
ATOM 3498 C C . SER A 1 433 ? -43.395 4.813 16.326 1.00 40.75 433 SER A C 1
ATOM 3500 O O . SER A 1 433 ? -42.776 5.802 15.963 1.00 40.75 433 SER A O 1
ATOM 3502 N N . MET A 1 434 ? -43.273 3.636 15.713 1.00 36.00 434 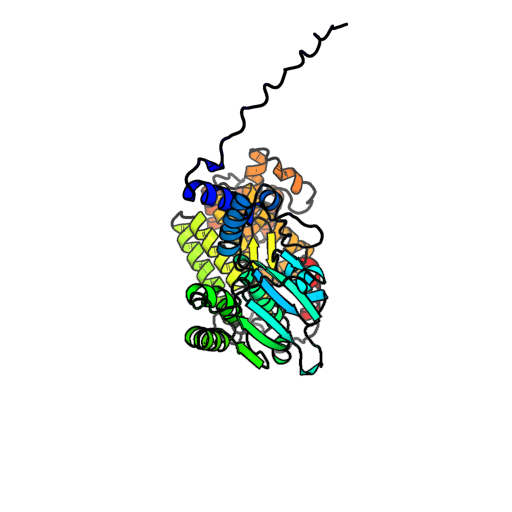MET A N 1
ATOM 3503 C CA . MET A 1 434 ? -42.695 3.491 14.372 1.00 36.00 434 MET A CA 1
ATOM 3504 C C . MET A 1 434 ? -43.469 2.408 13.610 1.00 36.00 434 MET A C 1
ATOM 3506 O O . MET A 1 434 ? -43.145 1.223 13.656 1.00 36.00 434 MET A O 1
ATOM 3510 N N . ALA A 1 435 ? -44.536 2.829 12.930 1.00 31.77 435 ALA A N 1
ATOM 3511 C CA . ALA A 1 435 ? -45.136 2.079 11.829 1.00 31.77 435 ALA A CA 1
ATOM 3512 C C . ALA A 1 435 ? -44.233 2.200 10.580 1.00 31.77 435 ALA A C 1
ATOM 3514 O O . ALA A 1 435 ? -43.511 3.191 10.456 1.00 31.77 435 ALA A O 1
ATOM 3515 N N . PRO A 1 436 ? -44.252 1.234 9.643 1.00 34.47 436 PRO A N 1
ATOM 3516 C CA . PRO A 1 436 ? -43.354 1.245 8.495 1.00 34.47 436 PRO A CA 1
ATOM 3517 C C . PRO A 1 436 ? -43.744 2.371 7.533 1.00 34.47 436 PRO A C 1
ATOM 3519 O O . PRO A 1 436 ? -44.795 2.321 6.893 1.00 34.47 436 PRO A O 1
ATOM 3522 N N . MET A 1 437 ? -42.896 3.393 7.427 1.00 33.38 437 MET A N 1
ATOM 3523 C CA . MET A 1 437 ? -43.003 4.396 6.373 1.00 33.38 437 MET A CA 1
ATOM 3524 C C . MET A 1 437 ? -42.421 3.816 5.082 1.00 33.38 437 MET A C 1
ATOM 3526 O O . MET A 1 437 ? -41.226 3.539 4.989 1.00 33.38 437 MET A O 1
ATOM 3530 N N . HIS A 1 438 ? -43.292 3.622 4.093 1.00 34.06 438 HIS A N 1
ATOM 3531 C CA . HIS A 1 438 ? -42.913 3.427 2.699 1.00 34.06 438 HIS A CA 1
ATOM 3532 C C . HIS A 1 438 ? -42.062 4.619 2.237 1.00 34.06 438 HIS A C 1
ATOM 3534 O O . HIS A 1 438 ? -42.518 5.759 2.290 1.00 34.06 438 HIS A O 1
ATOM 3540 N N . GLN A 1 439 ? -40.830 4.347 1.807 1.00 39.06 439 GLN A N 1
ATOM 3541 C CA . GLN A 1 439 ? -39.976 5.314 1.125 1.00 39.06 439 GLN A CA 1
ATOM 3542 C C . GLN A 1 439 ? -40.335 5.320 -0.359 1.00 39.06 439 GLN A C 1
ATOM 3544 O O . GLN A 1 439 ? -39.832 4.496 -1.115 1.00 39.06 439 GLN A O 1
ATOM 3549 N N . ASP A 1 440 ? -41.184 6.261 -0.752 1.00 35.50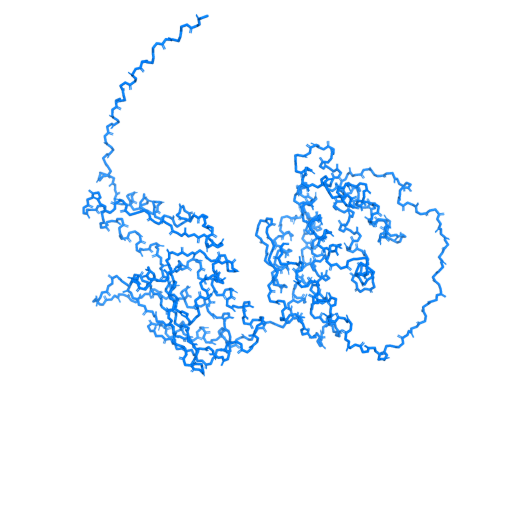 440 ASP A N 1
ATOM 3550 C CA . ASP A 1 440 ? -41.181 6.802 -2.104 1.00 35.50 440 ASP A CA 1
ATOM 3551 C C . ASP A 1 440 ? -40.919 8.310 -1.981 1.00 35.50 440 ASP A C 1
ATOM 3553 O O . ASP A 1 440 ? -41.576 9.001 -1.207 1.00 35.50 440 ASP A O 1
ATOM 3557 N N . GLU A 1 441 ? -39.920 8.770 -2.737 1.00 44.59 441 GLU A N 1
ATOM 3558 C CA . GLU A 1 441 ? -39.585 10.171 -3.032 1.00 44.59 441 GLU A CA 1
ATOM 3559 C C . GLU A 1 441 ? -39.040 11.043 -1.878 1.00 44.59 441 GLU A C 1
ATOM 3561 O O . GLU A 1 441 ? -39.764 11.723 -1.156 1.00 44.59 441 GLU A O 1
ATOM 3566 N N . ALA A 1 442 ? -37.706 11.136 -1.804 1.00 32.34 442 ALA A N 1
ATOM 3567 C CA . ALA A 1 442 ? -37.025 12.340 -1.329 1.00 32.34 442 ALA A CA 1
ATOM 3568 C C . ALA A 1 442 ? -35.801 12.626 -2.217 1.00 32.34 442 ALA A C 1
ATOM 3570 O O . ALA A 1 442 ? -34.781 11.940 -2.165 1.00 32.34 442 ALA A O 1
ATOM 3571 N N . GLU A 1 443 ? -35.964 13.638 -3.067 1.00 33.81 443 GLU A N 1
ATOM 3572 C CA . GLU A 1 443 ? -34.957 14.312 -3.892 1.00 33.81 443 GLU A CA 1
ATOM 3573 C C . GLU A 1 443 ? -33.703 14.626 -3.035 1.00 33.81 443 GLU A C 1
ATOM 3575 O O . GLU A 1 443 ? -33.796 15.163 -1.937 1.00 33.81 443 GLU A O 1
ATOM 3580 N N . GLY A 1 444 ? -32.477 14.256 -3.406 1.00 39.94 444 GLY A N 1
ATOM 3581 C CA . GLY A 1 444 ? -31.861 14.482 -4.706 1.00 39.94 444 GLY A CA 1
ATOM 3582 C C . GLY A 1 444 ? -31.191 15.859 -4.810 1.00 39.94 444 GLY A C 1
ATOM 3583 O O . GLY A 1 444 ? -31.278 16.446 -5.875 1.00 39.94 444 GLY A O 1
ATOM 3584 N N . ASN A 1 445 ? -30.605 16.413 -3.730 1.00 33.88 445 ASN A N 1
ATOM 3585 C CA . ASN A 1 445 ? -29.546 17.449 -3.815 1.00 33.88 445 ASN A CA 1
ATOM 3586 C C . ASN A 1 445 ? -28.838 17.799 -2.482 1.00 33.88 445 ASN A C 1
ATOM 3588 O O . ASN A 1 445 ? -27.745 18.346 -2.526 1.00 33.88 445 ASN A O 1
ATOM 3592 N N . GLY A 1 446 ? -29.377 17.458 -1.301 1.00 31.16 446 GLY A N 1
ATOM 3593 C CA . GLY A 1 446 ? -28.713 17.758 -0.010 1.00 31.16 446 GLY A CA 1
ATOM 3594 C C . GLY A 1 446 ? -27.689 16.714 0.475 1.00 31.16 446 GLY A C 1
ATOM 3595 O O . GLY A 1 446 ? -26.742 17.045 1.180 1.00 31.16 446 GLY A O 1
ATOM 3596 N N . GLN A 1 447 ? -27.843 15.447 0.074 1.00 39.41 447 GLN A N 1
ATOM 3597 C CA . GLN A 1 447 ? -26.980 14.333 0.508 1.00 39.41 447 GLN A CA 1
ATOM 3598 C C . GLN A 1 447 ? -25.582 14.354 -0.128 1.00 39.41 447 GLN A C 1
ATOM 3600 O O . GLN A 1 447 ? -24.620 13.903 0.491 1.00 39.41 447 GLN A O 1
ATOM 3605 N N . ALA A 1 448 ? -25.456 14.878 -1.350 1.00 36.00 448 ALA A N 1
ATOM 3606 C CA . ALA A 1 448 ? -24.182 14.938 -2.063 1.00 36.00 448 ALA A CA 1
ATOM 3607 C C . ALA A 1 448 ? -23.247 16.019 -1.492 1.00 36.00 448 ALA A C 1
ATOM 3609 O O . ALA A 1 448 ? -22.042 15.792 -1.415 1.00 36.00 448 ALA A O 1
ATOM 3610 N N . ASP A 1 449 ? -23.793 17.144 -1.015 1.00 32.09 449 ASP A N 1
ATOM 3611 C CA . ASP A 1 449 ? -23.005 18.257 -0.468 1.00 32.09 449 ASP A CA 1
ATOM 3612 C C . ASP A 1 449 ? -22.394 17.940 0.907 1.00 32.09 449 ASP A C 1
ATOM 3614 O O . ASP A 1 449 ? -21.252 18.313 1.174 1.00 32.09 449 ASP A O 1
ATOM 3618 N N . VAL A 1 450 ? -23.087 17.171 1.757 1.00 38.56 450 VAL A N 1
ATOM 3619 C CA . VAL A 1 450 ? -22.529 16.698 3.040 1.00 38.56 450 VAL A CA 1
ATOM 3620 C C . VAL A 1 450 ? -21.405 15.680 2.800 1.00 38.56 450 VAL A C 1
ATOM 3622 O O . VAL A 1 450 ? -20.349 15.758 3.425 1.00 38.56 450 VAL A O 1
ATOM 3625 N N . ILE A 1 451 ? -21.566 14.780 1.822 1.00 39.81 451 ILE A N 1
ATOM 3626 C CA . ILE A 1 451 ? -20.526 13.819 1.408 1.00 39.81 451 ILE A CA 1
ATOM 3627 C C . ILE A 1 451 ? -19.328 14.535 0.743 1.00 39.81 451 ILE A C 1
ATOM 3629 O O . ILE A 1 451 ? -18.182 14.119 0.915 1.00 39.81 451 ILE A O 1
ATOM 3633 N N . PHE A 1 452 ? -19.557 15.648 0.041 1.00 36.25 452 PHE A N 1
ATOM 3634 C CA . PHE A 1 452 ? -18.505 16.476 -0.560 1.00 36.25 452 PHE A CA 1
ATOM 3635 C C . PHE A 1 452 ? -17.738 17.327 0.471 1.00 36.25 452 PHE A C 1
ATOM 3637 O O . PHE A 1 452 ? -16.546 17.585 0.307 1.00 36.25 452 PHE A O 1
ATOM 3644 N N . GLN A 1 453 ? -18.361 17.718 1.585 1.00 32.16 453 GLN A N 1
ATOM 3645 C CA . GLN A 1 453 ? -17.642 18.342 2.705 1.00 32.16 453 GLN A CA 1
ATOM 3646 C C . GLN A 1 453 ? -16.856 17.314 3.535 1.00 32.16 453 GLN A C 1
ATOM 3648 O O . GLN A 1 453 ? -15.740 17.604 3.974 1.00 32.16 453 GLN A O 1
ATOM 3653 N N . VAL A 1 454 ? -17.352 16.071 3.621 1.00 39.25 454 VAL A N 1
ATOM 3654 C CA . VAL A 1 454 ? -16.609 14.921 4.173 1.00 39.25 454 VAL A CA 1
ATOM 3655 C C . VAL A 1 454 ? -15.300 14.651 3.411 1.00 39.25 454 VAL A C 1
ATOM 3657 O O . VAL A 1 454 ? -14.306 14.178 3.974 1.00 39.25 454 VAL A O 1
ATOM 3660 N N . TRP A 1 455 ? -15.284 14.997 2.125 1.00 38.31 455 TRP A N 1
ATOM 3661 C CA . TRP A 1 455 ? -14.197 14.742 1.186 1.00 38.31 455 TRP A CA 1
ATOM 3662 C C . TRP A 1 455 ? -12.963 15.646 1.391 1.00 38.31 455 TRP A C 1
ATOM 3664 O O . TRP A 1 455 ? -11.843 15.141 1.322 1.00 38.31 455 TRP A O 1
ATOM 3674 N N . GLN A 1 456 ? -13.107 16.930 1.748 1.00 31.17 456 GLN A N 1
ATOM 3675 C CA . GLN A 1 456 ? -11.940 17.814 1.966 1.00 31.17 456 GLN A CA 1
ATOM 3676 C C . GLN A 1 456 ? -11.231 17.602 3.315 1.00 31.17 456 GLN A C 1
ATOM 3678 O O . GLN A 1 456 ? -10.019 17.794 3.405 1.00 31.17 456 GLN A O 1
ATOM 3683 N N . ALA A 1 457 ? -11.948 17.183 4.362 1.00 30.25 457 ALA A N 1
ATOM 3684 C CA . ALA A 1 457 ? -11.381 17.072 5.711 1.00 30.25 457 ALA A CA 1
ATOM 3685 C C . ALA A 1 457 ? -10.605 15.763 5.965 1.00 30.25 457 ALA A C 1
ATOM 3687 O O . ALA A 1 457 ? -9.840 15.678 6.920 1.00 30.25 457 ALA A O 1
ATOM 3688 N N . SER A 1 458 ? -10.775 14.739 5.119 1.00 32.53 458 SER A N 1
ATOM 3689 C CA . SER A 1 458 ? -10.142 13.418 5.298 1.00 32.53 458 SER A CA 1
ATOM 3690 C C . SER A 1 458 ? -8.791 13.239 4.582 1.00 32.53 458 SER A C 1
ATOM 3692 O O . SER A 1 458 ? -8.180 12.173 4.693 1.00 32.53 458 SER A O 1
ATOM 3694 N N . GLN A 1 459 ? -8.324 14.283 3.887 1.00 29.88 459 GLN A N 1
ATOM 3695 C CA . GLN A 1 459 ? -7.065 14.332 3.129 1.00 29.88 459 GLN A CA 1
ATOM 3696 C C . GLN A 1 459 ? -5.832 14.732 3.975 1.00 29.88 459 GLN A C 1
ATOM 3698 O O . GLN A 1 459 ? -4.727 14.757 3.439 1.00 29.88 459 GLN A O 1
ATOM 3703 N N . TYR A 1 460 ? -5.989 14.979 5.286 1.00 32.22 460 TYR A N 1
ATOM 3704 C CA . TYR A 1 460 ? -4.895 15.286 6.226 1.00 32.22 460 TYR A CA 1
ATOM 3705 C C . TYR A 1 460 ? -4.969 14.417 7.501 1.00 32.22 460 TYR A C 1
ATOM 3707 O O . TYR A 1 460 ? -6.035 14.388 8.154 1.00 32.22 460 TYR A O 1
#

pLDDT: mean 84.76, std 18.52, range [29.88, 98.69]

Secondary structure (DSSP, 8-state):
---PPP--------PPPP-GGGS-HHHHHHHHHHHT-GGGGEEEETTEEEEEE----GGGGS-HHHHHHHHHHHHHH--EEEEEES-THHHHIIIIIS---BSEETHHHHT----SEEEEEEBGGGTBPP-EEEEEEGGGHHHHHHHHHHHHHHSTTSGGG-EEEEEE--TT-SS---PPPHHHHHHHHGGGGG----SEEEEESS-HHHHHHHHHHHTSPPPPHHHHHHHHHHHHHHHHHHHHTT-HHHHHHHHHHHHHHTTEEEETTEEEE--TGGGGSB--SGGGTTSBHHHHHHHHHHHHHHHHHHHHHHTT-HHHHHHHHHHHHHHHHHHHHHHHHHHHHHHTTHHHHHHHHHHHHHHHHHHHHTT-GGGGGTTT-TTTSSHHHHHHHHHHHS-GGGHHHHHHHHHHTT----HHHH--S------------------SSHHHHHHHHHHHHTT-

Solvent-accessible surface area (backbone atoms only — not comparable to full-atom values): 25550 Å² total; per-residue (Å²): 137,82,83,75,77,79,82,72,78,72,77,73,72,72,72,76,80,77,68,66,89,75,52,58,67,69,60,52,48,52,53,39,47,64,71,62,36,62,81,84,24,56,36,90,36,98,88,23,65,33,13,34,46,58,84,82,63,70,65,53,72,74,40,73,67,52,25,55,55,42,49,53,45,46,61,74,74,55,51,32,32,34,39,27,29,57,48,76,64,49,61,52,44,36,12,52,73,27,43,22,47,34,57,34,52,46,74,62,22,68,71,54,69,73,32,40,36,38,39,40,32,30,25,69,91,73,72,39,60,54,77,34,33,34,26,31,46,52,89,46,46,54,33,46,37,48,39,50,35,39,48,38,43,51,34,76,68,54,29,58,47,26,31,40,39,38,39,49,48,66,58,86,51,95,72,86,64,79,76,77,52,66,72,57,52,41,65,73,50,44,57,52,23,65,50,51,64,50,63,42,81,45,81,39,78,68,58,64,72,55,50,55,48,28,56,55,38,30,67,56,74,80,82,48,52,51,55,23,52,52,51,18,48,52,30,38,56,50,17,53,51,38,38,74,73,70,36,35,69,65,14,46,57,31,40,51,51,17,36,44,43,63,39,28,50,74,57,88,96,45,75,46,82,47,37,66,60,45,21,66,45,70,18,87,53,75,98,53,46,82,36,41,26,48,61,55,52,52,43,51,51,51,46,49,48,32,49,47,28,49,31,26,51,76,68,68,38,33,68,61,13,27,52,56,32,50,55,52,53,50,51,57,48,74,43,51,47,71,65,46,57,54,47,39,50,77,74,56,50,37,58,42,62,14,45,28,29,38,55,24,14,54,22,36,42,53,35,62,76,66,64,45,78,72,53,70,82,29,67,86,40,85,77,57,47,43,26,68,44,18,42,56,54,12,50,75,43,51,53,79,87,42,51,66,55,52,50,50,54,31,58,75,67,74,52,90,68,68,66,71,79,75,54,77,91,70,94,71,84,92,76,89,83,80,77,91,77,81,87,74,89,80,84,90,68,67,71,61,55,57,56,54,51,39,56,69,60,69,78,113

Radius of gyration: 28.59 Å; Cα contacts (8 Å, |Δi|>4): 627; chains: 1; bounding box: 94×45×70 Å

Foldseek 3Di:
DDDDDDPDPPPPPPPDDDPLVPDPLVVLLVVLCVLLPQVVQFDDDPQFLLGEGDHDPPQLPPDDVSVVSSVVSNLVNWAKEKEFDLDPCLRSLLGNVLSFYFHDWDPRQVPDLQHFKYKWKAQVVVPGGRRIMTMGTLVRVLSSLVSLLLVCLQPVCPQLRIAIEMEGDHSPDPDDDDQPDLVVLLSNQQSNLSHENHNYYHYYSHDPVSVVNSVVSRPDDDDALQRLLVQLVVLLVVLVVCVVVLNLVVSLVSLQVSCVSQQWHDDPLDIDRTSQNRQQDADCDDPRHPHGSNVSSLLSLLLSLLSNLLSCLSVVVLLSSLSSLVVNVCLQPVQFHVVVVVVCVVPRALVSNLSSLLSNLLSQVVCVVVVPPSLVVQPPVPQRSHSVNSNVVSLVSQADPNPVVSVCSCVVSVHDDDVVSNDDPDPDDPPPDDDDDDDDDDDDDPVVVSVVSSVPSVPD